Protein AF-A0A963L8Z0-F1 (afdb_monomer)

pLDDT: mean 84.86, std 21.1, range [24.03, 98.94]

Foldseek 3Di:
DDDDDDDDDDDDDDDDDDDDDDDDDDDDDDDDDDDDDDDDDDPPQQDPVNLVVVLLVLLVCLLPVPDDDDDDDDDDPPDPDPPDFPKFFKWWKAQQVQRAIDIASDPVVVVCCVVPPVRIDTPGTQAIAGQDDDPQKAFKWKWAQQVQRHMDIARGPVSVVSCVVRVVRIDTPGGRGIFHSYDDAQKAFWWWWAQPVRGDIDIHSDPLVVVCCVVPPPSTHTSGTRGIGGGGYQDDAFPFFFAPFDFDDDDPVQDDDDLVPWPEEQADQAQVSRELVSQLVVQQQATRYEYRHHDAAHEYEHPEAREHAFPHAAHEAEDVLRYEYEPSLPYAHYEAFQPDCVSPHPDPCSQADQDDEYEYESYEYENQEFEPVCVPHTEQSHYEYGEHHYEYERYEYFHAEYALEAAQHEASHYEYEHYHVLDAHEYYRGEAQNDARRAAEYCEASHYEYESHAYAYTRGEFANAFNRYDQDVVRPPPGRYGQYAQHYEYHYAEYEYEHYNHEFAHGGRQAALSHYEEYRPNQAYEYEYENYEAYHRAGHNDADPPAGSHHDRHHPPPDHYYNYHGYD

Secondary structure (DSSP, 8-state):
-------------------------------------------PPPPHHHHHHHHHHHHHHHHHTT-----S-S---TTSSTTS--EEEEEEEEETTT--EEEES-HHHHHHHHHH-TTEEEEEEEEEEESS--TT-EEEEEEEETTT--EEEES-HHHHHHHHHH-TTEEEEEEEEEEBSS--TTEEEEEEEEETTTTEEEEES-HHHHHHHHHH-TTSEEEEEEEEEES---PPPPSSSS--SSPPPPPGGGSPP--SS-SEEE-SSSGGG--HHHHHHHHHH-EEEEE---SS-EEEE-SS-EEE-TTSPPEEEEEEEEEEEE-TTT---EEEETT-GGG---SS-GGG-S--EEEEEEEEEES-B-TT--GGG---SSEEEESSEEEEES-EEES-B--SS-SS-B-SSEEEE--GGGPPEEEES-EEE-STT---EESB-SSEEEES--EEEES-EEES-EE--BSBTTTPTTS-BB-B-SSEEEEESS-EEEEES-EEES-EESSB-SSEEEEETTS--EEEEES-EEES----SB--TT-TTEEEE-STT-SEEES-EE--

Structure (mmCIF, N/CA/C/O backbone):
data_AF-A0A963L8Z0-F1
#
_entry.id   AF-A0A963L8Z0-F1
#
loop_
_atom_site.group_PDB
_atom_site.id
_atom_site.type_symbol
_atom_site.label_atom_id
_atom_site.label_alt_id
_atom_site.label_comp_id
_atom_site.label_asym_id
_atom_site.label_entity_id
_atom_site.label_seq_id
_atom_site.pdbx_PDB_ins_code
_atom_site.Cartn_x
_atom_site.Cartn_y
_atom_site.Cartn_z
_atom_site.occupancy
_atom_site.B_iso_or_equiv
_atom_site.auth_seq_id
_atom_site.auth_comp_id
_atom_site.auth_asym_id
_atom_site.auth_atom_id
_atom_site.pdbx_PDB_model_num
ATOM 1 N N . MET A 1 1 ? -38.254 -29.473 -33.530 1.00 37.06 1 MET A N 1
ATOM 2 C CA . MET A 1 1 ? -38.482 -29.964 -32.150 1.00 37.06 1 MET A CA 1
ATOM 3 C C . MET A 1 1 ? -38.269 -28.769 -31.223 1.00 37.06 1 MET A C 1
ATOM 5 O O . MET A 1 1 ? -37.133 -28.347 -31.122 1.00 37.06 1 MET A O 1
ATOM 9 N N . ALA A 1 2 ? -39.260 -27.987 -30.762 1.00 31.98 2 ALA A N 1
ATOM 10 C CA . ALA A 1 2 ? -40.444 -28.313 -29.935 1.00 31.98 2 ALA A CA 1
ATOM 11 C C . ALA A 1 2 ? -40.035 -29.140 -28.694 1.00 31.98 2 ALA A C 1
ATOM 13 O O . ALA A 1 2 ? -39.457 -30.196 -28.901 1.00 31.98 2 ALA A O 1
ATOM 14 N N . MET A 1 3 ? -40.274 -28.776 -27.423 1.00 28.05 3 MET A N 1
ATOM 15 C CA . MET A 1 3 ? -41.195 -27.812 -26.791 1.00 28.05 3 MET A CA 1
ATOM 16 C C . MET A 1 3 ? -40.849 -27.624 -25.281 1.00 28.05 3 MET A C 1
ATOM 18 O O . MET A 1 3 ? -40.395 -28.579 -24.666 1.00 28.05 3 MET A O 1
ATOM 22 N N . ARG A 1 4 ? -41.194 -26.435 -24.732 1.00 30.69 4 ARG A N 1
ATOM 23 C CA . ARG A 1 4 ? -41.908 -26.107 -23.450 1.00 30.69 4 ARG A CA 1
ATOM 24 C C . ARG A 1 4 ? -41.315 -26.558 -22.096 1.00 30.69 4 ARG A C 1
ATOM 26 O O . ARG A 1 4 ? -41.028 -27.726 -21.913 1.00 30.69 4 ARG A O 1
ATOM 33 N N . SER A 1 5 ? -41.044 -25.696 -21.101 1.00 37.19 5 SER A N 1
ATOM 34 C CA . SER A 1 5 ? -41.831 -24.677 -20.349 1.00 37.19 5 SER A CA 1
ATOM 35 C C . SER A 1 5 ? -42.877 -25.237 -19.371 1.00 37.19 5 SER A C 1
ATOM 37 O O . SER A 1 5 ? -43.826 -25.885 -19.804 1.00 37.19 5 SER A O 1
ATOM 39 N N . GLY A 1 6 ? -42.779 -24.858 -18.091 1.00 27.11 6 GLY A N 1
ATOM 40 C CA . GLY A 1 6 ? -43.830 -25.040 -17.085 1.00 27.11 6 GLY A CA 1
ATOM 41 C C . GLY A 1 6 ? -43.637 -24.112 -15.882 1.00 27.11 6 GLY A C 1
ATOM 42 O O . GLY A 1 6 ? -42.753 -24.337 -15.063 1.00 27.11 6 GLY A O 1
ATOM 43 N N . ALA A 1 7 ? -44.465 -23.069 -15.808 1.00 30.81 7 ALA A N 1
ATOM 44 C CA . ALA A 1 7 ? -44.677 -22.205 -14.649 1.00 30.81 7 ALA A CA 1
ATOM 45 C C . ALA A 1 7 ? -45.939 -22.664 -13.900 1.00 30.81 7 ALA A C 1
ATOM 47 O O . ALA A 1 7 ? -46.858 -23.188 -14.530 1.00 30.81 7 ALA A O 1
ATOM 48 N N . TRP A 1 8 ? -46.009 -22.419 -12.590 1.00 24.03 8 TRP A N 1
ATOM 49 C CA . TRP A 1 8 ? -47.228 -22.584 -11.794 1.00 24.03 8 TRP A CA 1
ATOM 50 C C . TRP A 1 8 ? -47.509 -21.325 -10.973 1.00 24.03 8 TRP A C 1
ATOM 52 O O . TRP A 1 8 ? -46.639 -20.812 -10.272 1.00 24.03 8 TRP A O 1
ATOM 62 N N . THR A 1 9 ? -48.750 -20.857 -11.070 1.00 28.58 9 THR A N 1
ATOM 63 C CA . THR A 1 9 ? -49.356 -19.774 -10.291 1.00 28.58 9 THR A CA 1
ATOM 64 C C . THR A 1 9 ? -50.596 -20.277 -9.556 1.00 28.58 9 THR A C 1
ATOM 66 O O . THR A 1 9 ? -51.334 -21.094 -10.099 1.00 28.58 9 THR A O 1
ATOM 69 N N . ALA A 1 10 ? -50.851 -19.617 -8.419 1.00 29.19 10 ALA A N 1
ATOM 70 C CA . ALA A 1 10 ? -52.136 -19.345 -7.759 1.00 29.19 10 ALA A CA 1
ATOM 71 C C . ALA A 1 10 ? -52.753 -20.406 -6.826 1.00 29.19 10 ALA A C 1
ATOM 73 O O . ALA A 1 10 ? -53.115 -21.495 -7.251 1.00 29.19 10 ALA A O 1
ATOM 74 N N . ALA A 1 11 ? -53.031 -19.990 -5.582 1.00 27.66 11 ALA A N 1
ATOM 75 C CA . ALA A 1 11 ? -54.408 -19.821 -5.100 1.00 27.66 11 ALA A CA 1
ATOM 76 C C . ALA A 1 11 ? -54.468 -18.984 -3.804 1.00 27.66 11 ALA A C 1
ATOM 78 O O . ALA A 1 11 ? -53.652 -19.129 -2.898 1.00 27.66 11 ALA A O 1
ATOM 79 N N . VAL A 1 12 ? -55.467 -18.104 -3.765 1.00 28.12 12 VAL A N 1
ATOM 80 C CA . VAL A 1 12 ? -55.908 -17.231 -2.668 1.00 28.12 12 VAL A CA 1
ATOM 81 C C . VAL A 1 12 ? -56.941 -17.980 -1.817 1.00 28.12 12 VAL A C 1
ATOM 83 O O . VAL A 1 12 ? -57.792 -18.662 -2.384 1.00 28.12 12 VAL A O 1
ATOM 86 N N . MET A 1 13 ? -56.963 -17.775 -0.495 1.00 25.22 13 MET A N 1
ATOM 87 C CA . MET A 1 13 ? -58.201 -17.899 0.286 1.00 25.22 13 MET A CA 1
ATOM 88 C C . MET A 1 13 ? -58.220 -16.921 1.465 1.00 25.22 13 MET A C 1
ATOM 90 O O . MET A 1 13 ? -57.314 -16.883 2.292 1.00 25.22 13 MET A O 1
ATOM 94 N N . LEU A 1 14 ? -59.280 -16.117 1.484 1.00 29.20 14 LEU A N 1
ATOM 95 C CA . LEU A 1 14 ? -59.680 -15.158 2.504 1.00 29.20 14 LEU A CA 1
ATOM 96 C C . LEU A 1 14 ? -60.679 -15.862 3.439 1.00 29.20 14 LEU A C 1
ATOM 98 O O . LEU A 1 14 ? -61.594 -16.509 2.932 1.00 29.20 14 LEU A O 1
ATOM 102 N N . LEU A 1 15 ? -60.588 -15.685 4.760 1.00 25.59 15 LEU A N 1
ATOM 103 C CA . LEU A 1 15 ? -61.751 -15.861 5.637 1.00 25.59 15 LEU A CA 1
ATOM 104 C C . LEU A 1 15 ? -61.701 -14.881 6.817 1.00 25.59 15 LEU A C 1
ATOM 106 O O . LEU A 1 15 ? -60.747 -14.845 7.589 1.00 25.59 15 LEU A O 1
ATOM 110 N N . ILE A 1 16 ? -62.758 -14.078 6.907 1.00 33.03 16 ILE A N 1
ATOM 111 C CA . ILE A 1 16 ? -63.128 -13.180 8.004 1.00 33.03 16 ILE A CA 1
ATOM 112 C C . ILE A 1 16 ? -64.043 -13.962 8.952 1.00 33.03 16 ILE A C 1
ATOM 114 O O . ILE A 1 16 ? -64.900 -14.691 8.462 1.00 33.03 16 ILE A O 1
ATOM 118 N N . LEU A 1 17 ? -63.927 -13.743 10.267 1.00 30.30 17 LEU A N 1
ATOM 119 C CA . LEU A 1 17 ? -65.050 -13.698 11.220 1.00 30.30 17 LEU A CA 1
ATOM 120 C C . LEU A 1 17 ? -64.551 -13.137 12.562 1.00 30.30 17 LEU A C 1
ATOM 122 O O . LEU A 1 17 ? -63.640 -13.686 13.175 1.00 30.30 17 LEU A O 1
ATOM 126 N N . GLY A 1 18 ? -65.143 -12.023 12.994 1.00 29.53 18 GLY A N 1
ATOM 127 C CA . GLY A 1 18 ? -65.001 -11.485 14.347 1.00 29.53 18 GLY A CA 1
ATOM 128 C C . GLY A 1 18 ? -66.180 -11.887 15.230 1.00 29.53 18 GLY A C 1
ATOM 129 O O . GLY A 1 18 ? -67.235 -12.231 14.706 1.00 29.53 18 GLY A O 1
ATOM 130 N N . VAL A 1 19 ? -66.017 -11.775 16.552 1.00 32.12 19 VAL A N 1
ATOM 131 C CA . VAL A 1 19 ? -67.120 -11.597 17.512 1.00 32.12 19 VAL A CA 1
ATOM 132 C C . VAL A 1 19 ? -66.630 -10.729 18.678 1.00 32.12 19 VAL A C 1
ATOM 134 O O . VAL A 1 19 ? -65.566 -10.959 19.249 1.00 32.12 19 VAL A O 1
ATOM 137 N N . THR A 1 20 ? -67.426 -9.712 18.989 1.00 34.12 20 THR A N 1
ATOM 138 C CA . THR A 1 20 ? -67.386 -8.796 20.134 1.00 34.12 20 THR A CA 1
ATOM 139 C C . THR A 1 20 ? -68.048 -9.408 21.377 1.00 34.12 20 THR A C 1
ATOM 141 O O . THR A 1 20 ? -68.997 -10.177 21.261 1.00 34.12 20 THR A O 1
ATOM 144 N N . GLY A 1 21 ? -67.628 -8.995 22.578 1.00 26.12 21 GLY A N 1
ATOM 145 C CA . GLY A 1 21 ? -68.337 -9.289 23.831 1.00 26.12 21 GLY A CA 1
ATOM 146 C C . GLY A 1 21 ? -67.957 -8.331 24.966 1.00 26.12 21 GLY A C 1
ATOM 147 O O . GLY A 1 21 ? -66.814 -8.322 25.409 1.00 26.12 21 GLY A O 1
ATOM 148 N N . CYS A 1 22 ? -68.923 -7.514 25.397 1.00 29.88 22 CYS A N 1
ATOM 149 C CA . CYS A 1 22 ? -68.882 -6.520 26.481 1.00 29.88 22 CYS A CA 1
ATOM 150 C C . CYS A 1 22 ? -69.305 -7.085 27.859 1.00 29.88 22 CYS A C 1
ATOM 152 O O . CYS A 1 22 ? -70.023 -8.078 27.916 1.00 29.88 22 CYS A O 1
ATOM 154 N N . GLY A 1 23 ? -69.000 -6.332 28.933 1.00 26.91 23 GLY A N 1
ATOM 155 C CA . GLY A 1 23 ? -69.666 -6.343 30.261 1.00 26.91 23 GLY A CA 1
ATOM 156 C C . GLY A 1 23 ? -68.649 -6.386 31.416 1.00 26.91 23 GLY A C 1
ATOM 157 O O . GLY A 1 23 ? -67.918 -7.358 31.508 1.00 26.91 23 GLY A O 1
ATOM 158 N N . GLY A 1 24 ? -68.397 -5.324 32.205 1.00 27.30 24 GLY A N 1
ATOM 159 C CA . GLY A 1 24 ? -69.249 -4.741 33.272 1.00 27.30 24 GLY A CA 1
ATOM 160 C C . GLY A 1 24 ? -69.040 -5.542 34.579 1.00 27.30 24 GLY A C 1
ATOM 161 O O . GLY A 1 24 ? -69.191 -6.749 34.526 1.00 27.30 24 GLY A O 1
ATOM 162 N N . SER A 1 25 ? -68.651 -5.032 35.759 1.00 27.61 25 SER A N 1
ATOM 163 C CA . SER A 1 25 ? -69.101 -3.835 36.491 1.00 27.61 25 SER A CA 1
ATOM 164 C C . SER A 1 25 ? -68.293 -3.583 37.796 1.00 27.61 25 SER A C 1
ATOM 166 O O . SER A 1 25 ? -67.665 -4.487 38.335 1.00 27.61 25 SER A O 1
ATOM 168 N N . ARG A 1 26 ? -68.385 -2.329 38.273 1.00 30.86 26 ARG A N 1
ATOM 169 C CA . ARG A 1 26 ? -67.908 -1.649 39.509 1.00 30.86 26 ARG A CA 1
ATOM 170 C C . ARG A 1 26 ? -68.085 -2.357 40.871 1.00 30.86 26 ARG A C 1
ATOM 172 O O . ARG A 1 26 ? -69.124 -2.971 41.078 1.00 30.86 26 ARG A O 1
ATOM 179 N N . SER A 1 27 ? -67.225 -1.989 41.838 1.00 27.94 27 SER A N 1
ATOM 180 C CA . SER A 1 27 ? -67.617 -1.331 43.115 1.00 27.94 27 SER A CA 1
ATOM 181 C C . SER A 1 27 ? -66.402 -0.783 43.896 1.00 27.94 27 SER A C 1
ATOM 183 O O . SER A 1 27 ? -65.451 -1.522 44.142 1.00 27.94 27 SER A O 1
ATOM 185 N N . ASP A 1 28 ? -66.470 0.494 44.284 1.00 31.91 28 ASP A N 1
ATOM 186 C CA . ASP A 1 28 ? -65.608 1.182 45.261 1.00 31.91 28 ASP A CA 1
ATOM 187 C C . ASP A 1 28 ? -65.980 0.794 46.706 1.00 31.91 28 ASP A C 1
ATOM 189 O O . ASP A 1 28 ? -67.166 0.631 46.975 1.00 31.91 28 ASP A O 1
ATOM 193 N N . GLU A 1 29 ? -65.016 0.768 47.640 1.00 28.31 29 GLU A N 1
ATOM 194 C CA . GLU A 1 29 ? -65.177 1.377 48.978 1.00 28.31 29 GLU A CA 1
ATOM 195 C C . GLU A 1 29 ? -63.846 1.504 49.749 1.00 28.31 29 GLU A C 1
ATOM 197 O O . GLU A 1 29 ? -62.939 0.680 49.644 1.00 28.31 29 GLU A O 1
ATOM 202 N N . GLN A 1 30 ? -63.734 2.605 50.495 1.00 27.98 30 GLN A N 1
ATOM 203 C CA . GLN A 1 30 ? -62.562 3.096 51.221 1.00 27.98 30 GLN A CA 1
ATOM 204 C C . GLN A 1 30 ? -62.479 2.599 52.681 1.00 27.98 30 GLN A C 1
ATOM 206 O O . GLN A 1 30 ? -63.474 2.263 53.310 1.00 27.98 30 GLN A O 1
ATOM 211 N N . THR A 1 31 ? -61.282 2.808 53.247 1.00 27.42 31 THR A N 1
ATOM 212 C CA . THR A 1 31 ? -60.909 3.033 54.664 1.00 27.42 31 THR A CA 1
ATOM 213 C C . THR A 1 31 ? -60.466 1.852 55.534 1.00 27.42 31 THR A C 1
ATOM 215 O O . THR A 1 31 ? -61.168 0.875 55.751 1.00 27.42 31 THR A O 1
ATOM 218 N N . GLY A 1 32 ? -59.264 2.025 56.100 1.00 26.78 32 GLY A N 1
ATOM 219 C CA . GLY A 1 32 ? -58.649 1.147 57.092 1.00 26.78 32 GLY A CA 1
ATOM 220 C C . GLY A 1 32 ? -57.177 1.499 57.324 1.00 26.78 32 GLY A C 1
ATOM 221 O O . GLY A 1 32 ? -56.289 0.767 56.903 1.00 26.78 32 GLY A O 1
ATOM 222 N N . GLN A 1 33 ? -56.907 2.644 57.957 1.00 28.69 33 GLN A N 1
ATOM 223 C CA . GLN A 1 33 ? -55.591 2.968 58.519 1.00 28.69 33 GLN A CA 1
ATOM 224 C C . GLN A 1 33 ? -55.293 2.046 59.714 1.00 28.69 33 GLN A C 1
ATOM 226 O O . GLN A 1 33 ? -55.995 2.107 60.720 1.00 28.69 33 GLN A O 1
ATOM 231 N N . GLN A 1 34 ? -54.202 1.280 59.647 1.00 29.53 34 GLN A N 1
ATOM 232 C CA . GLN A 1 34 ? -53.423 0.870 60.820 1.00 29.53 34 GLN A CA 1
ATOM 233 C C . GLN A 1 34 ? -51.932 1.026 60.506 1.00 29.53 34 GLN A C 1
ATOM 235 O O . GLN A 1 34 ? -51.410 0.492 59.531 1.00 29.53 34 GLN A O 1
ATOM 240 N N . THR A 1 35 ? -51.270 1.840 61.317 1.00 27.61 35 THR A N 1
ATOM 241 C CA . THR A 1 35 ? -49.849 2.175 61.273 1.00 27.61 35 THR A CA 1
ATOM 242 C C . THR A 1 35 ? -48.998 1.149 62.031 1.00 27.61 35 THR A C 1
ATOM 244 O O . THR A 1 35 ? -49.446 0.601 63.033 1.00 27.61 35 THR A O 1
ATOM 247 N N . LEU A 1 36 ? -47.728 1.049 61.596 1.00 27.52 36 LEU A N 1
ATOM 248 C CA . LEU A 1 36 ? -46.505 0.579 62.285 1.00 27.52 36 LEU A CA 1
ATOM 249 C C . LEU A 1 36 ? -45.942 -0.783 61.840 1.00 27.52 36 LEU A C 1
ATOM 251 O O . LEU A 1 36 ? -46.262 -1.820 62.404 1.00 27.52 36 LEU A O 1
ATOM 255 N N . ALA A 1 37 ? -44.974 -0.740 60.919 1.00 27.44 37 ALA A N 1
ATOM 256 C CA . ALA A 1 37 ? -43.574 -1.066 61.222 1.00 27.44 37 ALA A CA 1
ATOM 257 C C . ALA A 1 37 ? -42.707 -0.791 59.983 1.00 27.44 37 ALA A C 1
ATOM 259 O O . ALA A 1 37 ? -42.846 -1.436 58.947 1.00 27.44 37 ALA A O 1
ATOM 260 N N . ALA A 1 38 ? -41.804 0.182 60.094 1.00 36.06 38 ALA A N 1
ATOM 261 C CA . ALA A 1 38 ? -40.714 0.346 59.149 1.00 36.06 38 ALA A CA 1
ATOM 262 C C . ALA A 1 38 ? -39.704 -0.790 59.369 1.00 36.06 38 ALA A C 1
ATOM 264 O O . ALA A 1 38 ? -39.078 -0.866 60.425 1.00 36.06 38 ALA A O 1
ATOM 265 N N . ALA A 1 39 ? -39.538 -1.646 58.365 1.00 31.11 39 ALA A N 1
ATOM 266 C CA . ALA A 1 39 ? -38.351 -2.468 58.191 1.00 31.11 39 ALA A CA 1
ATOM 267 C C . ALA A 1 39 ? -37.659 -1.980 56.916 1.00 31.11 39 ALA A C 1
ATOM 269 O O . ALA A 1 39 ? -38.244 -1.982 55.833 1.00 31.11 39 ALA A O 1
ATOM 270 N N . GLY A 1 40 ? -36.447 -1.460 57.085 1.00 29.19 40 GLY A N 1
ATOM 271 C CA . GLY A 1 40 ? -35.634 -0.942 56.002 1.00 29.19 40 GLY A CA 1
ATOM 272 C C . GLY A 1 40 ? -35.113 -2.023 55.054 1.00 29.19 40 GLY A C 1
ATOM 273 O O . GLY A 1 40 ? -35.074 -3.209 55.373 1.00 29.19 40 GLY A O 1
ATOM 274 N N . THR A 1 41 ? -34.651 -1.506 53.914 1.00 31.58 41 THR A N 1
ATOM 275 C CA . THR A 1 41 ? -33.717 -2.086 52.940 1.00 31.58 41 THR A CA 1
ATOM 276 C C . THR A 1 41 ? -34.224 -3.259 52.103 1.00 31.58 41 THR A C 1
ATOM 278 O O . THR A 1 41 ? -33.800 -4.399 52.271 1.00 31.58 41 THR A O 1
ATOM 281 N N . GLY A 1 42 ? -35.040 -2.942 51.095 1.00 32.00 42 GLY A N 1
ATOM 282 C CA . GLY A 1 42 ? -34.930 -3.643 49.819 1.00 32.00 42 GLY A CA 1
ATOM 283 C C . GLY A 1 42 ? -33.635 -3.180 49.154 1.00 32.00 42 GLY A C 1
ATOM 284 O O . GLY A 1 42 ? -33.530 -2.023 48.762 1.00 32.00 42 GLY A O 1
ATOM 285 N N . ALA A 1 43 ? -32.620 -4.040 49.110 1.00 40.34 43 ALA A N 1
ATOM 286 C CA . ALA A 1 43 ? -31.531 -3.855 48.165 1.00 40.34 43 ALA A CA 1
ATOM 287 C C . ALA A 1 43 ? -32.137 -4.048 46.772 1.00 40.34 43 ALA A C 1
ATOM 289 O O . ALA A 1 43 ? -32.640 -5.135 46.479 1.00 40.34 43 ALA A O 1
ATOM 290 N N . ASP A 1 44 ? -32.147 -2.996 45.955 1.00 42.81 44 ASP A N 1
ATOM 291 C CA . ASP A 1 44 ? -32.550 -3.098 44.556 1.00 42.81 44 ASP A CA 1
ATOM 292 C C . ASP A 1 44 ? -31.724 -4.212 43.901 1.00 42.81 44 ASP A C 1
ATOM 294 O O . ASP A 1 44 ? -30.490 -4.167 43.880 1.00 42.81 44 ASP A O 1
ATOM 298 N N . ALA A 1 45 ? -32.397 -5.263 43.429 1.00 58.56 45 ALA A N 1
ATOM 299 C CA . ALA A 1 45 ? -31.738 -6.319 42.680 1.00 58.56 45 ALA A CA 1
ATOM 300 C C . ALA A 1 45 ? -31.141 -5.685 41.416 1.00 58.56 45 ALA A C 1
ATOM 302 O O . ALA A 1 45 ? -31.877 -5.140 40.594 1.00 58.56 45 ALA A O 1
ATOM 303 N N . ALA A 1 46 ? -29.812 -5.726 41.287 1.00 68.94 46 ALA A N 1
ATOM 304 C CA . ALA A 1 46 ? -29.108 -5.172 40.136 1.00 68.94 46 ALA A CA 1
ATOM 305 C C . ALA A 1 46 ? -29.691 -5.742 38.834 1.00 68.94 46 ALA A C 1
ATOM 307 O O . ALA A 1 46 ? -29.882 -6.957 38.716 1.00 68.94 46 ALA A O 1
ATOM 308 N N . THR A 1 47 ? -29.965 -4.879 37.855 1.00 83.75 47 THR A N 1
ATOM 309 C CA . THR A 1 47 ? -30.409 -5.343 36.538 1.00 83.75 47 THR A CA 1
ATOM 310 C C . THR A 1 47 ? -29.269 -6.088 35.840 1.00 83.75 47 THR A C 1
ATOM 312 O O . THR A 1 47 ? -28.093 -5.881 36.146 1.00 83.75 47 THR A O 1
ATOM 315 N N . GLU A 1 48 ? -29.577 -6.941 34.859 1.00 81.38 48 GLU A N 1
ATOM 316 C CA . GLU A 1 48 ? -28.533 -7.622 34.076 1.00 81.38 48 GLU A CA 1
ATOM 317 C C . GLU A 1 48 ? -27.569 -6.617 33.414 1.00 81.38 48 GLU A C 1
ATOM 319 O O . GLU A 1 48 ? -26.366 -6.859 33.335 1.00 81.38 48 GLU A O 1
ATOM 324 N N . VAL A 1 49 ? -28.069 -5.439 33.025 1.00 82.69 49 VAL A N 1
ATOM 325 C CA . VAL A 1 49 ? -27.241 -4.347 32.495 1.00 82.69 49 VAL A CA 1
ATOM 326 C C . VAL A 1 49 ? -26.248 -3.837 33.543 1.00 82.69 49 VAL A C 1
ATOM 328 O O . VAL A 1 49 ? -25.075 -3.661 33.210 1.00 82.69 49 VAL A O 1
ATOM 331 N N . ASP A 1 50 ? -26.671 -3.650 34.796 1.00 88.44 50 ASP A N 1
ATOM 332 C CA . ASP A 1 50 ? -25.791 -3.215 35.892 1.00 88.44 50 ASP A CA 1
ATOM 333 C C . ASP A 1 50 ? -24.713 -4.262 36.196 1.00 88.44 50 ASP A C 1
ATOM 335 O O . ASP A 1 50 ? -23.545 -3.927 36.424 1.00 88.44 50 ASP A O 1
ATOM 339 N N . LEU A 1 51 ? -25.081 -5.547 36.136 1.00 91.38 51 LEU A N 1
ATOM 340 C CA . LEU A 1 51 ? -24.142 -6.654 36.302 1.00 91.38 51 LEU A CA 1
ATOM 341 C C . LEU A 1 51 ? -23.074 -6.658 35.205 1.00 91.38 51 LEU A C 1
ATOM 343 O O . LEU A 1 51 ? -21.902 -6.862 35.528 1.00 91.38 51 LEU A O 1
ATOM 347 N N . TRP A 1 52 ? -23.443 -6.381 33.950 1.00 91.25 52 TRP A N 1
ATOM 348 C CA . TRP A 1 52 ? -22.491 -6.270 32.840 1.00 91.25 52 TRP A CA 1
ATOM 349 C C . TRP A 1 52 ? -21.640 -5.002 32.893 1.00 91.25 52 TRP A C 1
ATOM 351 O O . TRP A 1 52 ? -20.459 -5.055 32.569 1.00 91.25 52 TRP A O 1
ATOM 361 N N . VAL A 1 53 ? -22.178 -3.872 33.362 1.00 89.38 53 VAL A N 1
ATOM 362 C CA . VAL A 1 53 ? -21.370 -2.662 33.611 1.00 89.38 53 VAL A CA 1
ATOM 363 C C . VAL A 1 53 ? -20.294 -2.941 34.664 1.00 89.38 53 VAL A C 1
ATOM 365 O O . VAL A 1 53 ? -19.128 -2.598 34.463 1.00 89.38 53 VAL A O 1
ATOM 368 N N . LYS A 1 54 ? -20.655 -3.621 35.759 1.00 92.81 54 LYS A N 1
ATOM 369 C CA . LYS A 1 54 ? -19.689 -4.040 36.783 1.00 92.81 54 LYS A CA 1
ATOM 370 C C . LYS A 1 54 ? -18.683 -5.060 36.242 1.00 92.81 54 LYS A C 1
ATOM 372 O O . LYS A 1 54 ? -17.493 -4.918 36.508 1.00 92.81 54 LYS A O 1
ATOM 377 N N . SER A 1 55 ? -19.143 -6.041 35.462 1.00 93.25 55 SER A N 1
ATOM 378 C CA . SER A 1 55 ? -18.292 -7.018 34.763 1.00 93.25 55 SER A CA 1
ATOM 379 C C . SER A 1 55 ? -17.217 -6.304 33.941 1.00 93.25 55 SER A C 1
ATOM 381 O O . SER A 1 55 ? -16.020 -6.528 34.132 1.00 93.25 55 SER A O 1
ATOM 383 N N . ALA A 1 56 ? -17.637 -5.341 33.116 1.00 91.06 56 ALA A N 1
ATOM 384 C CA . ALA A 1 56 ? -16.735 -4.603 32.254 1.00 91.06 56 ALA A CA 1
ATOM 385 C C . ALA A 1 56 ? -15.678 -3.807 33.036 1.00 91.06 56 ALA A C 1
ATOM 387 O O . ALA A 1 56 ? -14.512 -3.790 32.637 1.00 91.06 56 ALA A O 1
ATOM 388 N N . ALA A 1 57 ? -16.062 -3.206 34.167 1.00 91.62 57 ALA A N 1
ATOM 389 C CA . ALA A 1 57 ? -15.147 -2.483 35.048 1.00 91.62 57 ALA A CA 1
ATOM 390 C C . ALA A 1 57 ? -14.100 -3.398 35.711 1.00 91.62 57 ALA A C 1
ATOM 392 O O . ALA A 1 57 ? -12.942 -2.999 35.818 1.00 91.62 57 ALA A O 1
ATOM 393 N N . LEU A 1 58 ? -14.479 -4.621 36.106 1.00 94.75 58 LEU A N 1
ATOM 394 C CA . LEU A 1 58 ? -13.556 -5.618 36.672 1.00 94.75 58 LEU A CA 1
ATOM 395 C C . LEU A 1 58 ? -12.517 -6.084 35.645 1.00 94.75 58 LEU A C 1
ATOM 397 O O . LEU A 1 58 ? -11.333 -6.201 35.952 1.00 94.75 58 LEU A O 1
ATOM 401 N N . ASN A 1 59 ? -12.941 -6.298 34.398 1.00 94.75 59 ASN A N 1
ATOM 402 C CA . ASN A 1 59 ? -12.000 -6.566 33.315 1.00 94.75 59 ASN A CA 1
ATOM 403 C C . ASN A 1 59 ? -11.011 -5.410 33.134 1.00 94.75 59 ASN A C 1
ATOM 405 O O . ASN A 1 59 ? -9.802 -5.625 33.093 1.00 94.75 59 ASN A O 1
ATOM 409 N N . ALA A 1 60 ? -11.530 -4.181 33.069 1.00 88.81 60 ALA A N 1
ATOM 410 C CA . ALA A 1 60 ? -10.714 -2.998 32.857 1.00 88.81 60 ALA A CA 1
ATOM 411 C C . ALA A 1 60 ? -9.697 -2.789 33.990 1.00 88.81 60 ALA A C 1
ATOM 413 O O . ALA A 1 60 ? -8.557 -2.428 33.706 1.00 88.81 60 ALA A O 1
ATOM 414 N N . SER A 1 61 ? -10.058 -3.049 35.253 1.00 89.00 61 SER A N 1
ATOM 415 C CA . SER A 1 61 ? -9.109 -2.948 36.368 1.00 89.00 61 SER A CA 1
ATOM 416 C C . SER A 1 61 ? -7.961 -3.946 36.244 1.00 89.00 61 SER A C 1
ATOM 418 O O . SER A 1 61 ? -6.808 -3.560 36.421 1.00 89.00 61 SER A O 1
ATOM 420 N N . ASP A 1 62 ? -8.247 -5.192 35.872 1.00 86.38 62 ASP A N 1
ATOM 421 C CA . ASP A 1 62 ? -7.231 -6.250 35.809 1.00 86.38 62 ASP A CA 1
ATOM 422 C C . ASP A 1 62 ? -6.303 -6.095 34.588 1.00 86.38 62 ASP A C 1
ATOM 424 O O . ASP A 1 62 ? -5.133 -6.472 34.640 1.00 86.38 62 ASP A O 1
ATOM 428 N N . VAL A 1 63 ? -6.794 -5.487 33.501 1.00 83.50 63 VAL A N 1
ATOM 429 C CA . VAL A 1 63 ? -5.992 -5.138 32.313 1.00 83.50 63 VAL A CA 1
ATOM 430 C C . VAL A 1 63 ? -5.147 -3.870 32.542 1.00 83.50 63 VAL A C 1
ATOM 432 O O . VAL A 1 63 ? -4.087 -3.720 31.941 1.00 83.50 63 VAL A O 1
ATOM 435 N N . GLN A 1 64 ? -5.578 -2.944 33.411 1.00 58.75 64 GLN A N 1
ATOM 436 C CA . GLN A 1 64 ? -4.878 -1.673 33.680 1.00 58.75 64 GLN A CA 1
ATOM 437 C C . GLN A 1 64 ? -3.878 -1.737 34.854 1.00 58.75 64 GLN A C 1
ATOM 439 O O . GLN A 1 64 ? -2.945 -0.936 34.900 1.00 58.75 64 GLN A O 1
ATOM 444 N N . GLN A 1 65 ? -4.027 -2.666 35.808 1.00 50.06 65 GLN A N 1
ATOM 445 C CA . GLN A 1 65 ? -3.231 -2.700 37.050 1.00 50.06 65 GLN A CA 1
ATOM 446 C C . GLN A 1 65 ? -1.753 -3.116 36.910 1.00 50.06 65 GLN A C 1
ATOM 448 O O . GLN A 1 65 ? -1.018 -3.093 37.894 1.00 50.06 65 GLN A O 1
ATOM 453 N N . SER A 1 66 ? -1.267 -3.436 35.716 1.00 43.75 66 SER A N 1
ATOM 454 C CA . SER A 1 66 ? 0.114 -3.896 35.491 1.00 43.75 66 SER A CA 1
ATOM 455 C C . SER A 1 66 ? 1.014 -2.870 34.782 1.00 43.75 66 SER A C 1
ATOM 457 O O . SER A 1 66 ? 2.149 -3.174 34.416 1.00 43.75 66 SER A O 1
ATOM 459 N N . GLY A 1 67 ? 0.549 -1.623 34.640 1.00 38.56 67 GLY A N 1
ATOM 460 C CA . GLY A 1 67 ? 1.296 -0.507 34.056 1.00 38.56 67 GLY A CA 1
ATOM 461 C C . GLY A 1 67 ? 1.889 0.468 35.078 1.00 38.56 67 GLY A C 1
ATOM 462 O O . GLY A 1 67 ? 1.420 1.596 35.193 1.00 38.56 67 GLY A O 1
ATOM 463 N N . ALA A 1 68 ? 2.968 0.087 35.764 1.00 25.41 68 ALA A N 1
ATOM 464 C CA . ALA A 1 68 ? 3.939 1.054 36.279 1.00 25.41 68 ALA A CA 1
ATOM 465 C C . ALA A 1 68 ? 5.354 0.529 35.990 1.00 25.41 68 ALA A C 1
ATOM 467 O O . ALA A 1 68 ? 5.701 -0.543 36.487 1.00 25.41 68 ALA A O 1
ATOM 468 N N . PRO A 1 69 ? 6.197 1.242 35.216 1.00 35.62 69 PRO A N 1
ATOM 469 C CA . PRO A 1 69 ? 7.608 0.901 35.139 1.00 35.62 69 PRO A CA 1
ATOM 470 C C . PRO A 1 69 ? 8.220 1.178 36.516 1.00 35.62 69 PRO A C 1
ATOM 472 O O . PRO A 1 69 ? 8.428 2.330 36.906 1.00 35.62 69 PRO A O 1
ATOM 475 N N . SER A 1 70 ? 8.466 0.126 37.295 1.00 28.55 70 SER A N 1
ATOM 476 C CA . SER A 1 70 ? 9.236 0.243 38.527 1.00 28.55 70 SER A CA 1
ATOM 477 C C . SER A 1 70 ? 10.644 0.743 38.188 1.00 28.55 70 SER A C 1
ATOM 479 O O . SER A 1 70 ? 11.316 0.222 37.301 1.00 28.55 70 SER A O 1
ATOM 481 N N . ARG A 1 71 ? 11.027 1.819 38.880 1.00 28.91 71 ARG A N 1
ATOM 482 C CA . ARG A 1 71 ? 12.246 2.622 38.736 1.00 28.91 71 ARG A CA 1
ATOM 483 C C . ARG A 1 71 ? 13.534 1.815 38.509 1.00 28.91 71 ARG A C 1
ATOM 485 O O . ARG A 1 71 ? 13.835 0.913 39.274 1.00 28.91 71 ARG A O 1
ATOM 492 N N . LEU A 1 72 ? 14.311 2.314 37.540 1.00 32.78 72 LEU A N 1
ATOM 493 C CA . LEU A 1 72 ? 15.779 2.389 37.470 1.00 32.78 72 LEU A CA 1
ATOM 494 C C . LEU A 1 72 ? 16.568 1.221 38.083 1.00 32.78 72 LEU A C 1
ATOM 496 O O . LEU A 1 72 ? 16.879 1.235 39.271 1.00 32.78 72 LEU A O 1
ATOM 500 N N . GLY A 1 73 ? 17.031 0.320 37.218 1.00 29.72 73 GLY A N 1
ATOM 501 C CA . GLY A 1 73 ? 18.149 -0.567 37.520 1.00 29.72 73 GLY A CA 1
ATOM 502 C C . GLY A 1 73 ? 18.070 -1.896 36.781 1.00 29.72 73 GLY A C 1
ATOM 503 O O . GLY A 1 73 ? 17.168 -2.676 37.029 1.00 29.72 73 GLY A O 1
ATOM 504 N N . GLU A 1 74 ? 19.073 -2.134 35.936 1.00 28.08 74 GLU A N 1
ATOM 505 C CA . GLU A 1 74 ? 19.562 -3.454 35.509 1.00 28.08 74 GLU A CA 1
ATOM 506 C C . GLU A 1 74 ? 18.953 -4.115 34.251 1.00 28.08 74 GLU A C 1
ATOM 508 O O . GLU A 1 74 ? 17.860 -4.666 34.212 1.00 28.08 74 GLU A O 1
ATOM 513 N N . THR A 1 75 ? 19.798 -4.085 33.210 1.00 29.53 75 THR A N 1
ATOM 514 C CA . THR A 1 75 ? 19.966 -5.044 32.104 1.00 29.53 75 THR A CA 1
ATOM 515 C C . THR A 1 75 ? 18.753 -5.395 31.236 1.00 29.53 75 THR A C 1
ATOM 517 O O . THR A 1 75 ? 17.959 -6.284 31.522 1.00 29.53 75 THR A O 1
ATOM 520 N N . SER A 1 76 ? 18.735 -4.731 30.076 1.00 33.41 76 SER A N 1
ATOM 521 C CA . SER A 1 76 ? 17.988 -5.029 28.849 1.00 33.41 76 SER A CA 1
ATOM 522 C C . SER A 1 76 ? 17.825 -6.532 28.572 1.00 33.41 76 SER A C 1
ATOM 524 O O . SER A 1 76 ? 18.739 -7.198 28.089 1.00 33.41 76 SER A O 1
ATOM 526 N N . SER A 1 77 ? 16.621 -7.051 28.813 1.00 39.59 77 SER A N 1
ATOM 527 C CA . SER A 1 77 ? 16.168 -8.399 28.449 1.00 39.59 77 SER A CA 1
ATOM 528 C C . SER A 1 77 ? 15.666 -8.472 26.999 1.00 39.59 77 SER A C 1
ATOM 530 O O . SER A 1 77 ? 14.662 -9.108 26.690 1.00 39.59 77 SER A O 1
ATOM 532 N N . THR A 1 78 ? 16.408 -7.883 26.060 1.00 36.22 78 THR A N 1
ATOM 533 C CA . THR A 1 78 ? 16.127 -7.948 24.609 1.00 36.22 78 THR A CA 1
ATOM 534 C C . THR A 1 78 ? 16.369 -9.338 23.983 1.00 36.22 78 THR A C 1
ATOM 536 O O . THR A 1 78 ? 16.404 -9.468 22.764 1.00 36.22 78 THR A O 1
ATOM 539 N N . GLY A 1 79 ? 16.487 -10.401 24.793 1.00 36.16 79 GLY A N 1
ATOM 540 C CA . GLY A 1 79 ? 16.841 -11.755 24.345 1.00 36.16 79 GLY A CA 1
ATOM 541 C C . GLY A 1 79 ? 16.019 -12.924 24.908 1.00 36.16 79 GLY A C 1
ATOM 542 O O . GLY A 1 79 ? 16.337 -14.062 24.580 1.00 36.16 79 GLY A O 1
ATOM 543 N N . LEU A 1 80 ? 14.977 -12.711 25.724 1.00 31.05 80 LEU A N 1
ATOM 544 C CA . LEU A 1 80 ? 14.231 -13.810 26.369 1.00 31.05 80 LEU A CA 1
ATOM 545 C C . LEU A 1 80 ? 12.717 -13.534 26.463 1.00 31.05 80 LEU A C 1
ATOM 547 O O . LEU A 1 80 ? 12.189 -13.350 27.548 1.00 31.05 80 LEU A O 1
ATOM 551 N N . MET A 1 81 ? 12.007 -13.533 25.331 1.00 40.56 81 MET A N 1
ATOM 552 C CA . MET A 1 81 ? 10.556 -13.839 25.282 1.00 40.56 81 MET A CA 1
ATOM 553 C C . MET A 1 81 ? 10.171 -14.704 24.062 1.00 40.56 81 MET A C 1
ATOM 555 O O . MET A 1 81 ? 9.019 -15.093 23.902 1.00 40.56 81 MET A O 1
ATOM 559 N N . THR A 1 82 ? 11.126 -15.081 23.205 1.00 40.47 82 THR A N 1
ATOM 560 C CA . THR A 1 82 ? 10.851 -15.823 21.959 1.00 40.47 82 THR A CA 1
ATOM 561 C C . THR A 1 82 ? 10.925 -17.351 22.098 1.00 40.47 82 THR A C 1
ATOM 563 O O . THR A 1 82 ? 11.014 -18.038 21.085 1.00 40.47 82 THR A O 1
ATOM 566 N N . LYS A 1 83 ? 10.920 -17.924 23.316 1.00 41.84 83 LYS A N 1
ATOM 567 C CA . LYS A 1 83 ? 11.112 -19.384 23.492 1.00 41.84 83 LYS A CA 1
ATOM 568 C C . LYS A 1 83 ? 10.154 -20.122 24.445 1.00 41.84 83 LYS A C 1
ATOM 570 O O . LYS A 1 83 ? 10.448 -21.261 24.786 1.00 41.84 83 LYS A O 1
ATOM 575 N N . ALA A 1 84 ? 9.016 -19.547 24.842 1.00 46.81 84 ALA A N 1
ATOM 576 C CA . ALA A 1 84 ? 8.062 -20.248 25.729 1.00 46.81 84 ALA A CA 1
ATOM 577 C C . ALA A 1 84 ? 6.580 -20.189 25.306 1.00 46.81 84 ALA A C 1
ATOM 579 O O . ALA A 1 84 ? 5.751 -20.904 25.865 1.00 46.81 84 ALA A O 1
ATOM 580 N N . LEU A 1 85 ? 6.231 -19.396 24.292 1.00 62.31 85 LEU A N 1
ATOM 581 C CA . LEU A 1 85 ? 4.871 -19.357 23.758 1.00 62.31 85 LEU A CA 1
ATOM 582 C C . LEU A 1 85 ? 4.707 -20.507 22.768 1.00 62.31 85 LEU A C 1
ATOM 584 O O . LEU A 1 85 ? 5.426 -20.548 21.773 1.00 62.31 85 LEU A O 1
ATOM 588 N N . THR A 1 86 ? 3.782 -21.430 23.034 1.00 78.50 86 THR A N 1
ATOM 589 C CA . THR A 1 86 ? 3.310 -22.394 22.030 1.00 78.50 86 THR A CA 1
ATOM 590 C C . THR A 1 86 ? 2.093 -21.762 21.360 1.00 78.50 86 THR A C 1
ATOM 592 O O . THR A 1 86 ? 1.017 -21.771 21.969 1.00 78.50 86 THR A O 1
ATOM 595 N N . PRO A 1 87 ? 2.231 -21.133 20.175 1.00 83.38 87 PRO A N 1
ATOM 596 C CA . PRO A 1 87 ? 1.124 -20.414 19.572 1.00 83.38 87 PRO A CA 1
ATOM 597 C C . PRO A 1 87 ? 0.028 -21.396 19.173 1.00 83.38 87 PRO A C 1
ATOM 599 O O . PRO A 1 87 ? 0.302 -22.449 18.595 1.00 83.38 87 PRO A O 1
ATOM 602 N N . VAL A 1 88 ? -1.212 -21.032 19.467 1.00 88.31 88 VAL A N 1
ATOM 603 C CA . VAL A 1 88 ? -2.410 -21.724 19.011 1.00 88.31 88 VAL A CA 1
ATOM 604 C C . VAL A 1 88 ? -3.300 -20.746 18.268 1.00 88.31 88 VAL A C 1
ATOM 606 O O . VAL A 1 88 ? -3.503 -19.605 18.687 1.00 88.31 88 VAL A O 1
ATOM 609 N N . ASP A 1 89 ? -3.823 -21.211 17.148 1.00 89.19 89 ASP A N 1
ATOM 610 C CA . ASP A 1 89 ? -4.764 -20.471 16.330 1.00 89.19 89 ASP A CA 1
ATOM 611 C C . ASP A 1 89 ? -6.132 -20.404 17.011 1.00 89.19 89 ASP A C 1
ATOM 613 O O . ASP A 1 89 ? -6.670 -21.425 17.438 1.00 89.19 89 ASP A O 1
ATOM 617 N N . VAL A 1 90 ? -6.716 -19.207 17.066 1.00 95.31 90 VAL A N 1
ATOM 618 C CA . VAL A 1 90 ? -8.089 -18.986 17.521 1.00 95.31 90 VAL A CA 1
ATOM 619 C C . VAL A 1 90 ? -8.970 -18.676 16.317 1.00 95.31 90 VAL A C 1
ATOM 621 O O . VAL A 1 90 ? -8.785 -17.691 15.600 1.00 95.31 90 VAL A O 1
ATOM 624 N N . TYR A 1 91 ? -9.940 -19.550 16.093 1.00 89.50 91 TYR A N 1
ATOM 625 C CA . TYR A 1 91 ? -10.862 -19.551 14.965 1.00 89.50 91 TYR A CA 1
ATOM 626 C C . TYR A 1 91 ? -12.118 -18.745 15.278 1.00 89.50 91 TYR A C 1
ATOM 628 O O . TYR A 1 91 ? -12.642 -18.875 16.382 1.00 89.50 91 TYR A O 1
ATOM 636 N N . ARG A 1 92 ? -12.628 -17.971 14.313 1.00 96.38 92 ARG A N 1
ATOM 637 C CA . ARG A 1 92 ? -13.856 -17.171 14.447 1.00 96.38 92 ARG A CA 1
ATOM 638 C C . ARG A 1 92 ? -14.990 -17.734 13.602 1.00 96.38 92 ARG A C 1
ATOM 640 O O . ARG A 1 92 ? -14.793 -18.146 12.457 1.00 96.38 92 ARG A O 1
ATOM 647 N N . PHE A 1 93 ? -16.183 -17.723 14.178 1.00 95.81 93 PHE A N 1
ATOM 648 C CA . PHE A 1 93 ? -17.425 -18.091 13.519 1.00 95.81 93 PHE A CA 1
ATOM 649 C C . PHE A 1 93 ? -18.478 -17.014 13.734 1.00 95.81 93 PHE A C 1
ATOM 651 O O . PHE A 1 93 ? -18.623 -16.512 14.848 1.00 95.81 93 PHE A O 1
ATOM 658 N N . TYR A 1 94 ? -19.267 -16.746 12.701 1.00 93.25 94 TYR A N 1
ATOM 659 C CA . TYR A 1 94 ? -20.434 -15.879 12.763 1.00 93.25 94 TYR A CA 1
ATOM 660 C C . TYR A 1 94 ? -21.721 -16.708 12.804 1.00 93.25 94 TYR A C 1
ATOM 662 O O . TYR A 1 94 ? -22.009 -17.478 11.880 1.00 93.25 94 TYR A O 1
ATOM 670 N N . ASN A 1 95 ? -22.523 -16.551 13.858 1.00 93.44 95 ASN A N 1
ATOM 671 C CA . ASN A 1 95 ? -23.834 -17.183 13.958 1.00 93.44 95 ASN A CA 1
ATOM 672 C C . ASN A 1 95 ? -24.871 -16.349 13.197 1.00 93.44 95 ASN A C 1
ATOM 674 O O . ASN A 1 95 ? -25.317 -15.304 13.669 1.00 93.44 95 ASN A O 1
ATOM 678 N N . ARG A 1 96 ? -25.323 -16.851 12.046 1.00 92.38 96 ARG A N 1
ATOM 679 C CA . ARG A 1 96 ? -26.292 -16.153 11.184 1.00 92.38 96 ARG A CA 1
ATOM 680 C C . ARG A 1 96 ? -27.683 -16.005 11.803 1.00 92.38 96 ARG A C 1
ATOM 682 O O . ARG A 1 96 ? -28.478 -15.223 11.298 1.00 92.38 96 ARG A O 1
ATOM 689 N N . SER A 1 97 ? -27.987 -16.760 12.860 1.00 89.19 97 SER A N 1
ATOM 690 C CA . SER A 1 97 ? -29.278 -16.697 13.548 1.00 89.19 97 SER A CA 1
ATOM 691 C C . SER A 1 97 ? -29.298 -15.657 14.665 1.00 89.19 97 SER A C 1
ATOM 693 O O . SER A 1 97 ? -30.312 -14.991 14.835 1.00 89.19 97 SER A O 1
ATOM 695 N N . SER A 1 98 ? -28.222 -15.542 15.450 1.00 89.19 98 SER A N 1
ATOM 696 C CA . SER A 1 98 ? -28.170 -14.632 16.607 1.00 89.19 98 SER A CA 1
ATOM 697 C C . SER A 1 98 ? -27.369 -13.354 16.356 1.00 89.19 98 SER A C 1
ATOM 699 O O . SER A 1 98 ? -27.469 -12.412 17.135 1.00 89.19 98 SER A O 1
ATOM 701 N N . GLY A 1 99 ? -26.544 -13.319 15.305 1.00 90.06 99 GLY A N 1
ATOM 702 C CA . GLY A 1 99 ? -25.578 -12.248 15.053 1.00 90.06 99 GLY A CA 1
ATOM 703 C C . GLY A 1 99 ? -24.345 -12.281 15.968 1.00 90.06 99 GLY A C 1
ATOM 704 O O . GLY A 1 99 ? -23.462 -11.433 15.830 1.00 90.06 99 GLY A O 1
ATOM 705 N N . ALA A 1 100 ? -24.269 -13.243 16.894 1.00 94.12 100 ALA A N 1
ATOM 706 C CA . ALA A 1 100 ? -23.140 -13.406 17.802 1.00 94.12 100 ALA A CA 1
ATOM 707 C C . ALA A 1 100 ? -21.952 -14.095 17.117 1.00 94.12 100 ALA A C 1
ATOM 709 O O . ALA A 1 100 ? -22.113 -14.821 16.132 1.00 94.12 100 ALA A O 1
ATOM 710 N N . HIS A 1 101 ? -20.765 -13.911 17.692 1.00 95.69 101 HIS A N 1
ATOM 711 C CA . HIS A 1 101 ? -19.554 -14.597 17.254 1.00 95.69 101 HIS A CA 1
ATOM 712 C C . HIS A 1 101 ? -19.144 -15.683 18.250 1.00 95.69 101 HIS A C 1
ATOM 714 O O . HIS A 1 101 ? -19.354 -15.554 19.457 1.00 95.69 101 HIS A O 1
ATOM 720 N N . PHE A 1 102 ? -18.545 -16.749 17.733 1.00 97.12 102 PHE A N 1
ATOM 721 C CA . PHE A 1 102 ? -17.969 -17.842 18.509 1.00 97.12 102 PHE A CA 1
ATOM 722 C C . PHE A 1 102 ? -16.476 -17.974 18.198 1.00 97.12 102 PHE A C 1
ATOM 724 O O . PHE A 1 102 ? -16.078 -17.890 17.035 1.00 97.12 102 PHE A O 1
ATOM 731 N N . TYR A 1 103 ? -15.665 -18.185 19.241 1.00 97.62 103 TYR A N 1
ATOM 732 C CA . TYR A 1 103 ? -14.209 -18.280 19.145 1.00 97.62 103 TYR A CA 1
ATOM 733 C C . TYR A 1 103 ? -13.698 -19.575 19.778 1.00 97.62 103 TYR A C 1
ATOM 735 O O . TYR A 1 103 ? -14.063 -19.919 20.906 1.00 97.62 103 TYR A O 1
ATOM 743 N N . THR A 1 104 ? -12.812 -20.288 19.088 1.00 97.19 104 THR A N 1
ATOM 744 C CA . THR A 1 104 ? -12.223 -21.516 19.635 1.00 97.19 104 THR A CA 1
ATOM 745 C C . THR A 1 104 ? -10.762 -21.681 19.259 1.00 97.19 104 THR A C 1
ATOM 747 O O . THR A 1 104 ? -10.390 -21.440 18.117 1.00 97.19 104 THR A O 1
ATOM 750 N N . ALA A 1 105 ? -9.942 -22.116 20.219 1.00 94.94 105 ALA A N 1
ATOM 751 C CA . ALA A 1 105 ? -8.569 -22.562 19.982 1.00 94.94 105 ALA A CA 1
ATOM 752 C C . ALA A 1 105 ? -8.486 -24.056 19.597 1.00 94.94 105 ALA A C 1
ATOM 754 O O . ALA A 1 105 ? -7.421 -24.569 19.259 1.00 94.94 105 ALA A O 1
ATOM 755 N N . SER A 1 106 ? -9.606 -24.787 19.660 1.00 95.38 106 SER A N 1
ATOM 756 C CA . SER A 1 106 ? -9.661 -26.218 19.369 1.00 95.38 106 SER A CA 1
ATOM 757 C C . SER A 1 106 ? -9.976 -26.451 17.896 1.00 95.38 106 SER A C 1
ATOM 759 O O . SER A 1 106 ? -11.093 -26.211 17.436 1.00 95.38 106 SER A O 1
ATOM 761 N N . ALA A 1 107 ? -9.002 -26.981 17.153 1.00 86.50 107 ALA A N 1
ATOM 762 C CA . ALA A 1 107 ? -9.208 -27.390 15.764 1.00 86.50 107 ALA A CA 1
ATOM 763 C C . ALA A 1 107 ? -10.321 -28.449 15.635 1.00 86.50 107 ALA A C 1
ATOM 765 O O . ALA A 1 107 ? -11.129 -28.385 14.715 1.00 86.50 107 ALA A O 1
ATOM 766 N N . SER A 1 108 ? -10.434 -29.366 16.601 1.00 93.25 108 SER A N 1
ATOM 767 C CA . SER A 1 108 ? -11.501 -30.372 16.619 1.00 93.25 108 SER A CA 1
ATOM 768 C C . SER A 1 108 ? -12.885 -29.759 16.861 1.00 93.25 108 SER A C 1
ATOM 770 O O . SER A 1 108 ? -13.866 -30.201 16.266 1.00 93.25 108 SER A O 1
ATOM 772 N N . GLU A 1 109 ? -12.988 -28.737 17.720 1.00 96.50 109 GLU A N 1
ATOM 773 C CA . GLU A 1 109 ? -14.245 -28.005 17.940 1.00 96.50 109 GLU A CA 1
ATOM 774 C C . GLU A 1 109 ? -14.618 -27.190 16.700 1.00 96.50 109 GLU A C 1
ATOM 776 O O . GLU A 1 109 ? -15.765 -27.247 16.266 1.00 96.50 109 GLU A O 1
ATOM 781 N N . ARG A 1 110 ? -13.640 -26.526 16.067 1.00 95.94 110 ARG A N 1
ATOM 782 C CA . ARG A 1 110 ? -13.806 -25.868 14.764 1.00 95.94 110 ARG A CA 1
ATOM 783 C C . ARG A 1 110 ? -14.387 -26.842 13.736 1.00 95.94 110 ARG A C 1
ATOM 785 O O . ARG A 1 110 ? -15.423 -26.545 13.148 1.00 95.94 110 ARG A O 1
ATOM 792 N N . ASP A 1 111 ? -13.766 -28.003 13.545 1.00 86.88 111 ASP A N 1
ATOM 793 C CA . ASP A 1 111 ? -14.188 -28.986 12.536 1.00 86.88 111 ASP A CA 1
ATOM 794 C C . ASP A 1 111 ? -15.577 -29.562 12.838 1.00 86.88 111 ASP A C 1
ATOM 796 O O . ASP A 1 111 ? -16.397 -29.762 11.934 1.00 86.88 111 ASP A O 1
ATOM 800 N N . ARG A 1 112 ? -15.893 -29.765 14.121 1.00 94.12 112 ARG A N 1
ATOM 801 C CA . ARG A 1 112 ? -17.231 -30.174 14.554 1.00 94.12 112 ARG A CA 1
ATOM 802 C C . ARG A 1 112 ? -18.270 -29.092 14.266 1.00 94.12 112 ARG A C 1
ATOM 804 O O . ARG A 1 112 ? -19.303 -29.404 13.691 1.00 94.12 112 ARG A O 1
ATOM 811 N N . VAL A 1 113 ? -17.999 -27.828 14.591 1.00 92.81 113 VAL A N 1
ATOM 812 C CA . VAL A 1 113 ? -18.925 -26.715 14.318 1.00 92.81 113 VAL A CA 1
ATOM 813 C C . VAL A 1 113 ? -19.168 -26.558 12.816 1.00 92.81 113 VAL A C 1
ATOM 815 O O . VAL A 1 113 ? -20.323 -26.451 12.408 1.00 92.81 113 VAL A O 1
ATOM 818 N N . ILE A 1 114 ? -18.111 -26.630 11.997 1.00 84.31 114 ILE A N 1
ATOM 819 C CA . ILE A 1 114 ? -18.211 -26.586 10.528 1.00 84.31 114 ILE A CA 1
ATOM 820 C C . ILE A 1 114 ? -19.123 -27.703 10.005 1.00 84.31 114 ILE A C 1
ATOM 822 O O . ILE A 1 114 ? -19.955 -27.462 9.133 1.00 84.31 114 ILE A O 1
ATOM 826 N N . SER A 1 115 ? -18.967 -28.923 10.520 1.00 91.00 115 SER A N 1
ATOM 827 C CA . SER A 1 115 ? -19.687 -30.094 10.005 1.00 91.00 115 SER A CA 1
ATOM 828 C C . SER A 1 115 ? -21.099 -30.264 10.570 1.00 91.00 115 SER A C 1
ATOM 830 O O . SER A 1 115 ? -21.949 -30.835 9.888 1.00 91.00 115 SER A O 1
ATOM 832 N N . SER A 1 116 ? -21.372 -29.790 11.791 1.00 94.06 116 SER A N 1
ATOM 833 C CA . SER A 1 116 ? -22.607 -30.124 12.510 1.00 94.06 116 SER A CA 1
ATOM 834 C C . SER A 1 116 ? -23.515 -28.942 12.846 1.00 94.06 116 SER A C 1
ATOM 836 O O . SER A 1 116 ? -24.611 -29.177 13.351 1.00 94.06 116 SER A O 1
ATOM 838 N N . VAL A 1 117 ? -23.102 -27.688 12.616 1.00 92.44 117 VAL A N 1
ATOM 839 C CA . VAL A 1 117 ? -23.883 -26.501 13.016 1.00 92.44 117 VAL A CA 1
ATOM 840 C C . VAL A 1 117 ? -24.138 -25.576 11.816 1.00 92.44 117 VAL A C 1
ATOM 842 O O . VAL A 1 117 ? -23.404 -24.612 11.607 1.00 92.44 117 VAL A O 1
ATOM 845 N N . PRO A 1 118 ? -25.215 -25.801 11.035 1.00 91.62 118 PRO A N 1
ATOM 846 C CA . PRO A 1 118 ? -25.472 -25.065 9.791 1.00 91.62 118 PRO A CA 1
ATOM 847 C C . PRO A 1 118 ? -25.649 -23.548 9.951 1.00 91.62 118 PRO A C 1
ATOM 849 O O . PRO A 1 118 ? -25.494 -22.800 8.986 1.00 91.62 118 PRO A O 1
ATOM 852 N N . THR A 1 119 ? -26.011 -23.063 11.141 1.00 92.81 119 THR A N 1
ATOM 853 C CA . THR A 1 119 ? -26.187 -21.626 11.413 1.00 92.81 119 THR A CA 1
ATOM 854 C C . THR A 1 119 ? -24.860 -20.881 11.562 1.00 92.81 119 THR A C 1
ATOM 856 O O . THR A 1 119 ? -24.836 -19.661 11.387 1.00 92.81 119 THR A O 1
ATOM 859 N N . MET A 1 120 ? -23.760 -21.593 11.820 1.00 92.62 120 MET A N 1
ATOM 860 C CA . MET A 1 120 ? -22.428 -21.020 11.987 1.00 92.62 120 MET A CA 1
ATOM 861 C C . MET A 1 120 ? -21.719 -20.886 10.639 1.00 92.62 120 MET A C 1
ATOM 863 O O . MET A 1 120 ? -21.598 -21.842 9.879 1.00 92.62 120 MET A O 1
ATOM 867 N N . THR A 1 121 ? -21.226 -19.685 10.350 1.00 90.44 121 THR A N 1
ATOM 868 C CA . THR A 1 121 ? -20.354 -19.403 9.204 1.00 90.44 121 THR A CA 1
ATOM 869 C C . THR A 1 121 ? -18.924 -19.324 9.703 1.00 90.44 121 THR A C 1
ATOM 871 O O . THR A 1 121 ? -18.636 -18.516 10.579 1.00 90.44 121 THR A O 1
ATOM 874 N N . TYR A 1 122 ? -18.033 -20.154 9.171 1.00 88.38 122 TYR A N 1
ATOM 875 C CA . TYR A 1 122 ? -16.611 -20.073 9.492 1.00 88.38 122 TYR A CA 1
ATOM 876 C C . TYR A 1 122 ? -15.985 -18.845 8.822 1.00 88.38 122 TYR A C 1
ATOM 878 O O . TYR A 1 122 ? -16.049 -18.714 7.602 1.00 88.38 122 TYR A O 1
ATOM 886 N N . GLU A 1 123 ? -15.386 -17.956 9.613 1.00 72.12 123 GLU A N 1
ATOM 887 C CA . GLU A 1 123 ? -14.761 -16.714 9.131 1.00 72.12 123 GLU A CA 1
ATOM 888 C C . GLU A 1 123 ? -13.228 -16.793 9.079 1.00 72.12 123 GLU A C 1
ATOM 890 O O . GLU A 1 123 ? -12.573 -15.852 8.636 1.00 72.12 123 GLU A O 1
ATOM 895 N N . GLY A 1 124 ? -12.646 -17.919 9.501 1.00 75.00 124 GLY A N 1
ATOM 896 C CA . GLY A 1 124 ? -11.205 -18.148 9.457 1.00 75.00 124 GLY A CA 1
ATOM 897 C C . GLY A 1 124 ? -10.498 -17.928 10.794 1.00 75.00 124 GLY A C 1
ATOM 898 O O . GLY A 1 124 ? -11.063 -18.122 11.874 1.00 75.00 124 GLY A O 1
ATOM 899 N N . LEU A 1 125 ? -9.215 -17.578 10.706 1.00 77.31 125 LEU A N 1
ATOM 900 C CA . LEU A 1 125 ? -8.354 -17.244 11.840 1.00 77.31 125 LEU A CA 1
ATOM 901 C C . LEU A 1 125 ? -8.664 -15.828 12.336 1.00 77.31 125 LEU A C 1
ATOM 903 O O . LEU A 1 125 ? -8.554 -14.874 11.569 1.00 77.31 125 LEU A O 1
ATOM 907 N N . ALA A 1 126 ? -9.011 -15.682 13.615 1.00 84.88 126 ALA A N 1
ATOM 908 C CA . ALA A 1 126 ? -9.219 -14.375 14.239 1.00 84.88 126 ALA A CA 1
ATOM 909 C C . ALA A 1 126 ? -7.921 -13.797 14.815 1.00 84.88 126 ALA A C 1
ATOM 911 O O . ALA A 1 126 ? -7.624 -12.616 14.635 1.00 84.88 126 ALA A O 1
ATOM 912 N N . PHE A 1 127 ? -7.166 -14.619 15.541 1.00 88.31 127 PHE A N 1
ATOM 913 C CA . PHE A 1 127 ? -5.883 -14.264 16.147 1.00 88.31 127 PHE A CA 1
ATOM 914 C C . PHE A 1 127 ? -5.155 -15.523 16.618 1.00 88.31 127 PHE A C 1
ATOM 916 O O . PHE A 1 127 ? -5.707 -16.620 16.572 1.00 88.31 127 PHE A O 1
ATOM 923 N N . GLN A 1 128 ? -3.923 -15.358 17.095 1.00 88.38 128 GLN A N 1
ATOM 924 C CA . GLN A 1 128 ? -3.195 -16.403 17.807 1.00 88.38 128 GLN A CA 1
ATOM 925 C C . GLN A 1 128 ? -3.171 -16.103 19.305 1.00 88.38 128 GLN A C 1
ATOM 927 O O . GLN A 1 128 ? -3.151 -14.949 19.729 1.00 88.38 128 GLN A O 1
ATOM 932 N N . ALA A 1 129 ? -3.157 -17.148 20.116 1.00 92.12 129 ALA A N 1
ATOM 933 C CA . ALA A 1 129 ? -2.976 -17.090 21.561 1.00 92.12 129 ALA A CA 1
ATOM 934 C C . ALA A 1 129 ? -1.898 -18.102 21.972 1.00 92.12 129 ALA A C 1
ATOM 936 O O . ALA A 1 129 ? -1.343 -18.785 21.116 1.00 92.12 129 ALA A O 1
ATOM 937 N N . SER A 1 130 ? -1.579 -18.219 23.259 1.00 89.56 130 SER A N 1
ATOM 938 C CA . SER A 1 130 ? -0.719 -19.308 23.736 1.00 89.56 130 SER A CA 1
ATOM 939 C C . SER A 1 130 ? -1.571 -20.461 24.263 1.00 89.56 130 SER A C 1
ATOM 941 O O . SER A 1 130 ? -2.513 -20.242 25.024 1.00 89.56 130 SER A O 1
ATOM 943 N N . SER A 1 131 ? -1.248 -21.699 23.887 1.00 87.81 131 SER A N 1
ATOM 944 C CA . SER A 1 131 ? -1.866 -22.890 24.491 1.00 87.81 131 SER A CA 1
ATOM 945 C C . SER A 1 131 ? -1.227 -23.274 25.826 1.00 87.81 131 SER A C 1
ATOM 947 O O . SER A 1 131 ? -1.790 -24.071 26.572 1.00 87.81 131 SER A O 1
ATOM 949 N N . THR A 1 132 ? -0.045 -22.734 26.130 1.00 83.50 132 THR A N 1
ATOM 950 C CA . THR A 1 132 ? 0.716 -23.027 27.348 1.00 83.50 132 THR A CA 1
ATOM 951 C C . THR A 1 132 ? 0.729 -21.825 28.278 1.00 83.50 132 THR A C 1
ATOM 953 O O . THR A 1 132 ? 0.864 -20.682 27.831 1.00 83.50 132 THR A O 1
ATOM 956 N N . ALA A 1 133 ? 0.566 -22.086 29.577 1.00 85.19 133 ALA A N 1
ATOM 957 C CA . ALA A 1 133 ? 0.728 -21.065 30.603 1.00 85.19 133 ALA A CA 1
ATOM 958 C C . ALA A 1 133 ? 2.194 -20.621 30.675 1.00 85.19 133 ALA A C 1
ATOM 960 O O . ALA A 1 133 ? 3.102 -21.429 30.486 1.00 85.19 133 ALA A O 1
ATOM 961 N N . ASP A 1 134 ? 2.398 -19.344 30.966 1.00 81.06 134 ASP A N 1
ATOM 962 C CA . ASP A 1 134 ? 3.699 -18.716 31.174 1.00 81.06 134 ASP A CA 1
ATOM 963 C C . ASP A 1 134 ? 3.537 -17.641 32.258 1.00 81.06 134 ASP A C 1
ATOM 965 O O . ASP A 1 134 ? 2.427 -17.156 32.480 1.00 81.06 134 ASP A O 1
ATOM 969 N N . THR A 1 135 ? 4.616 -17.263 32.944 1.00 76.12 135 THR A N 1
ATOM 970 C CA . THR A 1 135 ? 4.570 -16.246 34.009 1.00 76.12 135 THR A CA 1
ATOM 971 C C . THR A 1 135 ? 4.172 -14.860 33.501 1.00 76.12 135 THR A C 1
ATOM 973 O O . THR A 1 135 ? 3.689 -14.044 34.282 1.00 76.12 135 THR A O 1
ATOM 976 N N . SER A 1 136 ? 4.354 -14.594 32.205 1.00 77.44 136 SER A N 1
ATOM 977 C CA . SER A 1 136 ? 3.953 -13.354 31.531 1.00 77.44 136 SER A CA 1
ATOM 978 C C . SER A 1 136 ? 2.526 -13.376 30.971 1.00 77.44 136 SER A C 1
ATOM 980 O O . SER A 1 136 ? 2.067 -12.375 30.420 1.00 77.44 136 SER A O 1
ATOM 982 N N . LEU A 1 137 ? 1.814 -14.499 31.106 1.00 88.00 137 LEU A N 1
ATOM 983 C CA . LEU A 1 137 ? 0.471 -14.686 30.572 1.00 88.00 137 LEU A CA 1
ATOM 984 C C . LEU A 1 137 ? -0.553 -14.944 31.677 1.00 88.00 137 LEU A C 1
ATOM 986 O O . LEU A 1 137 ? -0.244 -15.336 32.798 1.00 88.00 137 LEU A O 1
ATOM 990 N N . SER A 1 138 ? -1.812 -14.715 31.338 1.00 93.94 138 SER A N 1
ATOM 991 C CA . SER A 1 138 ? -2.978 -14.973 32.168 1.00 93.94 138 SER A CA 1
ATOM 992 C C . SER A 1 138 ? -4.001 -15.814 31.396 1.00 93.94 138 SER A C 1
ATOM 994 O O . SER A 1 138 ? -4.147 -15.659 30.175 1.00 93.94 138 SER A O 1
ATOM 996 N N . PRO A 1 139 ? -4.725 -16.706 32.090 1.00 96.94 139 PRO A N 1
ATOM 997 C CA . PRO A 1 139 ? -5.734 -17.550 31.467 1.00 96.94 139 PRO A CA 1
ATOM 998 C C . PRO A 1 139 ? -6.930 -16.730 30.992 1.00 96.94 139 PRO A C 1
ATOM 1000 O O . PRO A 1 139 ? -7.428 -15.860 31.703 1.00 96.94 139 PRO A O 1
ATOM 1003 N N . VAL A 1 140 ? -7.436 -17.068 29.809 1.00 98.31 140 VAL A N 1
ATOM 1004 C CA . VAL A 1 140 ? -8.713 -16.576 29.298 1.00 98.31 140 VAL A CA 1
ATOM 1005 C C . VAL A 1 140 ? -9.788 -17.617 29.571 1.00 98.31 140 VAL A C 1
ATOM 1007 O O . VAL A 1 140 ? -9.757 -18.732 29.052 1.00 98.31 140 VAL A O 1
ATOM 1010 N N . TYR A 1 141 ? -10.740 -17.233 30.405 1.00 98.50 141 TYR A N 1
ATOM 1011 C CA . TYR A 1 141 ? -11.879 -18.012 30.860 1.00 98.50 141 TYR A CA 1
ATOM 1012 C C . TYR A 1 141 ? -13.006 -17.968 29.832 1.00 98.50 141 TYR A C 1
ATOM 1014 O O . TYR A 1 141 ? -13.381 -16.885 29.378 1.00 98.50 141 TYR A O 1
ATOM 1022 N N . ARG A 1 142 ? -13.558 -19.133 29.488 1.00 98.50 142 ARG A N 1
ATOM 1023 C CA . ARG A 1 142 ? -14.694 -19.279 28.572 1.00 98.50 142 ARG A CA 1
ATOM 1024 C C . ARG A 1 142 ? -15.957 -19.641 29.336 1.00 98.50 142 ARG A C 1
ATOM 1026 O O . ARG A 1 142 ? -15.926 -20.440 30.273 1.00 98.50 142 ARG A O 1
ATOM 1033 N N . PHE A 1 143 ? -17.066 -19.060 28.908 1.00 98.38 143 PHE A N 1
ATOM 1034 C CA . PHE A 1 143 ? -18.392 -19.343 29.427 1.00 98.38 143 PHE A CA 1
ATOM 1035 C C . PHE A 1 143 ? -19.365 -19.624 28.290 1.00 98.38 143 PHE A C 1
ATOM 1037 O O . PHE A 1 143 ? -19.308 -18.958 27.256 1.00 98.38 143 PHE A O 1
ATOM 1044 N N . PHE A 1 144 ? -20.307 -20.530 28.530 1.00 97.06 144 PHE A N 1
ATOM 1045 C CA . PHE A 1 144 ? -21.428 -20.816 27.645 1.00 97.06 144 PHE A CA 1
ATOM 1046 C C . PHE A 1 144 ? -22.738 -20.350 28.278 1.00 97.06 144 PHE A C 1
ATOM 1048 O O . PHE A 1 144 ? -23.100 -20.795 29.367 1.00 97.06 144 PHE A O 1
ATOM 1055 N N . ASN A 1 145 ? -23.473 -19.472 27.597 1.00 94.19 145 ASN A N 1
ATOM 1056 C CA . ASN A 1 145 ? -24.808 -19.076 28.025 1.00 94.19 145 ASN A CA 1
ATOM 1057 C C . ASN A 1 145 ? -25.833 -20.129 27.579 1.00 94.19 145 ASN A C 1
ATOM 1059 O O . ASN A 1 145 ? -26.164 -20.220 26.396 1.00 94.19 145 ASN A O 1
ATOM 1063 N N . ALA A 1 146 ? -26.379 -20.892 28.526 1.00 93.50 146 ALA A N 1
ATOM 1064 C CA . ALA A 1 146 ? -27.335 -21.962 28.235 1.00 93.50 146 ALA A CA 1
ATOM 1065 C C . ALA A 1 146 ? -28.697 -21.466 27.719 1.00 93.50 146 ALA A C 1
ATOM 1067 O O . ALA A 1 146 ? -29.451 -22.251 27.150 1.00 93.50 146 ALA A O 1
ATOM 1068 N N . GLN A 1 147 ? -29.025 -20.185 27.911 1.00 90.25 147 GLN A N 1
ATOM 1069 C CA . GLN A 1 147 ? -30.284 -19.598 27.448 1.00 90.25 147 GLN A CA 1
ATOM 1070 C C . GLN A 1 147 ? -30.196 -19.115 25.999 1.00 90.25 147 GLN A C 1
ATOM 1072 O O . GLN A 1 147 ? -31.148 -19.277 25.241 1.00 90.25 147 GLN A O 1
ATOM 1077 N N . THR A 1 148 ? -29.066 -18.523 25.605 1.00 89.00 148 THR A N 1
ATOM 1078 C CA . THR A 1 148 ? -28.909 -17.885 24.283 1.00 89.00 148 THR A CA 1
ATOM 1079 C C . THR A 1 148 ? -28.007 -18.665 23.328 1.00 89.00 148 THR A C 1
ATOM 1081 O O . THR A 1 148 ? -27.995 -18.390 22.128 1.00 89.00 148 THR A O 1
ATOM 1084 N N . GLY A 1 149 ? -27.239 -19.634 23.833 1.00 89.56 149 GLY A N 1
ATOM 1085 C CA . GLY A 1 149 ? -26.278 -20.411 23.051 1.00 89.56 149 GLY A CA 1
ATOM 1086 C C . GLY A 1 149 ? -25.020 -19.635 22.642 1.00 89.56 149 GLY A C 1
ATOM 1087 O O . GLY A 1 149 ? -24.270 -20.101 21.782 1.00 89.56 149 GLY A O 1
ATOM 1088 N N . VAL A 1 150 ? -24.788 -18.447 23.212 1.00 93.06 150 VAL A N 1
ATOM 1089 C CA . VAL A 1 150 ? -23.605 -17.615 22.928 1.00 93.06 150 VAL A CA 1
ATOM 1090 C C . VAL A 1 150 ? -22.508 -17.844 23.963 1.00 93.06 150 VAL A C 1
ATOM 1092 O O . VAL A 1 150 ? -22.777 -18.259 25.090 1.00 93.06 150 VAL A O 1
ATOM 1095 N N . HIS A 1 151 ? -21.268 -17.544 23.583 1.00 96.38 151 HIS A N 1
ATOM 1096 C CA . HIS A 1 151 ? -20.119 -17.663 24.474 1.00 96.38 151 HIS A CA 1
ATOM 1097 C C . HIS A 1 151 ? -19.636 -16.295 24.953 1.00 96.38 151 HIS A C 1
ATOM 1099 O O . HIS A 1 151 ? -19.797 -15.283 24.268 1.00 96.38 151 HIS A O 1
ATOM 1105 N N . PHE A 1 152 ? -19.014 -16.282 26.127 1.00 97.62 152 PHE A N 1
ATOM 1106 C CA . PHE A 1 152 ? -18.332 -15.123 26.690 1.00 97.62 152 PHE A CA 1
ATOM 1107 C C . PHE A 1 152 ? -16.899 -15.487 27.084 1.00 97.62 152 PHE A C 1
ATOM 1109 O O . PHE A 1 152 ? -16.627 -16.624 27.473 1.00 97.62 152 PHE A O 1
ATOM 1116 N N . TYR A 1 153 ? -15.990 -14.514 26.977 1.00 98.25 153 TYR A N 1
ATOM 1117 C CA . TYR A 1 153 ? -14.562 -14.694 27.220 1.00 98.25 153 TYR A CA 1
ATOM 1118 C C . TYR A 1 153 ? -14.031 -13.558 28.087 1.00 98.25 153 TYR A C 1
ATOM 1120 O O . TYR A 1 153 ? -14.275 -12.389 27.788 1.00 98.25 153 TYR A O 1
ATOM 1128 N N . THR A 1 154 ? -13.248 -13.890 29.111 1.00 98.06 154 THR A N 1
ATOM 1129 C CA . THR A 1 154 ? -12.572 -12.893 29.951 1.00 98.06 154 THR A CA 1
ATOM 1130 C C . THR A 1 154 ? -11.205 -13.365 30.417 1.00 98.06 154 THR A C 1
ATOM 1132 O O . THR A 1 154 ? -11.031 -14.537 30.722 1.00 98.06 154 THR A O 1
ATOM 1135 N N . ILE A 1 155 ? -10.235 -12.453 30.492 1.00 96.88 155 ILE A N 1
ATOM 1136 C CA . ILE A 1 155 ? -8.937 -12.704 31.137 1.00 96.88 155 ILE A CA 1
ATOM 1137 C C . ILE A 1 155 ? -8.977 -12.453 32.653 1.00 96.88 155 ILE A C 1
ATOM 1139 O O . ILE A 1 155 ? -8.090 -12.877 33.389 1.00 96.88 155 ILE A O 1
ATOM 1143 N N . SER A 1 156 ? -9.991 -11.723 33.127 1.00 97.38 156 SER A N 1
ATOM 1144 C CA . SER A 1 156 ? -10.075 -11.253 34.506 1.00 97.38 156 SER A CA 1
ATOM 1145 C C . SER A 1 156 ? -10.651 -12.348 35.393 1.00 97.38 156 SER A C 1
ATOM 1147 O O . SER A 1 156 ? -11.778 -12.809 35.203 1.00 97.38 156 SER A O 1
ATOM 1149 N N . ALA A 1 157 ? -9.871 -12.761 36.392 1.00 96.31 157 ALA A N 1
ATOM 1150 C CA . ALA A 1 157 ? -10.336 -13.697 37.409 1.00 96.31 157 ALA A CA 1
ATOM 1151 C C . ALA A 1 157 ? -11.475 -13.084 38.242 1.00 96.31 157 ALA A C 1
ATOM 1153 O O . ALA A 1 157 ? -12.444 -13.771 38.555 1.00 96.31 157 ALA A O 1
ATOM 1154 N N . SER A 1 158 ? -11.394 -11.781 38.521 1.00 96.44 158 SER A N 1
ATOM 1155 C CA . SER A 1 158 ? -12.427 -11.037 39.243 1.00 96.44 158 SER A CA 1
ATOM 1156 C C . SER A 1 158 ? -13.742 -10.984 38.458 1.00 96.44 158 SER A C 1
ATOM 1158 O O . SER A 1 158 ? -14.816 -11.196 39.020 1.00 96.44 158 SER A O 1
ATOM 1160 N N . GLU A 1 159 ? -13.672 -10.743 37.144 1.00 97.62 159 GLU A N 1
ATOM 1161 C CA . GLU A 1 159 ? -14.835 -10.767 36.256 1.00 97.62 159 GLU A CA 1
ATOM 1162 C C . GLU A 1 159 ? -15.429 -12.176 36.155 1.00 97.62 159 GLU A C 1
ATOM 1164 O O . GLU A 1 159 ? -16.642 -12.335 36.279 1.00 97.62 159 GLU A O 1
ATOM 1169 N N . ARG A 1 160 ? -14.585 -13.208 36.013 1.00 98.25 160 ARG A N 1
ATOM 1170 C CA . ARG A 1 160 ? -15.013 -14.614 36.047 1.00 98.25 160 ARG A CA 1
ATOM 1171 C C . ARG A 1 160 ? -15.817 -14.913 37.315 1.00 98.25 160 ARG A C 1
ATOM 1173 O O . ARG A 1 160 ? -16.916 -15.452 37.215 1.00 98.25 160 ARG A O 1
ATOM 1180 N N . ASP A 1 161 ? -15.297 -14.554 38.486 1.00 97.88 161 ASP A N 1
ATOM 1181 C CA . ASP A 1 161 ? -15.948 -14.841 39.771 1.00 97.88 161 ASP A CA 1
ATOM 1182 C C . ASP A 1 161 ? -17.262 -14.063 39.930 1.00 97.88 161 ASP A C 1
ATOM 1184 O O . ASP A 1 161 ? -18.258 -14.601 40.419 1.00 97.88 161 ASP A O 1
ATOM 1188 N N . HIS A 1 162 ? -17.304 -12.820 39.439 1.00 96.75 162 HIS A N 1
ATOM 1189 C CA . HIS A 1 162 ? -18.526 -12.017 39.388 1.00 96.75 162 HIS A CA 1
ATOM 1190 C C . HIS A 1 162 ? -19.598 -12.644 38.487 1.00 96.75 162 HIS A C 1
ATOM 1192 O O . HIS A 1 162 ? -20.761 -12.699 38.892 1.00 96.75 162 HIS A O 1
ATOM 1198 N N . ILE A 1 163 ? -19.229 -13.158 37.309 1.00 96.44 163 ILE A N 1
ATOM 1199 C CA . ILE A 1 163 ? -20.156 -13.841 36.393 1.00 96.44 163 ILE A CA 1
ATOM 1200 C C . ILE A 1 163 ? -20.690 -15.124 37.035 1.00 96.44 163 ILE A C 1
ATOM 1202 O O . ILE A 1 163 ? -21.903 -15.312 37.075 1.00 96.44 163 ILE A O 1
ATOM 1206 N N . VAL A 1 164 ? -19.821 -15.964 37.609 1.00 96.81 164 VAL A N 1
ATOM 1207 C CA . VAL A 1 164 ? -20.230 -17.208 38.291 1.00 96.81 164 VAL A CA 1
ATOM 1208 C C . VAL A 1 164 ? -21.214 -16.931 39.431 1.00 96.81 164 VAL A C 1
ATOM 1210 O O . VAL A 1 164 ? -22.191 -17.661 39.599 1.00 96.81 164 VAL A O 1
ATOM 1213 N N . ALA A 1 165 ? -20.982 -15.877 40.215 1.00 96.50 165 ALA A N 1
ATOM 1214 C CA . ALA A 1 165 ? -21.822 -15.556 41.363 1.00 96.50 165 ALA A CA 1
ATOM 1215 C C . ALA A 1 165 ? -23.183 -14.948 40.978 1.00 96.50 165 ALA A C 1
ATOM 1217 O O . ALA A 1 165 ? -24.174 -15.186 41.672 1.00 96.50 165 ALA A O 1
ATOM 1218 N N . ASN A 1 166 ? -23.243 -14.159 39.897 1.00 95.50 166 ASN A N 1
ATOM 1219 C CA . ASN A 1 166 ? -24.389 -13.280 39.631 1.00 95.50 166 ASN A CA 1
ATOM 1220 C C . ASN A 1 166 ? -25.150 -13.587 38.331 1.00 95.50 166 ASN A C 1
ATOM 1222 O O . ASN A 1 166 ? -26.316 -13.217 38.223 1.00 95.50 166 ASN A O 1
ATOM 1226 N N . LEU A 1 167 ? -24.543 -14.275 37.361 1.00 92.94 167 LEU A N 1
ATOM 1227 C CA . LEU A 1 167 ? -25.127 -14.545 36.041 1.00 92.94 167 LEU A CA 1
ATOM 1228 C C . LEU A 1 167 ? -25.296 -16.054 35.823 1.00 92.94 167 LEU A C 1
ATOM 1230 O O . LEU A 1 167 ? -24.553 -16.696 35.083 1.00 92.94 167 LEU A O 1
ATOM 1234 N N . ARG A 1 168 ? -26.311 -16.626 36.481 1.00 92.81 168 ARG A N 1
ATOM 1235 C CA . ARG A 1 168 ? -26.565 -18.082 36.553 1.00 92.81 168 ARG A CA 1
ATOM 1236 C C . ARG A 1 168 ? -26.772 -18.772 35.201 1.00 92.81 168 ARG A C 1
ATOM 1238 O O . ARG A 1 168 ? -26.683 -19.992 35.131 1.00 92.81 168 ARG A O 1
ATOM 1245 N N . GLN A 1 169 ? -27.092 -18.022 34.149 1.00 93.19 169 GLN A N 1
ATOM 1246 C CA . GLN A 1 169 ? -27.245 -18.540 32.791 1.00 93.19 169 GLN A CA 1
ATOM 1247 C C . GLN A 1 169 ? -25.909 -18.864 32.108 1.00 93.19 169 GLN A C 1
ATOM 1249 O O . GLN A 1 169 ? -25.906 -19.600 31.121 1.00 93.19 169 GLN A O 1
ATOM 1254 N N . PHE A 1 170 ? -24.789 -18.345 32.621 1.00 95.56 170 PHE A N 1
ATOM 1255 C CA . PHE A 1 170 ? -23.450 -18.598 32.098 1.00 95.56 170 PHE A CA 1
ATOM 1256 C C . PHE A 1 170 ? -22.782 -19.757 32.837 1.00 95.56 170 PHE A C 1
ATOM 1258 O O . PHE A 1 170 ? -22.379 -19.647 33.993 1.00 95.56 170 PHE A O 1
ATOM 1265 N N . ASN A 1 171 ? -22.605 -20.866 32.128 1.00 97.81 171 ASN A N 1
ATOM 1266 C CA . ASN A 1 171 ? -21.839 -22.009 32.596 1.00 97.81 171 ASN A CA 1
ATOM 1267 C C . ASN A 1 171 ? -20.354 -21.767 32.333 1.00 97.81 171 ASN A C 1
ATOM 1269 O O . ASN A 1 171 ? -19.964 -21.496 31.199 1.00 97.81 171 ASN A O 1
ATOM 1273 N N . TYR A 1 172 ? -19.523 -21.884 33.365 1.00 98.12 172 TYR A N 1
ATOM 1274 C CA . TYR A 1 172 ? -18.072 -21.801 33.219 1.00 98.12 172 TYR A CA 1
ATOM 1275 C C . TYR A 1 172 ? -17.524 -23.071 32.551 1.00 98.12 172 TYR A C 1
ATOM 1277 O O . TYR A 1 172 ? -17.740 -24.176 33.045 1.00 98.12 172 TYR A O 1
ATOM 1285 N N . GLU A 1 173 ? -16.801 -22.912 31.442 1.00 98.12 173 GLU A N 1
ATOM 1286 C CA . GLU A 1 173 ? -16.251 -24.016 30.640 1.00 98.12 173 GLU A CA 1
ATOM 1287 C C . GLU A 1 173 ? -14.737 -24.207 30.820 1.00 98.12 173 GLU A C 1
ATOM 1289 O O . GLU A 1 173 ? -14.142 -25.089 30.202 1.00 98.12 173 GLU A O 1
ATOM 1294 N N . GLY A 1 174 ? -14.098 -23.400 31.672 1.00 97.31 174 GLY A N 1
ATOM 1295 C CA . GLY A 1 174 ? -12.662 -23.481 31.931 1.00 97.31 174 GLY A CA 1
ATOM 1296 C C . GLY A 1 174 ? -11.833 -22.457 31.155 1.00 97.31 174 GLY A C 1
ATOM 1297 O O . GLY A 1 174 ? -12.320 -21.407 30.735 1.00 97.31 174 GLY A O 1
ATOM 1298 N N . VAL A 1 175 ? -10.542 -22.758 31.005 1.00 97.62 175 VAL A N 1
ATOM 1299 C CA . VAL A 1 175 ? -9.574 -21.919 30.284 1.00 97.62 175 VAL A CA 1
ATOM 1300 C C . VAL A 1 175 ? -9.590 -22.283 28.801 1.00 97.62 175 VAL A C 1
ATOM 1302 O O . VAL A 1 175 ? -9.333 -23.431 28.451 1.00 97.62 175 VAL A O 1
ATOM 1305 N N . ALA A 1 176 ? -9.852 -21.310 27.929 1.00 97.12 176 ALA A N 1
ATOM 1306 C CA . ALA A 1 176 ? -9.815 -21.499 26.478 1.00 97.12 176 ALA A CA 1
ATOM 1307 C C . ALA A 1 176 ? -8.397 -21.409 25.900 1.00 97.12 176 ALA A C 1
ATOM 1309 O O . ALA A 1 176 ? -8.045 -22.177 25.008 1.00 97.12 176 ALA A O 1
ATOM 1310 N N . TYR A 1 177 ? -7.607 -20.446 26.375 1.00 96.62 177 TYR A N 1
ATOM 1311 C CA . TYR A 1 177 ? -6.220 -20.194 25.975 1.00 96.62 177 TYR A CA 1
ATOM 1312 C C . TYR A 1 177 ? -5.568 -19.211 26.957 1.00 96.62 177 TYR A C 1
ATOM 1314 O O . TYR A 1 177 ? -6.209 -18.735 27.893 1.00 96.62 177 TYR A O 1
ATOM 1322 N N . GLN A 1 178 ? -4.290 -18.908 26.748 1.00 95.06 178 GLN A N 1
ATOM 1323 C CA . GLN A 1 178 ? -3.498 -17.969 27.538 1.00 95.06 178 GLN A CA 1
ATOM 1324 C C . GLN A 1 178 ? -3.206 -16.711 26.709 1.00 95.06 178 GLN A C 1
ATOM 1326 O O . GLN A 1 178 ? -2.894 -16.797 25.517 1.00 95.06 178 GLN A O 1
ATOM 1331 N N . ALA A 1 179 ? -3.322 -15.543 27.335 1.00 94.19 179 ALA A N 1
ATOM 1332 C CA . ALA A 1 179 ? -3.137 -14.229 26.717 1.00 94.19 179 ALA A CA 1
ATOM 1333 C C . ALA A 1 179 ? -2.469 -13.263 27.711 1.00 94.19 179 ALA A C 1
ATOM 1335 O O . ALA A 1 179 ? -2.178 -13.644 28.837 1.00 94.19 179 ALA A O 1
ATOM 1336 N N . SER A 1 180 ? -2.188 -12.025 27.316 1.00 90.31 180 SER A N 1
ATOM 1337 C CA . SER A 1 180 ? -1.521 -11.046 28.180 1.00 90.31 180 SER A CA 1
ATOM 1338 C C . SER A 1 180 ? -2.497 -9.983 28.681 1.00 90.31 180 SER A C 1
ATOM 1340 O O . SER A 1 180 ? -3.316 -9.471 27.917 1.00 90.31 180 SER A O 1
ATOM 1342 N N . THR A 1 181 ? -2.395 -9.607 29.957 1.00 89.69 181 THR A N 1
ATOM 1343 C CA . THR A 1 181 ? -3.082 -8.424 30.509 1.00 89.69 181 THR A CA 1
ATOM 1344 C C . THR A 1 181 ? -2.327 -7.129 30.207 1.00 89.69 181 THR A C 1
ATOM 1346 O O . THR A 1 181 ? -2.927 -6.061 30.237 1.00 89.69 181 THR A O 1
ATOM 1349 N N . VAL A 1 182 ? -1.041 -7.212 29.842 1.00 79.81 182 VAL A N 1
ATOM 1350 C CA . VAL A 1 182 ? -0.193 -6.069 29.469 1.00 79.81 182 VAL A CA 1
ATOM 1351 C C . VAL A 1 182 ? 0.047 -5.989 27.966 1.00 79.81 182 VAL A C 1
ATOM 1353 O O . VAL A 1 182 ? 0.174 -7.006 27.278 1.00 79.81 182 VAL A O 1
ATOM 1356 N N . ALA A 1 183 ? 0.186 -4.767 27.455 1.00 76.56 183 ALA A N 1
ATOM 1357 C CA . ALA A 1 183 ? 0.731 -4.548 26.121 1.00 76.56 183 ALA A CA 1
ATOM 1358 C C . ALA A 1 183 ? 2.211 -4.971 26.068 1.00 76.56 183 ALA A C 1
ATOM 1360 O O . ALA A 1 183 ? 2.928 -4.896 27.065 1.00 76.56 183 ALA A O 1
ATOM 1361 N N . GLY A 1 184 ? 2.693 -5.364 24.890 1.00 64.31 184 GLY A N 1
ATOM 1362 C CA . GLY A 1 184 ? 4.093 -5.732 24.699 1.00 64.31 184 GLY A CA 1
ATOM 1363 C C . GLY A 1 184 ? 4.431 -6.018 23.241 1.00 64.31 184 GLY A C 1
ATOM 1364 O O . GLY A 1 184 ? 3.547 -6.173 22.396 1.00 64.31 184 GLY A O 1
ATOM 1365 N N . THR A 1 185 ? 5.725 -6.081 22.935 1.00 59.91 185 THR A N 1
ATOM 1366 C CA . THR A 1 185 ? 6.214 -6.448 21.600 1.00 59.91 185 THR A CA 1
ATOM 1367 C C . THR A 1 185 ? 5.682 -7.823 21.203 1.00 59.91 185 THR A C 1
ATOM 1369 O O . THR A 1 185 ? 5.800 -8.776 21.967 1.00 59.91 185 THR A O 1
ATOM 1372 N N . GLY A 1 186 ? 5.117 -7.942 19.999 1.00 64.12 186 GLY A N 1
ATOM 1373 C CA . GLY A 1 186 ? 4.504 -9.195 19.550 1.00 64.12 186 GLY A CA 1
ATOM 1374 C C . GLY A 1 186 ? 3.099 -9.464 20.093 1.00 64.12 186 GLY A C 1
ATOM 1375 O O . GLY A 1 186 ? 2.603 -10.567 19.863 1.00 64.12 186 GLY A O 1
ATOM 1376 N N . LEU A 1 187 ? 2.456 -8.485 20.748 1.00 76.56 187 LEU A N 1
ATOM 1377 C CA . LEU A 1 187 ? 1.067 -8.567 21.220 1.00 76.56 187 LEU A CA 1
ATOM 1378 C C . LEU A 1 187 ? 0.147 -7.501 20.587 1.00 76.56 187 LEU A C 1
ATOM 1380 O O . LEU A 1 187 ? 0.565 -6.360 20.393 1.00 76.56 187 LEU A O 1
ATOM 1384 N N . ARG A 1 188 ? -1.108 -7.865 20.276 1.00 78.38 188 ARG A N 1
ATOM 1385 C CA . ARG A 1 188 ? -2.173 -7.000 19.718 1.00 78.38 188 ARG A CA 1
ATOM 1386 C C . ARG A 1 188 ? -3.311 -6.846 20.719 1.00 78.38 188 ARG A C 1
ATOM 1388 O O . ARG A 1 188 ? -3.657 -7.835 21.363 1.00 78.38 188 ARG A O 1
ATOM 1395 N 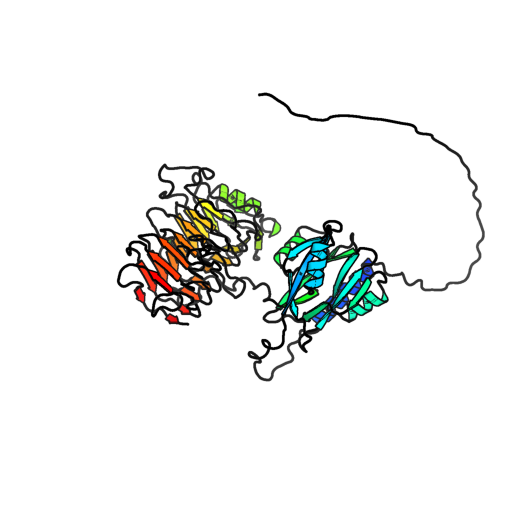N . PRO A 1 189 ? -3.948 -5.667 20.818 1.00 83.88 189 PRO A N 1
ATOM 1396 C CA . PRO A 1 189 ? -5.166 -5.527 21.607 1.00 83.88 189 PRO A CA 1
ATOM 1397 C C . PRO A 1 189 ? -6.317 -6.335 20.989 1.00 83.88 189 PRO A C 1
ATOM 1399 O O . PRO A 1 189 ? -6.499 -6.341 19.772 1.00 83.88 189 PRO A O 1
ATOM 1402 N N . LEU A 1 190 ? -7.119 -6.977 21.838 1.00 93.62 190 LEU A N 1
ATOM 1403 C CA . LEU A 1 190 ? -8.428 -7.520 21.489 1.00 93.62 190 LEU A CA 1
ATOM 1404 C C . LEU A 1 190 ? -9.503 -6.579 22.046 1.00 93.62 190 LE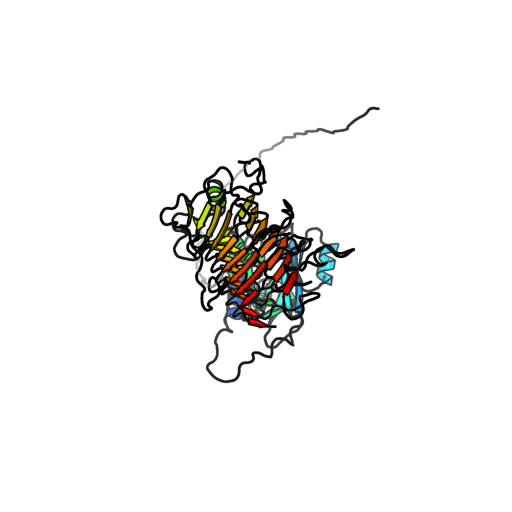U A C 1
ATOM 1406 O O . LEU A 1 190 ? -9.670 -6.461 23.258 1.00 93.62 190 LEU A O 1
ATOM 1410 N N . TYR A 1 191 ? -10.222 -5.891 21.168 1.00 90.25 191 TYR A N 1
ATOM 1411 C CA . TYR A 1 191 ? -11.288 -4.954 21.516 1.00 90.25 191 TYR A CA 1
ATOM 1412 C C . TYR A 1 191 ? -12.572 -5.699 21.883 1.00 90.25 191 TYR A C 1
ATOM 1414 O O . TYR A 1 191 ? -12.922 -6.667 21.207 1.00 90.25 191 TYR A O 1
ATOM 1422 N N . ARG A 1 192 ? -13.286 -5.234 22.917 1.00 96.56 192 ARG A N 1
ATOM 1423 C CA . ARG A 1 192 ? -14.556 -5.804 23.394 1.00 96.56 192 ARG A CA 1
ATOM 1424 C C . ARG A 1 192 ? -15.704 -4.814 23.250 1.00 96.56 192 ARG A C 1
ATOM 1426 O O . ARG A 1 192 ? -15.569 -3.629 23.556 1.00 96.56 192 ARG A O 1
ATOM 1433 N N . PHE A 1 193 ? -16.850 -5.333 22.831 1.00 95.00 193 PHE A N 1
ATOM 1434 C CA . PHE A 1 193 ? -18.108 -4.607 22.716 1.00 95.00 193 PHE A CA 1
ATOM 1435 C C . PHE A 1 193 ? -19.234 -5.401 23.364 1.00 95.00 193 PHE A C 1
ATOM 1437 O O . PHE A 1 193 ? -19.273 -6.619 23.206 1.00 95.00 193 PHE A O 1
ATOM 1444 N N . TYR A 1 194 ? -20.179 -4.721 24.007 1.00 94.38 194 TYR A N 1
ATOM 1445 C CA . TYR A 1 194 ? -21.389 -5.323 24.557 1.00 94.38 194 TYR A CA 1
ATOM 1446 C C . TYR A 1 194 ? -22.629 -4.908 23.763 1.00 94.38 194 TYR A C 1
ATOM 1448 O O . TYR A 1 194 ? -22.852 -3.720 23.516 1.00 94.38 194 TYR A O 1
ATOM 1456 N N . VAL A 1 195 ? -23.453 -5.885 23.381 1.00 91.44 195 VAL A N 1
ATOM 1457 C CA . VAL A 1 195 ? -24.713 -5.671 22.658 1.00 91.44 195 VAL A CA 1
ATOM 1458 C C . VAL A 1 195 ? -25.876 -5.943 23.606 1.00 91.44 195 VAL A C 1
ATOM 1460 O O . VAL A 1 195 ? -26.391 -7.058 23.681 1.00 91.44 195 VAL A O 1
ATOM 1463 N N . ALA A 1 196 ? -26.293 -4.914 24.346 1.00 86.81 196 ALA A N 1
ATOM 1464 C CA . ALA A 1 196 ? -27.261 -5.057 25.437 1.00 86.81 196 ALA A CA 1
ATOM 1465 C C . ALA A 1 196 ? -28.617 -5.629 24.995 1.00 86.81 196 ALA A C 1
ATOM 1467 O O . ALA A 1 196 ? -29.228 -6.390 25.736 1.00 86.81 196 ALA A O 1
ATOM 1468 N N . SER A 1 197 ? -29.071 -5.307 23.780 1.00 83.56 197 SER A N 1
ATOM 1469 C CA . SER A 1 197 ? -30.343 -5.809 23.243 1.00 83.56 197 SER A CA 1
ATOM 1470 C C . SER A 1 197 ? -30.339 -7.310 22.939 1.00 83.56 197 SER A C 1
ATOM 1472 O O . SER A 1 197 ? -31.410 -7.897 22.824 1.00 83.56 197 SER A O 1
ATOM 1474 N N . LEU A 1 198 ? -29.159 -7.921 22.789 1.00 85.06 198 LEU A N 1
ATOM 1475 C CA . LEU A 1 198 ? -28.993 -9.328 22.410 1.00 85.06 198 LEU A CA 1
ATOM 1476 C C . LEU A 1 198 ? -28.224 -10.149 23.460 1.00 85.06 198 LEU A C 1
ATOM 1478 O O . LEU A 1 198 ? -28.110 -11.364 23.315 1.00 85.06 198 LEU A O 1
ATOM 1482 N N . GLY A 1 199 ? -27.698 -9.506 24.508 1.00 85.50 199 GLY A N 1
ATOM 1483 C CA . GLY A 1 199 ? -27.053 -10.174 25.641 1.00 85.50 199 GLY A CA 1
ATOM 1484 C C . GLY A 1 199 ? -25.749 -10.898 25.291 1.00 85.50 199 GLY A C 1
ATOM 1485 O O . GLY A 1 199 ? -25.448 -11.935 25.882 1.00 85.50 199 GLY A O 1
ATOM 1486 N N . PHE A 1 200 ? -24.973 -10.393 24.324 1.00 91.44 200 PHE A N 1
ATOM 1487 C CA . PHE A 1 200 ? -23.680 -10.978 23.950 1.00 91.44 200 PHE A CA 1
ATOM 1488 C C . PHE A 1 200 ? -22.573 -9.937 23.791 1.00 91.44 200 PHE A C 1
ATOM 1490 O O . PHE A 1 200 ? -22.823 -8.735 23.682 1.00 91.44 200 PHE A O 1
ATOM 1497 N N . HIS A 1 201 ? -21.335 -10.434 23.743 1.00 95.25 201 HIS A N 1
ATOM 1498 C CA . HIS A 1 201 ? -20.152 -9.628 23.469 1.00 95.25 201 HIS A CA 1
ATOM 1499 C C . HIS A 1 201 ? -19.578 -9.926 22.087 1.00 95.25 201 HIS A C 1
ATOM 1501 O O . HIS A 1 201 ? -19.621 -11.057 21.602 1.00 95.25 201 HIS A O 1
ATOM 1507 N N . PHE A 1 202 ? -19.027 -8.894 21.464 1.00 95.75 202 PHE A N 1
ATOM 1508 C CA . PHE A 1 202 ? -18.279 -8.986 20.220 1.00 95.75 202 PHE A CA 1
ATOM 1509 C C . PHE A 1 202 ? -16.808 -8.653 20.477 1.00 95.75 202 PHE A C 1
ATOM 1511 O O . PHE A 1 202 ? -16.507 -7.712 21.215 1.00 95.75 202 PHE A O 1
ATOM 1518 N N . PHE A 1 203 ? -15.908 -9.424 19.861 1.00 96.56 203 PHE A N 1
ATOM 1519 C CA . PHE A 1 203 ? -14.465 -9.283 20.029 1.00 96.56 203 PHE A CA 1
ATOM 1520 C C . PHE A 1 203 ? -13.755 -9.151 18.682 1.00 96.56 203 PHE A C 1
ATOM 1522 O O . PHE A 1 203 ? -14.008 -9.916 17.749 1.00 96.56 203 PHE A O 1
ATOM 1529 N N . THR A 1 204 ? -12.807 -8.226 18.578 1.00 91.69 204 THR A N 1
ATOM 1530 C CA . THR A 1 204 ? -11.989 -8.101 17.367 1.00 91.69 204 THR A CA 1
ATOM 1531 C C . THR A 1 204 ? -10.585 -7.614 17.670 1.00 91.69 204 THR A C 1
ATOM 1533 O O . THR A 1 204 ? -10.385 -6.768 18.533 1.00 91.69 204 THR A O 1
ATOM 1536 N N . THR A 1 205 ? -9.597 -8.153 16.961 1.00 83.00 205 THR A N 1
ATOM 1537 C CA . THR A 1 205 ? -8.220 -7.636 16.946 1.00 83.00 205 THR A CA 1
ATOM 1538 C C . THR A 1 205 ? -8.018 -6.559 15.883 1.00 83.00 205 THR A C 1
ATOM 1540 O O . THR A 1 205 ? -6.984 -5.896 15.869 1.00 83.00 205 THR A O 1
ATOM 1543 N N . SER A 1 206 ? -8.988 -6.370 14.983 1.00 77.38 206 SER A N 1
ATOM 1544 C CA . SER A 1 206 ? -8.920 -5.366 13.927 1.00 77.38 206 SER A CA 1
ATOM 1545 C C . SER A 1 206 ? -9.341 -4.011 14.479 1.00 77.38 206 SER A C 1
ATOM 1547 O O . SER A 1 206 ? -10.525 -3.770 14.727 1.00 77.38 206 SER A O 1
ATOM 1549 N N . SER A 1 207 ? -8.388 -3.085 14.613 1.00 66.38 207 SER A N 1
ATOM 1550 C CA . SER A 1 207 ? -8.697 -1.697 14.992 1.00 66.38 207 SER A CA 1
ATOM 1551 C C . SER A 1 207 ? -9.636 -1.019 13.989 1.00 66.38 207 SER A C 1
ATOM 1553 O O . SER A 1 207 ? -10.426 -0.153 14.356 1.00 66.38 207 SER A O 1
ATOM 1555 N N . THR A 1 208 ? -9.605 -1.450 12.722 1.00 60.97 208 THR A N 1
ATOM 1556 C CA . THR A 1 208 ? -10.505 -0.956 11.673 1.00 60.97 208 THR A CA 1
ATOM 1557 C C . THR A 1 208 ? -11.929 -1.473 11.862 1.00 60.97 208 THR A C 1
ATOM 1559 O O . THR A 1 208 ? -12.876 -0.703 11.728 1.00 60.97 208 THR A O 1
ATOM 1562 N N . GLU A 1 209 ? -12.102 -2.757 12.189 1.00 76.06 209 GLU A N 1
ATOM 1563 C CA . GLU A 1 209 ? -13.419 -3.323 12.508 1.00 76.06 209 GLU A CA 1
ATOM 1564 C C . GLU A 1 209 ? -13.980 -2.676 13.777 1.00 76.06 209 GLU A C 1
ATOM 1566 O O . GLU A 1 209 ? -15.105 -2.184 13.756 1.00 76.06 209 GLU A O 1
ATOM 1571 N N . ALA A 1 210 ? -13.161 -2.554 14.828 1.00 61.97 210 ALA A N 1
ATOM 1572 C CA . ALA A 1 210 ? -13.525 -1.847 16.052 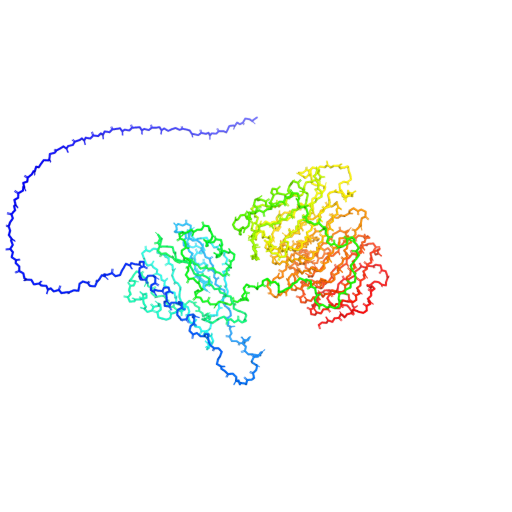1.00 61.97 210 ALA A CA 1
ATOM 1573 C C . ALA A 1 210 ? -13.948 -0.396 15.765 1.00 61.97 210 ALA A C 1
ATOM 1575 O O . ALA A 1 210 ? -15.027 0.024 16.175 1.00 61.97 210 ALA A O 1
ATOM 1576 N N . GLY A 1 211 ? -13.153 0.355 14.996 1.00 58.78 211 GLY A N 1
ATOM 1577 C CA . GLY A 1 211 ? -13.466 1.733 14.613 1.00 58.78 211 GLY A CA 1
ATOM 1578 C C . GLY A 1 211 ? -14.765 1.860 13.810 1.00 58.78 211 GLY A C 1
ATOM 1579 O O . GLY A 1 211 ? -15.555 2.768 14.063 1.00 58.78 211 GLY A O 1
ATOM 1580 N N . ARG A 1 212 ? -15.038 0.928 12.885 1.00 62.44 212 ARG A N 1
ATOM 1581 C CA . ARG A 1 212 ? -16.309 0.891 12.140 1.00 62.44 212 ARG A CA 1
ATOM 1582 C C . ARG A 1 212 ? -17.496 0.589 13.044 1.00 62.44 212 ARG A C 1
ATOM 1584 O O . ARG A 1 212 ? -18.516 1.258 12.906 1.00 62.44 212 ARG A O 1
ATOM 1591 N N . VAL A 1 213 ? -17.377 -0.376 13.955 1.00 71.00 213 VAL A N 1
ATOM 1592 C CA . VAL A 1 213 ? -18.444 -0.713 14.912 1.00 71.00 213 VAL A CA 1
ATOM 1593 C C . VAL A 1 213 ? -18.766 0.501 15.784 1.00 71.00 213 VAL A C 1
ATOM 1595 O O . VAL A 1 213 ? -19.926 0.897 15.850 1.00 71.00 213 VAL A O 1
ATOM 1598 N N . ILE A 1 214 ? -17.744 1.170 16.333 1.00 71.56 214 ILE A N 1
ATOM 1599 C CA . ILE A 1 214 ? -17.905 2.414 17.108 1.00 71.56 214 ILE A CA 1
ATOM 1600 C C . ILE A 1 214 ? -18.635 3.488 16.290 1.00 71.56 214 ILE A C 1
ATOM 1602 O O . ILE A 1 214 ? -19.528 4.157 16.803 1.00 71.56 214 ILE A O 1
ATOM 1606 N N . ALA A 1 215 ? -18.260 3.667 15.022 1.00 57.88 215 ALA A N 1
ATOM 1607 C CA . ALA A 1 215 ? -18.785 4.747 14.191 1.00 57.88 215 ALA A CA 1
ATOM 1608 C C . ALA A 1 215 ? -20.189 4.483 13.620 1.00 57.88 215 ALA A C 1
ATOM 1610 O O . ALA A 1 215 ? -20.913 5.434 13.336 1.00 57.88 215 ALA A O 1
ATOM 1611 N N . THR A 1 216 ? -20.560 3.220 13.390 1.00 65.44 216 THR A N 1
ATOM 1612 C CA . THR A 1 216 ? -21.739 2.872 12.571 1.00 65.44 216 THR A CA 1
ATOM 1613 C C . THR A 1 216 ? -22.774 2.007 13.280 1.00 65.44 216 THR A C 1
ATOM 1615 O O . THR A 1 216 ? -23.895 1.895 12.788 1.00 65.44 216 THR A O 1
ATOM 1618 N N . MET A 1 217 ? -22.440 1.412 14.428 1.00 81.56 217 MET A N 1
ATOM 1619 C CA . MET A 1 217 ? -23.302 0.458 15.127 1.00 81.56 217 MET A CA 1
ATOM 1620 C C . MET A 1 217 ? -23.522 0.888 16.587 1.00 81.56 217 MET A C 1
ATOM 1622 O O . MET A 1 217 ? -22.929 0.306 17.496 1.00 81.56 217 MET A O 1
ATOM 1626 N N . PRO A 1 218 ? -24.386 1.889 16.852 1.00 84.88 218 PRO A N 1
ATOM 1627 C CA . PRO A 1 218 ? -24.589 2.448 18.195 1.00 84.88 218 PRO A CA 1
ATOM 1628 C C . PRO A 1 218 ? -25.099 1.432 19.231 1.00 84.88 218 PRO A C 1
ATOM 1630 O O . PRO A 1 218 ? -24.975 1.660 20.430 1.00 84.88 218 PRO A O 1
ATOM 1633 N N . GLN A 1 219 ? -25.656 0.301 18.788 1.00 86.81 219 GLN A N 1
ATOM 1634 C CA . GLN A 1 219 ? -26.074 -0.806 19.649 1.00 86.81 219 GLN A CA 1
ATOM 1635 C C . GLN A 1 219 ? -24.904 -1.633 20.217 1.00 86.81 219 GLN A C 1
ATOM 1637 O O . GLN A 1 219 ? -25.117 -2.424 21.133 1.00 86.81 219 GLN A O 1
ATOM 1642 N N . TYR A 1 220 ? -23.685 -1.461 19.695 1.00 91.12 220 TYR A N 1
ATOM 1643 C CA . TYR A 1 220 ? -22.464 -2.090 20.197 1.00 91.12 220 TYR A CA 1
ATOM 1644 C C . TYR A 1 220 ? -21.743 -1.108 21.119 1.00 91.12 220 TYR A C 1
ATOM 1646 O O . TYR A 1 220 ? -20.986 -0.243 20.677 1.00 91.12 220 TYR A O 1
ATOM 1654 N N . ARG A 1 221 ? -21.952 -1.248 22.427 1.00 91.81 221 ARG A N 1
ATOM 1655 C CA . ARG A 1 221 ? -21.262 -0.428 23.423 1.00 91.81 221 ARG A CA 1
ATOM 1656 C C . ARG A 1 221 ? -19.804 -0.859 23.503 1.00 91.81 221 ARG A C 1
ATOM 1658 O O . ARG A 1 221 ? -19.525 -1.978 23.917 1.00 91.81 221 ARG A O 1
ATOM 1665 N N . TYR A 1 222 ? -18.877 0.016 23.131 1.00 90.19 222 TYR A N 1
ATOM 1666 C CA . TYR A 1 222 ? -17.448 -0.247 23.289 1.00 90.19 222 TYR A CA 1
ATOM 1667 C C . TYR A 1 222 ? -17.060 -0.312 24.772 1.00 90.19 222 TYR A C 1
ATOM 1669 O O . TYR A 1 222 ? -17.402 0.586 25.540 1.00 90.19 222 TYR A O 1
ATOM 1677 N N . GLU A 1 223 ? -16.336 -1.360 25.166 1.00 90.81 223 GLU A N 1
ATOM 1678 C CA . GLU A 1 223 ? -15.926 -1.612 26.555 1.00 90.81 223 GLU A CA 1
ATOM 1679 C C . GLU A 1 223 ? -14.405 -1.598 26.750 1.00 90.81 223 GLU A C 1
ATOM 1681 O O . GLU A 1 223 ? -13.915 -1.959 27.819 1.00 90.81 223 GLU A O 1
ATOM 1686 N N . GLY A 1 224 ? -13.650 -1.181 25.729 1.00 87.75 224 GLY A N 1
ATOM 1687 C CA . GLY A 1 224 ? -12.194 -1.103 25.787 1.00 87.75 224 GLY A CA 1
ATOM 1688 C C . GLY A 1 224 ? -11.480 -2.352 25.267 1.00 87.75 224 GLY A C 1
ATOM 1689 O O . GLY A 1 224 ? -12.007 -3.125 24.462 1.00 87.75 224 GLY A O 1
ATOM 1690 N N . ILE A 1 225 ? -10.236 -2.514 25.716 1.00 90.62 225 ILE A N 1
ATOM 1691 C CA . ILE A 1 225 ? -9.394 -3.679 25.428 1.00 90.62 225 ILE A CA 1
ATOM 1692 C C . ILE A 1 225 ? -9.744 -4.772 26.437 1.00 90.62 225 ILE A C 1
ATOM 1694 O O . ILE A 1 225 ? -9.594 -4.557 27.635 1.00 90.62 225 ILE A O 1
ATOM 1698 N N . ALA A 1 226 ? -10.167 -5.937 25.949 1.00 95.31 226 ALA A N 1
ATOM 1699 C CA . ALA A 1 226 ? -10.427 -7.108 26.782 1.00 95.31 226 ALA A CA 1
ATOM 1700 C C . ALA A 1 226 ? -9.135 -7.661 27.397 1.00 95.31 226 ALA A C 1
ATOM 1702 O O . ALA A 1 226 ? -9.116 -8.048 28.562 1.00 95.31 226 ALA A O 1
ATOM 1703 N N . TYR A 1 227 ? -8.102 -7.779 26.553 1.00 95.56 227 TYR A N 1
ATOM 1704 C CA . TYR A 1 227 ? -6.748 -8.275 26.820 1.00 95.56 227 TYR A CA 1
ATOM 1705 C C . TYR A 1 227 ? -5.905 -8.198 25.533 1.00 95.56 227 TYR A C 1
ATOM 1707 O O . TYR A 1 227 ? -6.398 -7.775 24.484 1.00 95.56 227 TYR A O 1
ATOM 1715 N N . TYR A 1 228 ? -4.640 -8.619 25.594 1.00 89.06 228 TYR A N 1
ATOM 1716 C CA . TYR A 1 228 ? -3.708 -8.645 24.469 1.00 89.06 228 TYR A CA 1
ATOM 1717 C C . TYR A 1 228 ? -3.394 -10.080 24.030 1.00 89.06 228 TYR A C 1
ATOM 1719 O O . TYR A 1 228 ? -3.055 -10.933 24.846 1.00 89.06 228 TYR A O 1
ATOM 1727 N N . VAL A 1 229 ? -3.488 -10.350 22.732 1.00 92.25 229 VAL A N 1
ATOM 1728 C CA . VAL A 1 229 ? -3.273 -11.672 22.115 1.00 92.25 229 VAL A CA 1
ATOM 1729 C C . VAL A 1 229 ? -2.003 -11.681 21.262 1.00 92.25 229 VAL A C 1
ATOM 1731 O O . VAL A 1 229 ? -1.445 -10.619 20.986 1.00 92.25 229 VAL A O 1
ATOM 1734 N N . LEU A 1 230 ? -1.523 -12.857 20.843 1.00 84.12 230 LEU A N 1
ATOM 1735 C CA . LEU A 1 230 ? -0.304 -12.960 20.036 1.00 84.12 230 LEU A CA 1
ATOM 1736 C C . LEU A 1 230 ? -0.502 -12.329 18.648 1.00 84.12 230 LEU A C 1
ATOM 1738 O O . LEU A 1 230 ? -1.505 -12.549 17.968 1.00 84.12 230 LEU A O 1
ATOM 1742 N N . GLY A 1 231 ? 0.493 -11.552 18.228 1.00 66.88 231 GLY A N 1
ATOM 1743 C CA . GLY A 1 231 ? 0.536 -10.789 16.980 1.00 66.88 231 GLY A CA 1
ATOM 1744 C C . GLY A 1 231 ? 1.041 -9.372 17.251 1.00 66.88 231 GLY A C 1
ATOM 1745 O O . GLY A 1 231 ? 0.765 -8.830 18.296 1.00 66.88 231 GLY A O 1
ATOM 1746 N N . GLN A 1 232 ? 1.785 -8.724 16.352 1.00 46.31 232 GLN A N 1
ATOM 1747 C CA . GLN A 1 232 ? 2.293 -7.351 16.595 1.00 46.31 232 GLN A CA 1
ATOM 1748 C C . GLN A 1 232 ? 1.161 -6.321 16.660 1.00 46.31 232 GLN A C 1
ATOM 1750 O O . GLN A 1 232 ? 0.431 -6.282 15.676 1.00 46.31 232 GLN A O 1
ATOM 1755 N N . ALA A 1 233 ? 1.007 -5.512 17.725 1.00 46.62 233 ALA A N 1
ATOM 1756 C CA . ALA A 1 233 ? 0.026 -4.411 17.805 1.00 46.62 233 ALA A CA 1
ATOM 1757 C C . ALA A 1 233 ? -0.124 -3.705 16.456 1.00 46.62 233 ALA A C 1
ATOM 1759 O O . ALA A 1 233 ? 0.888 -3.550 15.769 1.00 46.62 233 ALA A O 1
ATOM 1760 N N . ASP A 1 234 ? -1.352 -3.311 16.074 1.00 44.06 234 ASP A N 1
ATOM 1761 C CA . ASP A 1 234 ? -1.550 -2.583 14.818 1.00 44.06 234 ASP A CA 1
ATOM 1762 C C . ASP A 1 234 ? -0.517 -1.456 14.775 1.00 44.06 234 ASP A C 1
ATOM 1764 O O . ASP A 1 234 ? -0.508 -0.600 15.672 1.00 44.06 234 ASP A O 1
ATOM 1768 N N . PRO A 1 235 ? 0.435 -1.519 13.830 1.00 44.28 235 PRO A N 1
ATOM 1769 C CA . PRO A 1 235 ? 1.583 -0.657 13.936 1.00 44.28 235 PRO A CA 1
ATOM 1770 C C . PRO A 1 235 ? 1.083 0.770 13.758 1.00 44.28 235 PRO A C 1
ATOM 1772 O O . PRO A 1 235 ? 0.248 1.045 12.891 1.00 44.28 235 PRO A O 1
ATOM 1775 N N . GLN A 1 236 ? 1.554 1.670 14.618 1.00 42.31 236 GLN A N 1
ATOM 1776 C CA . GLN A 1 236 ? 1.238 3.086 14.477 1.00 42.31 236 GLN A CA 1
ATOM 1777 C C . GLN A 1 236 ? 1.641 3.545 13.068 1.00 42.31 236 GLN A C 1
ATOM 1779 O O . GLN A 1 236 ? 2.634 3.029 12.545 1.00 42.31 236 GLN A O 1
ATOM 1784 N N . PRO A 1 237 ? 0.903 4.482 12.439 1.00 51.91 237 PRO A N 1
ATOM 1785 C CA . PRO A 1 237 ? 1.323 5.070 11.172 1.00 51.91 237 PRO A CA 1
ATOM 1786 C C . PRO A 1 237 ? 2.801 5.480 11.254 1.00 51.91 237 PRO A C 1
ATOM 1788 O O . PRO A 1 237 ? 3.241 5.881 12.338 1.00 51.91 237 PRO A O 1
ATOM 1791 N N . PRO A 1 238 ? 3.580 5.378 10.163 1.00 55.38 238 PRO A N 1
ATOM 1792 C CA . PRO A 1 238 ? 4.995 5.725 10.199 1.00 55.38 238 PRO A CA 1
ATOM 1793 C C . PRO A 1 238 ? 5.180 7.106 10.830 1.00 55.38 238 PRO A C 1
ATOM 1795 O O . PRO A 1 238 ? 4.484 8.050 10.460 1.00 55.38 238 PRO A O 1
ATOM 1798 N N . SER A 1 239 ? 6.116 7.232 11.775 1.00 50.81 239 SER A N 1
ATOM 1799 C CA . SER A 1 239 ? 6.371 8.485 12.503 1.00 50.81 239 SER A CA 1
ATOM 1800 C C . SER A 1 239 ? 6.928 9.610 11.616 1.00 50.81 239 SER A C 1
ATOM 1802 O O . SER A 1 239 ? 7.126 10.724 12.096 1.00 50.81 239 SER A O 1
ATOM 1804 N N . GLY A 1 240 ? 7.169 9.334 10.328 1.00 67.00 240 GLY A N 1
ATOM 1805 C CA . GLY A 1 240 ? 7.670 10.283 9.347 1.00 67.00 240 GLY A CA 1
ATOM 1806 C C . GLY A 1 240 ? 7.476 9.831 7.897 1.00 67.00 240 GLY A C 1
ATOM 1807 O O . GLY A 1 240 ? 7.112 8.690 7.593 1.00 67.00 240 GLY A O 1
ATOM 1808 N N . VAL A 1 241 ? 7.735 10.773 6.997 1.00 85.44 241 VAL A N 1
ATOM 1809 C CA . VAL A 1 241 ? 7.580 10.650 5.547 1.00 85.44 241 VAL A CA 1
ATOM 1810 C C . VAL A 1 241 ? 8.966 10.640 4.902 1.00 85.44 241 VAL A C 1
ATOM 1812 O O . VAL A 1 241 ? 9.788 11.498 5.217 1.00 85.44 241 VAL A O 1
ATOM 1815 N N . GLY A 1 242 ? 9.221 9.672 4.019 1.00 89.81 242 GLY A N 1
ATOM 1816 C CA . GLY A 1 242 ? 10.510 9.506 3.351 1.00 89.81 242 GLY A CA 1
ATOM 1817 C C . GLY A 1 242 ? 11.631 9.013 4.269 1.00 89.81 242 GLY A C 1
ATOM 1818 O O . GLY A 1 242 ? 11.426 8.675 5.439 1.00 89.81 242 GLY A O 1
ATOM 1819 N N . TYR A 1 243 ? 12.838 8.940 3.714 1.00 91.06 243 TYR A N 1
ATOM 1820 C CA . TYR A 1 243 ? 14.034 8.528 4.440 1.00 91.06 243 TYR A CA 1
ATOM 1821 C C . TYR A 1 243 ? 14.760 9.742 5.026 1.00 91.06 243 TYR A C 1
ATOM 1823 O O . TYR A 1 243 ? 15.114 10.669 4.308 1.00 91.06 243 TYR A O 1
ATOM 1831 N N . GLN A 1 244 ? 15.035 9.701 6.331 1.00 84.94 244 GLN A N 1
ATOM 1832 C CA . GLN A 1 244 ? 15.675 10.791 7.083 1.00 84.94 244 GLN A CA 1
ATOM 1833 C C . GLN A 1 244 ? 17.216 10.790 6.972 1.00 84.94 244 GLN A C 1
ATOM 1835 O O . GLN A 1 244 ? 17.910 11.229 7.886 1.00 84.94 244 GLN A O 1
ATOM 1840 N N . GLY A 1 245 ? 17.760 10.233 5.885 1.00 81.88 245 GLY A N 1
ATOM 1841 C CA . GLY A 1 245 ? 19.189 10.292 5.577 1.00 81.88 245 GLY A CA 1
ATOM 1842 C C . GLY A 1 245 ? 19.600 11.650 5.009 1.00 81.88 245 GLY A C 1
ATOM 1843 O O . GLY A 1 245 ? 18.855 12.623 5.084 1.00 81.88 245 GLY A O 1
ATOM 1844 N N . ASN A 1 246 ? 20.784 11.717 4.396 1.00 83.81 246 ASN A N 1
ATOM 1845 C CA . ASN A 1 246 ? 21.207 12.919 3.678 1.00 83.81 246 ASN A CA 1
ATOM 1846 C C . ASN A 1 246 ? 20.347 13.083 2.415 1.00 83.81 246 ASN A C 1
ATOM 1848 O O . ASN A 1 246 ? 20.461 12.251 1.509 1.00 83.81 246 ASN A O 1
ATOM 1852 N N . PRO A 1 247 ? 19.494 14.119 2.331 1.00 89.50 247 PRO A N 1
ATOM 1853 C CA . PRO A 1 247 ? 18.607 14.274 1.195 1.00 89.50 247 PRO A CA 1
ATOM 1854 C C . PRO A 1 247 ? 19.405 14.669 -0.046 1.00 89.50 247 PRO A C 1
ATOM 1856 O O . PRO A 1 247 ? 20.297 15.519 0.002 1.00 89.50 247 PRO A O 1
ATOM 1859 N N . VAL A 1 248 ? 19.043 14.085 -1.181 1.00 96.06 248 VAL A N 1
ATOM 1860 C CA . VAL A 1 248 ? 19.540 14.502 -2.490 1.00 96.06 248 VAL A CA 1
ATOM 1861 C C . VAL A 1 248 ? 18.621 15.564 -3.111 1.00 96.06 248 VAL A C 1
ATOM 1863 O O . VAL A 1 248 ? 17.412 15.565 -2.839 1.00 96.06 248 VAL A O 1
ATOM 1866 N N . PRO A 1 249 ? 19.145 16.456 -3.971 1.00 97.38 249 PRO A N 1
ATOM 1867 C CA . PRO A 1 249 ? 18.321 17.396 -4.723 1.00 97.38 249 PRO A CA 1
ATOM 1868 C C . PRO A 1 249 ? 17.290 16.682 -5.604 1.00 97.38 249 PRO A C 1
ATOM 1870 O O . PRO A 1 249 ? 17.604 15.716 -6.299 1.00 97.38 249 PRO A O 1
ATOM 1873 N N . VAL A 1 250 ? 16.060 17.193 -5.589 1.00 97.00 250 VAL A N 1
ATOM 1874 C CA . VAL A 1 250 ? 14.942 16.670 -6.383 1.00 97.00 250 VAL A CA 1
ATOM 1875 C C . VAL A 1 250 ? 14.740 17.563 -7.615 1.00 97.00 250 VAL A C 1
ATOM 1877 O O . VAL A 1 250 ? 14.670 18.787 -7.457 1.00 97.00 250 VAL A O 1
ATOM 1880 N N . PRO A 1 251 ? 14.620 16.997 -8.830 1.00 97.44 251 PRO A N 1
ATOM 1881 C CA . PRO A 1 251 ? 14.372 17.770 -10.048 1.00 97.44 251 PRO A CA 1
ATOM 1882 C C . PRO A 1 251 ? 12.997 18.455 -10.025 1.00 97.44 251 PRO A C 1
ATOM 1884 O O . PRO A 1 251 ? 12.093 18.016 -9.314 1.00 97.44 251 PRO A O 1
ATOM 1887 N N . GLN A 1 252 ? 12.824 19.522 -10.813 1.00 97.50 252 GLN A N 1
ATOM 1888 C CA . GLN A 1 252 ? 11.612 20.355 -10.810 1.00 97.50 252 GLN A CA 1
ATOM 1889 C C . GLN A 1 252 ? 10.331 19.540 -11.053 1.00 97.50 252 GLN A C 1
ATOM 1891 O O . GLN A 1 252 ? 9.307 19.774 -10.417 1.00 97.50 252 GLN A O 1
ATOM 1896 N N . GLU A 1 253 ? 10.392 18.547 -11.933 1.00 95.69 253 GLU A N 1
ATOM 1897 C CA . GLU A 1 253 ? 9.278 17.677 -12.300 1.00 95.69 253 GLU A CA 1
ATOM 1898 C C . GLU A 1 253 ? 8.776 16.836 -11.113 1.00 95.69 253 GLU A C 1
ATOM 1900 O O . GLU A 1 253 ? 7.574 16.567 -11.002 1.00 95.69 253 GLU A O 1
ATOM 1905 N N . GLY A 1 254 ? 9.682 16.484 -10.193 1.00 96.94 254 GLY A N 1
ATOM 1906 C CA . GLY A 1 254 ? 9.395 15.742 -8.966 1.00 96.94 254 GLY A CA 1
ATOM 1907 C C . GLY A 1 254 ? 8.951 16.607 -7.780 1.00 96.94 254 GLY A C 1
ATOM 1908 O O . GLY A 1 254 ? 8.606 16.060 -6.737 1.00 96.94 254 GLY A O 1
ATOM 1909 N N . GLN A 1 255 ? 8.947 17.938 -7.909 1.00 97.50 255 GLN A N 1
ATOM 1910 C CA . GLN A 1 255 ? 8.551 18.847 -6.825 1.00 97.50 255 GLN A CA 1
ATOM 1911 C C . GLN A 1 255 ? 7.032 18.842 -6.584 1.00 97.50 255 GLN A C 1
ATOM 1913 O O . GLN A 1 255 ? 6.245 18.416 -7.438 1.00 97.50 255 GLN A O 1
ATOM 1918 N N . LEU A 1 256 ? 6.613 19.350 -5.421 1.00 97.25 256 LEU A N 1
ATOM 1919 C CA . LEU A 1 256 ? 5.202 19.570 -5.087 1.00 97.25 256 LEU A CA 1
ATOM 1920 C C . LEU A 1 256 ? 4.510 20.483 -6.106 1.00 97.25 256 LEU A C 1
ATOM 1922 O O . LEU A 1 256 ? 5.117 21.386 -6.682 1.00 97.25 256 LEU A O 1
ATOM 1926 N N . VAL A 1 257 ? 3.210 20.270 -6.285 1.00 98.00 257 VAL A N 1
ATOM 1927 C CA . VAL A 1 257 ? 2.341 21.214 -6.991 1.00 98.00 257 VAL A CA 1
ATOM 1928 C C . VAL A 1 257 ? 1.810 22.235 -5.985 1.00 98.00 257 VAL A C 1
ATOM 1930 O O . VAL A 1 257 ? 1.424 21.871 -4.874 1.00 98.00 257 VAL A O 1
ATOM 1933 N N . ASP A 1 258 ? 1.768 23.512 -6.371 1.00 98.00 258 ASP A N 1
ATOM 1934 C CA . ASP A 1 258 ? 1.135 24.556 -5.563 1.00 98.00 258 ASP A CA 1
ATOM 1935 C C . ASP A 1 258 ? -0.393 24.394 -5.561 1.00 98.00 258 ASP A C 1
ATOM 1937 O O . ASP A 1 258 ? -1.069 24.527 -6.591 1.00 98.00 258 ASP A O 1
ATOM 1941 N N . THR A 1 259 ? -0.926 24.120 -4.374 1.00 98.06 259 THR A N 1
ATOM 1942 C CA . THR A 1 259 ? -2.348 23.915 -4.078 1.00 98.06 259 THR A CA 1
ATOM 1943 C C . THR A 1 259 ? -2.917 25.012 -3.167 1.00 98.06 259 THR A C 1
ATOM 1945 O O . THR A 1 259 ? -3.977 24.845 -2.563 1.00 98.06 259 THR A O 1
ATOM 1948 N N . SER A 1 260 ? -2.249 26.165 -3.055 1.00 96.88 260 SER A N 1
ATOM 1949 C CA . SER A 1 260 ? -2.733 27.312 -2.270 1.00 96.88 260 SER A CA 1
ATOM 1950 C C . SER A 1 260 ? -4.120 27.806 -2.708 1.00 96.88 260 SER A C 1
ATOM 1952 O O . SER A 1 260 ? -4.884 28.283 -1.873 1.00 96.88 260 SER A O 1
ATOM 1954 N N . GLN A 1 261 ? -4.463 27.614 -3.985 1.00 97.69 261 GLN A N 1
ATOM 1955 C CA . GLN A 1 261 ? -5.779 27.870 -4.575 1.00 97.69 261 GLN A CA 1
ATOM 1956 C C . GLN A 1 261 ? -6.381 26.549 -5.093 1.00 97.69 261 GLN A C 1
ATOM 1958 O O . GLN A 1 261 ? -6.108 26.171 -6.236 1.00 97.69 261 GLN A O 1
ATOM 1963 N N . PRO A 1 262 ? -7.115 25.788 -4.256 1.00 98.12 262 PRO A N 1
ATOM 1964 C CA . PRO A 1 262 ? -7.731 24.533 -4.675 1.00 98.12 262 PRO A 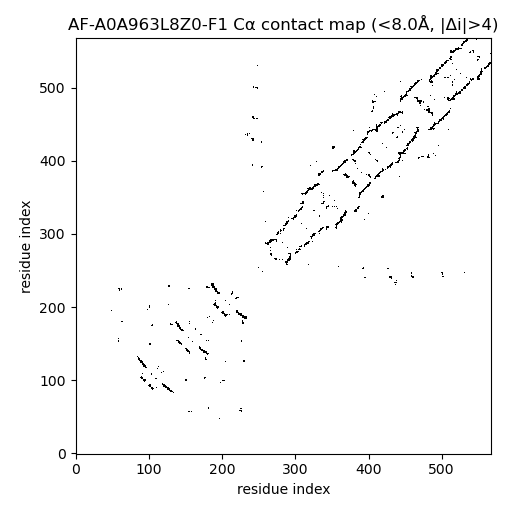CA 1
ATOM 1965 C C . PRO A 1 262 ? -9.020 24.767 -5.477 1.00 98.12 262 PRO A C 1
ATOM 1967 O O . PRO A 1 262 ? -9.813 25.642 -5.137 1.00 98.12 262 PRO A O 1
ATOM 1970 N N . ASP A 1 263 ? -9.267 23.928 -6.483 1.00 98.75 263 ASP A N 1
ATOM 1971 C CA . ASP A 1 263 ? -10.542 23.876 -7.214 1.00 98.75 263 ASP A CA 1
ATOM 1972 C C . ASP A 1 263 ? -11.640 23.214 -6.365 1.00 98.75 263 ASP A C 1
ATOM 1974 O O . ASP A 1 263 ? -12.824 23.550 -6.451 1.00 98.75 263 ASP A O 1
ATOM 1978 N N . HIS A 1 264 ? -11.238 22.265 -5.513 1.00 98.56 264 HIS A N 1
ATOM 1979 C CA . HIS A 1 264 ? -12.130 21.506 -4.648 1.00 98.56 264 HIS A CA 1
ATOM 1980 C C . HIS A 1 264 ? -11.585 21.433 -3.220 1.00 98.56 264 HIS A C 1
ATOM 1982 O O . HIS A 1 264 ? -10.441 21.035 -2.991 1.00 98.56 264 HIS A O 1
ATOM 1988 N N . LEU A 1 265 ? -12.436 21.766 -2.248 1.00 98.50 265 LEU A N 1
ATOM 1989 C CA . LEU A 1 265 ? -12.153 21.617 -0.823 1.00 98.50 265 LEU A CA 1
ATOM 1990 C C . LEU A 1 265 ? -13.116 20.594 -0.213 1.00 98.50 265 LEU A C 1
ATOM 1992 O O . LEU A 1 265 ? -14.324 20.812 -0.172 1.00 98.50 265 LEU A O 1
ATOM 1996 N N . ILE A 1 266 ? -12.580 19.467 0.248 1.00 98.38 266 ILE A N 1
ATOM 1997 C CA . ILE A 1 266 ? -13.347 18.393 0.882 1.00 98.38 266 ILE A CA 1
ATOM 1998 C C . ILE A 1 266 ? -13.427 18.650 2.386 1.00 98.38 266 ILE A C 1
ATOM 2000 O O . ILE A 1 266 ? -12.401 18.704 3.058 1.00 98.38 266 ILE A O 1
ATOM 2004 N N . GLY A 1 267 ? -14.644 18.735 2.919 1.00 96.50 267 GLY A N 1
ATOM 2005 C CA . GLY A 1 267 ? -14.902 18.950 4.343 1.00 96.50 267 GLY A CA 1
ATOM 2006 C C . GLY A 1 267 ? -15.121 20.415 4.724 1.00 96.50 267 GLY A C 1
ATOM 2007 O O . GLY A 1 267 ? -14.909 21.338 3.940 1.00 96.50 267 GLY A O 1
ATOM 2008 N N . THR A 1 268 ? -15.586 20.619 5.953 1.00 94.69 268 THR A N 1
ATOM 2009 C CA . THR A 1 268 ? -16.016 21.913 6.506 1.00 94.69 268 THR A CA 1
ATOM 2010 C C . THR A 1 268 ? -15.308 22.261 7.820 1.00 94.69 268 THR A C 1
ATOM 2012 O O . THR A 1 268 ? -15.760 23.144 8.543 1.00 94.69 268 THR A O 1
ATOM 2015 N N . GLY A 1 269 ? -14.217 21.567 8.154 1.00 86.00 269 GLY A N 1
ATOM 2016 C CA . GLY A 1 269 ? -13.406 21.805 9.354 1.00 86.00 269 GLY A CA 1
ATOM 2017 C C . GLY A 1 269 ? -13.522 20.737 10.438 1.00 86.00 269 GLY A C 1
ATOM 2018 O O . GLY A 1 269 ? -12.948 20.903 11.511 1.00 86.00 269 GLY A O 1
ATOM 2019 N N . THR A 1 270 ? -14.237 19.638 10.181 1.00 81.75 270 THR A N 1
ATOM 2020 C CA . THR A 1 270 ? -14.383 18.527 11.136 1.00 81.75 270 THR A CA 1
ATOM 2021 C C . THR A 1 270 ? -14.038 17.184 10.493 1.00 81.75 270 THR A C 1
ATOM 2023 O O . THR A 1 270 ? -14.281 17.013 9.294 1.00 81.75 270 THR A O 1
ATOM 2026 N N . PRO A 1 271 ? -13.555 16.187 11.259 1.00 73.75 271 PRO A N 1
ATOM 2027 C CA . PRO A 1 271 ? -13.238 14.875 10.698 1.00 73.75 271 PRO A CA 1
ATOM 2028 C C . PRO A 1 271 ? -14.431 14.218 9.993 1.00 73.75 271 PRO A C 1
ATOM 2030 O O . PRO A 1 271 ? -14.291 13.705 8.888 1.00 73.75 271 PRO A O 1
ATOM 2033 N N . ALA A 1 272 ? -15.627 14.313 10.586 1.00 78.25 272 ALA A N 1
ATOM 2034 C CA . ALA A 1 272 ? -16.853 13.729 10.038 1.00 78.25 272 ALA A CA 1
ATOM 2035 C C . ALA A 1 272 ? -17.301 14.366 8.708 1.00 78.25 272 ALA A C 1
ATOM 2037 O O . ALA A 1 272 ? -17.971 13.716 7.909 1.00 78.25 272 ALA A O 1
ATOM 2038 N N . SER A 1 273 ? -16.926 15.624 8.449 1.00 88.50 273 SER A N 1
ATOM 2039 C CA . SER A 1 273 ? -17.270 16.314 7.199 1.00 88.50 273 SER A CA 1
ATOM 2040 C C . SER A 1 273 ? -16.464 15.823 5.987 1.00 88.50 273 SER A C 1
ATOM 2042 O O . SER A 1 273 ? -16.875 16.026 4.844 1.00 88.50 273 SER A O 1
ATOM 2044 N N . CYS A 1 274 ? -15.337 15.147 6.215 1.00 86.62 274 CYS A N 1
ATOM 2045 C CA . CYS A 1 274 ? -14.493 14.590 5.168 1.00 86.62 274 CYS A CA 1
ATOM 2046 C C . CYS A 1 274 ? -14.895 13.150 4.841 1.00 86.62 274 CYS A C 1
ATOM 2048 O O . CYS A 1 274 ? -14.384 12.191 5.416 1.00 86.62 274 CYS A O 1
ATOM 2050 N N . THR A 1 275 ? -15.827 12.990 3.903 1.00 92.81 275 THR A N 1
ATOM 2051 C CA . THR A 1 275 ? -16.374 11.672 3.552 1.00 92.81 275 THR A CA 1
ATOM 2052 C C . THR A 1 275 ? -15.647 11.033 2.370 1.00 92.81 275 THR A C 1
ATOM 2054 O O . THR A 1 275 ? -15.196 11.715 1.447 1.00 92.81 275 THR A O 1
ATOM 2057 N N . GLY A 1 276 ? -15.594 9.698 2.341 1.00 94.69 276 GLY A N 1
ATOM 2058 C CA . GLY A 1 276 ? -15.031 8.963 1.204 1.00 94.69 276 GLY A CA 1
ATOM 2059 C C . GLY A 1 276 ? -15.787 9.214 -0.103 1.00 94.69 276 GLY A C 1
ATOM 2060 O O . GLY A 1 276 ? -15.174 9.277 -1.163 1.00 94.69 276 GLY A O 1
ATOM 2061 N N . GLN A 1 277 ? -17.103 9.439 -0.040 1.00 97.94 277 GLN A N 1
ATOM 2062 C CA . GLN A 1 277 ? -17.889 9.785 -1.226 1.00 97.94 277 GLN A CA 1
ATOM 2063 C C . GLN A 1 277 ? -17.493 11.154 -1.800 1.00 97.94 277 GLN A C 1
ATOM 2065 O O . GLN A 1 277 ? -17.418 11.303 -3.018 1.00 97.94 277 GLN A O 1
ATOM 2070 N N . ALA A 1 278 ? -17.196 12.140 -0.947 1.00 98.44 278 ALA A N 1
ATOM 2071 C CA . ALA A 1 278 ? -16.706 13.439 -1.402 1.00 98.44 278 ALA A CA 1
ATOM 2072 C C . ALA A 1 278 ? -15.349 13.317 -2.116 1.00 98.44 278 ALA A C 1
ATOM 2074 O O . ALA A 1 278 ? -15.145 13.971 -3.135 1.00 98.44 278 ALA A O 1
ATOM 2075 N N . VAL A 1 279 ? -14.464 12.428 -1.644 1.00 98.81 279 VAL A N 1
ATOM 2076 C CA . VAL A 1 279 ? -13.195 12.108 -2.326 1.00 98.81 279 VAL A CA 1
ATOM 2077 C C . VAL A 1 279 ? -13.445 11.522 -3.712 1.00 98.81 279 VAL A C 1
ATOM 2079 O O . VAL A 1 279 ? -12.897 12.025 -4.690 1.00 98.81 279 VAL A O 1
ATOM 2082 N N . VAL A 1 280 ? -14.299 10.498 -3.812 1.00 98.88 280 VAL A N 1
ATOM 2083 C CA . VAL A 1 280 ? -14.646 9.860 -5.094 1.00 98.88 280 VAL A CA 1
ATOM 2084 C C . VAL A 1 280 ? -15.196 10.886 -6.086 1.00 98.88 280 VAL A C 1
ATOM 2086 O O . VAL A 1 280 ? -14.759 10.925 -7.236 1.00 98.88 280 VAL A O 1
ATOM 2089 N N . ASN A 1 281 ? -16.107 11.750 -5.634 1.00 98.81 281 ASN A N 1
ATOM 2090 C CA . ASN A 1 281 ? -16.720 12.770 -6.478 1.00 98.81 281 ASN A CA 1
ATOM 2091 C C . ASN A 1 281 ? -15.707 13.832 -6.934 1.00 98.81 281 ASN A C 1
ATOM 2093 O O . ASN A 1 281 ? -15.689 14.178 -8.111 1.00 98.81 281 ASN A O 1
ATOM 2097 N N . ALA A 1 282 ? -14.858 14.336 -6.033 1.00 98.81 282 ALA A N 1
ATOM 2098 C CA . ALA A 1 282 ? -13.872 15.363 -6.368 1.00 98.81 282 ALA A CA 1
ATOM 2099 C C . ALA A 1 282 ?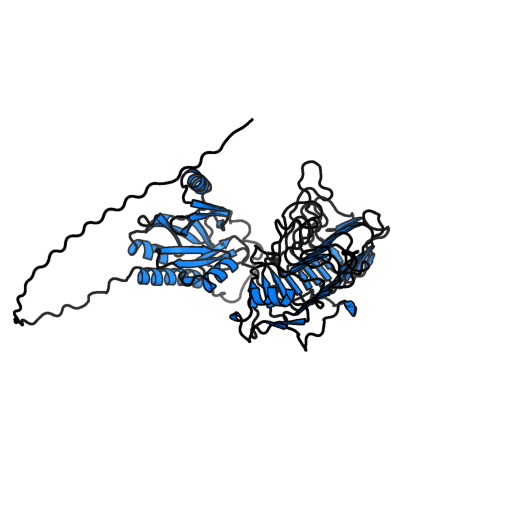 -12.815 14.847 -7.356 1.00 98.81 282 ALA A C 1
ATOM 2101 O O . ALA A 1 282 ? -12.516 15.518 -8.338 1.00 98.81 282 ALA A O 1
ATOM 2102 N N . VAL A 1 283 ? -12.299 13.627 -7.158 1.00 98.88 283 VAL A N 1
ATOM 2103 C CA . VAL A 1 283 ? -11.331 13.014 -8.089 1.00 98.88 283 VAL A CA 1
ATOM 2104 C C . VAL A 1 283 ? -11.934 12.841 -9.485 1.00 98.88 283 VAL A C 1
ATOM 2106 O O . VAL A 1 283 ? -11.247 13.071 -10.478 1.00 98.88 283 VAL A O 1
ATOM 2109 N N . ALA A 1 284 ? -13.223 12.500 -9.576 1.00 98.81 284 ALA A N 1
ATOM 2110 C CA . ALA A 1 284 ? -13.915 12.371 -10.855 1.00 98.81 284 ALA A CA 1
ATOM 2111 C C . ALA A 1 284 ? -14.094 13.708 -11.602 1.00 98.81 284 ALA A C 1
ATOM 2113 O O . ALA A 1 284 ? -14.263 13.703 -12.823 1.00 98.81 284 ALA A O 1
ATOM 2114 N N . LEU A 1 285 ? -14.072 14.843 -10.893 1.00 98.75 285 LEU A N 1
ATOM 2115 C CA . LEU A 1 285 ? -14.177 16.179 -11.488 1.00 98.75 285 LEU A CA 1
ATOM 2116 C C . LEU A 1 285 ? -12.841 16.708 -12.026 1.00 98.75 285 LEU A C 1
ATOM 2118 O O . LEU A 1 285 ? -12.862 17.514 -12.957 1.00 98.75 285 LEU A O 1
ATOM 2122 N N . GLY A 1 286 ? -11.707 16.220 -11.515 1.00 98.62 286 GLY A N 1
ATOM 2123 C CA . GLY A 1 286 ? -10.383 16.752 -11.847 1.00 98.62 286 GLY A CA 1
ATOM 2124 C C . GLY A 1 286 ? -9.975 17.930 -10.956 1.00 98.62 286 GLY A C 1
ATOM 2125 O O . GLY A 1 286 ? -10.700 18.312 -10.045 1.00 98.62 286 GLY A O 1
ATOM 2126 N N . GLY A 1 287 ? -8.814 18.524 -11.219 1.00 98.81 287 GLY A N 1
ATOM 2127 C CA . GLY A 1 287 ? -8.355 19.747 -10.557 1.00 98.81 287 GLY A CA 1
ATOM 2128 C C . GLY A 1 287 ? -7.536 19.523 -9.283 1.00 98.81 287 GLY A C 1
ATOM 2129 O O . GLY A 1 287 ? -7.141 18.408 -8.924 1.00 98.81 287 GLY A O 1
ATOM 2130 N N . LYS A 1 288 ? -7.243 20.628 -8.597 1.00 98.94 288 LYS A N 1
ATOM 2131 C CA . LYS A 1 288 ? -6.526 20.673 -7.320 1.00 98.94 288 LYS A CA 1
ATOM 2132 C C . LYS A 1 288 ? -7.503 20.440 -6.173 1.00 98.94 288 LYS A C 1
ATOM 2134 O O . LYS A 1 288 ? -8.388 21.253 -5.914 1.00 98.94 288 LYS A O 1
ATOM 2139 N N . ILE A 1 289 ? -7.307 19.342 -5.458 1.00 98.88 289 ILE A N 1
ATOM 2140 C CA . ILE A 1 289 ? -8.192 18.861 -4.403 1.00 98.88 289 ILE A CA 1
ATOM 2141 C C . ILE A 1 289 ? -7.452 18.938 -3.068 1.00 98.88 289 ILE A C 1
ATOM 2143 O O . ILE A 1 289 ? -6.396 18.325 -2.898 1.00 98.88 289 ILE A O 1
ATOM 2147 N N . ARG A 1 290 ? -8.028 19.670 -2.110 1.00 98.62 290 ARG A N 1
ATOM 2148 C CA . ARG A 1 290 ? -7.547 19.777 -0.725 1.00 98.62 290 ARG A CA 1
ATOM 2149 C C . ARG A 1 290 ? -8.612 19.361 0.274 1.00 98.62 290 ARG A C 1
ATOM 2151 O O . ARG A 1 290 ? -9.780 19.185 -0.067 1.00 98.62 290 ARG A O 1
ATOM 2158 N N . PHE A 1 291 ? -8.198 19.244 1.529 1.00 98.38 291 PHE A N 1
ATOM 2159 C CA . PHE A 1 291 ? -9.036 18.790 2.628 1.00 98.38 291 PHE A CA 1
ATOM 2160 C C . PHE A 1 291 ? -9.101 19.822 3.754 1.00 98.38 291 PHE A C 1
ATOM 2162 O O . PHE A 1 291 ? -8.095 20.422 4.126 1.00 98.38 291 PHE A O 1
ATOM 2169 N N . ASN A 1 292 ? -10.289 19.976 4.324 1.00 96.69 292 ASN A N 1
ATOM 2170 C CA . ASN A 1 292 ? -10.568 20.733 5.532 1.00 96.69 292 ASN A CA 1
ATOM 2171 C C . ASN A 1 292 ? -11.264 19.809 6.544 1.00 96.69 292 ASN A C 1
ATOM 2173 O O . ASN A 1 292 ? -12.474 19.885 6.755 1.00 96.69 292 ASN A O 1
ATOM 2177 N N . CYS A 1 293 ? -10.493 18.896 7.140 1.00 86.31 293 CYS A N 1
ATOM 2178 C CA . CYS A 1 293 ? -10.994 17.881 8.078 1.00 86.31 293 CYS A CA 1
ATOM 2179 C C . CYS A 1 293 ? -10.762 18.244 9.551 1.00 86.31 293 CYS A C 1
ATOM 2181 O O . CYS A 1 293 ? -10.968 17.414 10.433 1.00 86.31 293 CYS A O 1
ATOM 2183 N N . GLY A 1 294 ? -10.324 19.474 9.823 1.00 86.25 294 GLY A N 1
ATOM 2184 C CA . GLY A 1 294 ? -9.835 19.888 11.134 1.00 86.25 294 GLY A CA 1
ATOM 2185 C C . GLY A 1 294 ? -8.322 19.674 11.302 1.00 86.25 294 GLY A 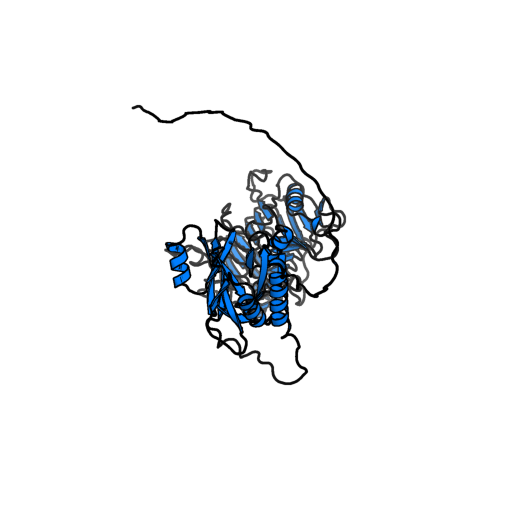C 1
ATOM 2186 O O . GLY A 1 294 ? -7.644 19.267 10.359 1.00 86.25 294 GLY A O 1
ATOM 2187 N N . PRO A 1 295 ? -7.776 19.987 12.490 1.00 82.69 295 PRO A N 1
ATOM 2188 C CA . PRO A 1 295 ? -6.328 20.078 12.710 1.00 82.69 295 PRO A CA 1
ATOM 2189 C C . PRO A 1 295 ? -5.636 18.731 12.965 1.00 82.69 295 PRO A C 1
ATOM 2191 O O . PRO A 1 295 ? -4.411 18.661 12.937 1.00 82.69 295 PRO A O 1
ATOM 2194 N N . ASN A 1 296 ? -6.402 17.675 13.245 1.00 78.56 296 ASN A N 1
ATOM 2195 C CA . ASN A 1 296 ? -5.864 16.368 13.614 1.00 78.56 296 ASN A CA 1
ATOM 2196 C C . ASN A 1 296 ? -5.810 15.432 12.400 1.00 78.56 296 ASN A C 1
ATOM 2198 O O . ASN A 1 296 ? -6.659 15.553 11.513 1.00 78.56 296 ASN A O 1
ATOM 2202 N N . PRO A 1 297 ? -4.880 14.458 12.376 1.00 80.56 297 PRO A N 1
ATOM 2203 C CA . PRO A 1 297 ? -4.868 13.435 11.343 1.00 80.56 297 PRO A CA 1
ATOM 2204 C C . PRO A 1 297 ? -6.192 12.665 11.263 1.00 80.56 297 PRO A C 1
ATOM 2206 O O . PRO A 1 297 ? -6.777 12.303 12.286 1.00 80.56 297 PRO A O 1
ATOM 2209 N N . VAL A 1 298 ? -6.649 12.379 10.044 1.00 77.81 298 VAL A N 1
ATOM 2210 C CA . VAL A 1 298 ? -7.885 11.638 9.770 1.00 77.81 298 VAL A CA 1
ATOM 2211 C C . VAL A 1 298 ? -7.643 10.511 8.774 1.00 77.81 298 VAL A C 1
ATOM 2213 O O . VAL A 1 298 ? -6.886 10.656 7.814 1.00 77.81 298 VAL A O 1
ATOM 2216 N N . THR A 1 299 ? -8.332 9.387 8.974 1.00 88.50 299 THR A N 1
ATOM 2217 C CA . THR A 1 299 ? -8.416 8.314 7.975 1.00 88.50 299 THR A CA 1
ATOM 2218 C C . THR A 1 299 ? -9.812 8.286 7.366 1.00 88.50 299 THR A C 1
ATOM 2220 O O . THR A 1 299 ? -10.799 8.112 8.077 1.00 88.50 299 THR A O 1
ATOM 2223 N N . ILE A 1 300 ? -9.897 8.436 6.046 1.00 86.62 300 ILE A N 1
ATOM 2224 C CA . ILE A 1 300 ? -11.145 8.466 5.281 1.00 86.62 300 ILE A CA 1
ATOM 2225 C C . ILE A 1 300 ? -11.263 7.152 4.513 1.00 86.62 300 ILE A C 1
ATOM 2227 O O . ILE A 1 300 ? -10.483 6.897 3.599 1.00 86.62 300 ILE A O 1
ATOM 2231 N N . THR A 1 301 ? -12.241 6.313 4.859 1.00 92.56 301 THR A N 1
ATOM 2232 C CA . THR A 1 301 ? -12.499 5.069 4.112 1.00 92.56 301 THR A CA 1
ATOM 2233 C C . THR A 1 301 ? -13.338 5.361 2.871 1.00 92.56 301 THR A C 1
ATOM 2235 O O . THR A 1 301 ? -14.389 5.998 2.972 1.00 92.56 301 THR A O 1
ATOM 2238 N N . LEU A 1 302 ? -12.891 4.900 1.702 1.00 94.38 302 LEU A N 1
ATOM 2239 C CA . LEU A 1 302 ? -13.608 5.087 0.445 1.00 94.38 302 LEU A CA 1
ATOM 2240 C C . LEU A 1 302 ? -14.677 3.999 0.253 1.00 94.38 302 LEU A C 1
ATOM 2242 O O . LEU A 1 302 ? -14.384 2.819 0.445 1.00 94.38 302 LEU A O 1
ATOM 2246 N N . PRO A 1 303 ? -15.896 4.364 -0.185 1.00 92.00 303 PRO A N 1
ATOM 2247 C CA . PRO A 1 303 ? -16.938 3.390 -0.507 1.00 92.00 303 PRO A CA 1
ATOM 2248 C C . PRO A 1 303 ? -16.707 2.699 -1.862 1.00 92.00 303 PRO A C 1
ATOM 2250 O O . PRO A 1 303 ? -17.289 1.655 -2.133 1.00 92.00 303 PRO A O 1
ATOM 2253 N N . SER A 1 304 ? -15.893 3.293 -2.738 1.00 97.88 304 SER A N 1
ATOM 2254 C CA . SER A 1 304 ? -15.546 2.771 -4.062 1.00 97.88 304 SER A CA 1
ATOM 2255 C C . SER A 1 304 ? -14.254 3.416 -4.573 1.00 97.88 304 SER A C 1
ATOM 2257 O O . SER A 1 304 ? -13.792 4.413 -4.016 1.00 97.88 304 SER A O 1
ATOM 2259 N N . THR A 1 305 ? -13.648 2.839 -5.614 1.00 98.75 305 THR A N 1
ATOM 2260 C CA . THR A 1 305 ? -12.422 3.372 -6.223 1.00 98.75 305 THR A CA 1
ATOM 2261 C C . THR A 1 305 ? -12.662 4.767 -6.792 1.00 98.75 305 THR A C 1
ATOM 2263 O O . THR A 1 305 ? -13.550 4.952 -7.624 1.00 98.75 305 THR A O 1
ATOM 2266 N N . ALA A 1 306 ? -11.839 5.736 -6.395 1.00 98.88 306 ALA A N 1
ATOM 2267 C CA . ALA A 1 306 ? -11.853 7.074 -6.967 1.00 98.88 306 ALA A CA 1
ATOM 2268 C C . ALA A 1 306 ? -11.144 7.057 -8.335 1.00 98.88 306 ALA A C 1
ATOM 2270 O O . ALA A 1 306 ? -9.968 6.698 -8.443 1.00 98.88 306 ALA A O 1
ATOM 2271 N N . LYS A 1 307 ? -11.881 7.395 -9.399 1.00 98.75 307 LYS A N 1
ATOM 2272 C CA . LYS A 1 307 ? -11.426 7.254 -10.789 1.00 98.75 307 LYS A CA 1
ATOM 2273 C C . LYS A 1 307 ? -11.140 8.608 -11.428 1.00 98.75 307 LYS A C 1
ATOM 2275 O O . LYS A 1 307 ? -11.995 9.488 -11.410 1.00 98.75 307 LYS A O 1
ATOM 2280 N N . VAL A 1 308 ? -9.968 8.731 -12.041 1.00 98.81 308 VAL A N 1
ATOM 2281 C CA . VAL A 1 308 ? -9.585 9.876 -12.874 1.00 98.81 308 VAL A CA 1
ATOM 2282 C C . VAL A 1 308 ? -10.213 9.709 -14.257 1.00 98.81 308 VAL A C 1
ATOM 2284 O O . VAL A 1 308 ? -10.075 8.651 -14.868 1.00 98.81 308 VAL A O 1
ATOM 2287 N N . PHE A 1 309 ? -10.897 10.737 -14.759 1.00 98.50 309 PHE A N 1
ATOM 2288 C CA . PHE A 1 309 ? -11.455 10.745 -16.115 1.00 98.50 309 PHE A CA 1
ATOM 2289 C C . PHE A 1 309 ? -10.544 11.522 -17.064 1.00 98.50 309 PHE A C 1
ATOM 2291 O O . PHE A 1 309 ? -10.107 12.627 -16.751 1.00 98.50 309 PHE A O 1
ATOM 2298 N N . ASN A 1 310 ? -10.279 10.965 -18.246 1.00 98.06 310 ASN A N 1
ATOM 2299 C CA . ASN A 1 310 ? -9.243 11.480 -19.148 1.00 98.06 310 ASN A CA 1
ATOM 2300 C C . ASN A 1 310 ? -9.651 12.783 -19.858 1.00 98.06 310 ASN A C 1
ATOM 2302 O O . ASN A 1 310 ? -8.810 13.460 -20.441 1.00 98.06 310 ASN A O 1
ATOM 2306 N N . ASN A 1 311 ? -10.939 13.140 -19.818 1.00 97.62 311 ASN A N 1
ATOM 2307 C CA . ASN A 1 311 ? -11.500 14.368 -20.386 1.00 97.62 311 ASN A CA 1
ATOM 2308 C C . ASN A 1 311 ? -11.743 15.472 -19.337 1.00 97.62 311 ASN A C 1
ATOM 2310 O O . ASN A 1 311 ? -12.555 16.374 -19.559 1.00 97.62 311 ASN A O 1
ATOM 2314 N N . ARG A 1 312 ? -11.088 15.379 -18.178 1.00 98.12 312 ARG A N 1
ATOM 2315 C CA . ARG A 1 312 ? -11.169 16.340 -17.070 1.00 98.12 312 ARG A CA 1
ATOM 2316 C C . ARG A 1 312 ? -9.809 17.006 -16.832 1.00 98.12 312 ARG A C 1
ATOM 2318 O O . ARG A 1 312 ? -8.810 16.528 -17.368 1.00 98.12 312 ARG A O 1
ATOM 2325 N N . PRO A 1 313 ? -9.752 18.112 -16.064 1.00 98.56 313 PRO A N 1
ATOM 2326 C CA . PRO A 1 313 ? -8.480 18.691 -15.645 1.00 98.56 313 PRO A CA 1
ATOM 2327 C C . PRO A 1 313 ? -7.597 17.674 -14.911 1.00 98.56 313 PRO A C 1
ATOM 2329 O O . PRO A 1 313 ? -8.103 16.751 -14.269 1.00 98.56 313 PRO A O 1
ATOM 2332 N N . ASP A 1 314 ? -6.282 17.892 -14.965 1.00 98.56 314 ASP A N 1
ATOM 2333 C CA . ASP A 1 314 ? -5.293 17.118 -14.208 1.00 98.56 314 ASP A CA 1
ATOM 2334 C C . ASP A 1 314 ? -5.665 17.049 -12.718 1.00 98.56 314 ASP A C 1
ATOM 2336 O O . ASP A 1 314 ? -6.171 18.016 -12.147 1.00 98.56 314 ASP A O 1
ATOM 2340 N N . VAL A 1 315 ? -5.397 15.913 -12.076 1.00 98.94 315 VAL A N 1
ATOM 2341 C CA . VAL A 1 315 ? -5.745 15.682 -10.669 1.00 98.94 315 VAL A CA 1
ATOM 2342 C C . VAL A 1 315 ? -4.519 15.919 -9.801 1.00 98.94 315 VAL A C 1
ATOM 2344 O O . VAL A 1 315 ? -3.521 15.211 -9.913 1.00 98.94 315 VAL A O 1
ATOM 2347 N N . THR A 1 316 ? -4.609 16.877 -8.880 1.00 98.88 316 THR A N 1
ATOM 2348 C CA . THR A 1 316 ? -3.658 17.016 -7.768 1.00 98.88 316 THR A CA 1
ATOM 2349 C C . THR A 1 316 ? -4.397 16.793 -6.464 1.00 98.88 316 THR A C 1
ATOM 2351 O O . THR A 1 316 ? -5.203 17.626 -6.064 1.00 98.88 316 THR A O 1
ATOM 2354 N N . LEU A 1 317 ? -4.118 15.680 -5.795 1.00 98.81 317 LEU A N 1
ATOM 2355 C CA . LEU A 1 317 ? -4.716 15.334 -4.515 1.00 98.81 317 LEU A CA 1
ATOM 2356 C C . LEU A 1 317 ? -3.725 15.614 -3.386 1.00 98.81 317 LEU A C 1
ATOM 2358 O O . LEU A 1 317 ? -2.713 14.921 -3.265 1.00 98.81 317 LEU A O 1
ATOM 2362 N N . ASP A 1 318 ? -4.021 16.625 -2.571 1.00 98.75 318 ASP A N 1
ATOM 2363 C CA . ASP A 1 318 ? -3.136 17.100 -1.507 1.00 98.75 318 ASP A CA 1
ATOM 2364 C C . ASP A 1 318 ? -3.772 16.952 -0.125 1.00 98.75 318 ASP A C 1
ATOM 2366 O O . ASP A 1 318 ? -4.679 17.700 0.248 1.00 98.75 318 ASP A O 1
ATOM 2370 N N . GLY A 1 319 ? -3.273 15.981 0.642 1.00 97.38 319 GLY A N 1
ATOM 2371 C CA . GLY A 1 319 ? -3.770 15.646 1.977 1.00 97.38 319 GLY A CA 1
ATOM 2372 C C . GLY A 1 319 ? -3.279 16.567 3.097 1.00 97.38 319 GLY A C 1
ATOM 2373 O O . GLY A 1 319 ? -3.682 16.381 4.247 1.00 97.38 319 GLY A O 1
ATOM 2374 N N . GLY A 1 320 ? -2.394 17.529 2.803 1.00 93.56 320 GLY A N 1
ATOM 2375 C CA . GLY A 1 320 ? -1.837 18.461 3.789 1.00 93.56 320 GLY A CA 1
ATOM 2376 C C . GLY A 1 320 ? -1.043 17.809 4.930 1.00 93.56 320 GLY A C 1
ATOM 2377 O O . GLY A 1 320 ? -0.828 18.442 5.957 1.00 93.56 320 GLY A O 1
ATOM 2378 N N . GLY A 1 321 ? -0.650 16.543 4.785 1.00 87.62 321 GLY A N 1
ATOM 2379 C CA . GLY A 1 321 ? 0.043 15.739 5.794 1.00 87.62 321 GLY A CA 1
ATOM 2380 C C . GLY A 1 321 ? -0.873 15.155 6.874 1.00 87.62 321 GLY A C 1
ATOM 2381 O O . GLY A 1 321 ? -0.393 14.446 7.752 1.00 87.62 321 GLY A O 1
ATOM 2382 N N . LEU A 1 322 ? -2.179 15.432 6.816 1.00 85.44 322 LEU A N 1
ATOM 2383 C CA . LEU A 1 322 ? -3.145 15.035 7.845 1.00 85.44 322 LEU A CA 1
ATOM 2384 C C . LEU A 1 322 ? -4.130 13.973 7.357 1.00 85.44 322 LEU A C 1
ATOM 2386 O O . LEU A 1 322 ? -4.761 13.302 8.168 1.00 85.44 322 LEU A O 1
ATOM 2390 N N . VAL A 1 323 ? -4.283 13.798 6.048 1.00 94.56 323 VAL A N 1
ATOM 2391 C CA . VAL A 1 323 ? -5.269 12.867 5.494 1.00 94.56 323 VAL A CA 1
ATOM 2392 C C . VAL A 1 323 ? -4.623 11.552 5.089 1.00 94.56 323 VAL A C 1
ATOM 2394 O O . VAL A 1 323 ? -3.623 11.522 4.377 1.00 94.56 323 VAL A O 1
ATOM 2397 N N . THR A 1 324 ? -5.250 10.451 5.495 1.00 96.06 324 THR A N 1
ATOM 2398 C CA . THR A 1 324 ? -5.006 9.108 4.965 1.00 96.06 324 THR A CA 1
ATOM 2399 C C . THR A 1 324 ? -6.275 8.586 4.304 1.00 96.06 324 THR A C 1
ATOM 2401 O O . THR A 1 324 ? -7.345 8.591 4.905 1.00 96.06 324 THR A O 1
ATOM 2404 N N . LEU A 1 325 ? -6.175 8.107 3.071 1.00 98.06 325 LEU A N 1
ATOM 2405 C CA . LEU A 1 325 ? -7.256 7.421 2.377 1.00 98.06 325 LEU A CA 1
ATOM 2406 C C . LEU A 1 325 ? -7.159 5.917 2.624 1.00 98.06 325 LEU A C 1
ATOM 2408 O O . LEU A 1 325 ? -6.088 5.332 2.471 1.00 98.06 325 LEU A O 1
ATOM 2412 N N . SER A 1 326 ? -8.273 5.292 2.999 1.00 97.94 326 SER A N 1
ATOM 2413 C CA . SER A 1 326 ? -8.355 3.852 3.231 1.00 97.94 326 SER A CA 1
ATOM 2414 C C . SER A 1 326 ? -9.240 3.161 2.200 1.00 97.94 326 SER A C 1
ATOM 2416 O O . SER A 1 326 ? -10.382 3.564 1.979 1.00 97.94 326 SER A O 1
ATOM 2418 N N . GLY A 1 327 ? -8.733 2.084 1.603 1.00 90.62 327 GLY A N 1
ATOM 2419 C CA . GLY A 1 327 ? -9.532 1.160 0.790 1.00 90.62 327 GLY A CA 1
ATOM 2420 C C . GLY A 1 327 ? -10.368 0.187 1.625 1.00 90.62 327 GLY A C 1
ATOM 2421 O O . GLY A 1 327 ? -11.127 -0.620 1.085 1.00 90.62 327 GLY A O 1
ATOM 2422 N N . GLY A 1 328 ? -10.217 0.227 2.952 1.00 82.31 328 GLY A N 1
ATOM 2423 C CA . GLY A 1 328 ? -10.989 -0.584 3.878 1.00 82.31 328 GLY A CA 1
ATOM 2424 C C . GLY A 1 328 ? -10.837 -2.091 3.678 1.00 82.31 328 GLY A C 1
ATOM 2425 O O . GLY A 1 328 ? -11.777 -2.821 3.995 1.00 82.31 328 GLY A O 1
ATOM 2426 N N . ASP A 1 329 ? -9.701 -2.532 3.134 1.00 84.56 329 ASP A N 1
ATOM 2427 C CA . ASP A 1 329 ? -9.371 -3.913 2.775 1.00 84.56 329 ASP A CA 1
ATOM 2428 C C . ASP A 1 329 ? -10.235 -4.491 1.639 1.00 84.56 329 ASP A C 1
ATOM 2430 O O . ASP A 1 329 ? -10.170 -5.687 1.352 1.00 84.56 329 ASP A O 1
ATOM 2434 N N . SER A 1 330 ? -11.022 -3.656 0.955 1.00 84.00 330 SER A N 1
ATOM 2435 C CA . SER A 1 330 ? -12.013 -4.099 -0.042 1.00 84.00 330 SER A CA 1
ATOM 2436 C C . SER A 1 330 ? -11.906 -3.379 -1.386 1.00 84.00 330 SER A C 1
ATOM 2438 O O . SER A 1 330 ? -12.404 -3.877 -2.391 1.00 84.00 330 SER A O 1
ATOM 2440 N N . VAL A 1 331 ? -11.285 -2.200 -1.411 1.00 92.56 331 VAL A N 1
ATOM 2441 C CA . VAL A 1 331 ? -11.331 -1.284 -2.549 1.00 92.56 331 VAL A CA 1
ATOM 2442 C C . VAL A 1 331 ? -9.925 -0.817 -2.910 1.00 92.56 331 VAL A C 1
ATOM 2444 O O . VAL A 1 331 ? -9.149 -0.418 -2.042 1.00 92.56 331 VAL A O 1
ATOM 2447 N N . ARG A 1 332 ? -9.607 -0.804 -4.207 1.00 98.50 332 ARG A N 1
ATOM 2448 C CA . ARG A 1 332 ? -8.472 -0.045 -4.744 1.00 98.50 332 ARG A CA 1
ATOM 2449 C C . ARG A 1 332 ? -8.764 1.444 -4.627 1.00 98.50 332 ARG A C 1
ATOM 2451 O O . ARG A 1 332 ? -9.847 1.863 -5.022 1.00 98.50 332 ARG A O 1
ATOM 2458 N N . ILE A 1 333 ? -7.837 2.244 -4.115 1.00 98.81 333 ILE A N 1
ATOM 2459 C CA . ILE A 1 333 ? -8.141 3.624 -3.710 1.00 98.81 333 ILE A CA 1
ATOM 2460 C C . ILE A 1 333 ? -8.244 4.561 -4.920 1.00 98.81 333 ILE A C 1
ATOM 2462 O O . ILE A 1 333 ? -9.276 5.208 -5.089 1.00 98.81 333 ILE A O 1
ATOM 2466 N N . LEU A 1 334 ? -7.216 4.612 -5.773 1.00 98.75 334 LEU A N 1
ATOM 2467 C CA . LEU A 1 334 ? -7.172 5.469 -6.964 1.00 98.75 334 LEU A CA 1
ATOM 2468 C C . LEU A 1 334 ? -6.933 4.670 -8.246 1.00 98.75 334 LEU A C 1
ATOM 2470 O O . LEU A 1 334 ? -6.169 3.702 -8.273 1.00 98.75 334 LEU A O 1
ATOM 2474 N N . TYR A 1 335 ? -7.563 5.122 -9.327 1.00 98.75 335 TYR A N 1
ATOM 2475 C CA . TYR A 1 335 ? -7.432 4.526 -10.652 1.00 98.75 335 TYR A CA 1
ATOM 2476 C C . TYR A 1 335 ? -7.352 5.597 -11.741 1.00 98.75 335 TYR A C 1
ATOM 2478 O O . TYR A 1 335 ? -8.279 6.391 -11.905 1.00 98.75 335 TYR A O 1
ATOM 2486 N N . GLN A 1 336 ? -6.266 5.575 -12.509 1.00 98.50 336 GLN A N 1
ATOM 2487 C CA . GLN A 1 336 ? -6.113 6.308 -13.764 1.00 98.50 336 GLN A CA 1
ATOM 2488 C C . GLN A 1 336 ? -5.833 5.299 -14.873 1.00 98.50 336 GLN A C 1
ATOM 2490 O O . GLN A 1 336 ? -4.867 4.547 -14.788 1.00 98.50 336 GLN A O 1
ATOM 2495 N N . ASN A 1 337 ? -6.644 5.285 -15.927 1.00 97.88 337 ASN A N 1
ATOM 2496 C CA . ASN A 1 337 ? -6.367 4.462 -17.099 1.00 97.88 337 ASN A CA 1
ATOM 2497 C C . ASN A 1 337 ? -6.876 5.156 -18.361 1.00 97.88 337 ASN A C 1
ATOM 2499 O O . ASN A 1 337 ? -8.070 5.184 -18.652 1.00 97.88 337 ASN A O 1
ATOM 2503 N N . THR A 1 338 ? -5.937 5.693 -19.126 1.00 97.75 338 THR A N 1
ATOM 2504 C CA . THR A 1 338 ? -6.182 6.313 -20.437 1.00 97.75 338 THR A CA 1
ATOM 2505 C C . THR A 1 338 ? -6.723 5.332 -21.474 1.00 97.75 338 THR A C 1
ATOM 2507 O O . THR A 1 338 ? -7.399 5.745 -22.414 1.00 97.75 338 THR A O 1
ATOM 2510 N N . CYS A 1 339 ? -6.455 4.033 -21.305 1.00 96.75 339 CYS A N 1
ATOM 2511 C CA . CYS A 1 339 ? -6.920 2.963 -22.184 1.00 96.75 339 CYS A CA 1
ATOM 2512 C C . CYS A 1 339 ? -8.262 2.360 -21.766 1.00 96.75 339 CYS A C 1
ATOM 2514 O O . CYS A 1 339 ? -8.820 1.566 -22.520 1.00 96.75 339 CYS A O 1
ATOM 2516 N N . ASP A 1 340 ? -8.826 2.770 -20.632 1.00 96.56 340 ASP A N 1
ATOM 2517 C CA . ASP A 1 340 ? -10.146 2.322 -20.202 1.00 96.56 340 ASP A CA 1
ATOM 2518 C C . ASP A 1 340 ? -11.241 3.206 -20.829 1.00 96.56 340 ASP A C 1
ATOM 2520 O O . ASP A 1 340 ? -11.307 4.404 -20.526 1.00 96.56 340 ASP A O 1
ATOM 2524 N N . PRO A 1 341 ? -12.128 2.664 -21.686 1.00 95.81 341 PRO A N 1
ATOM 2525 C CA . PRO A 1 341 ? -13.198 3.454 -22.290 1.00 95.81 341 PRO A CA 1
ATOM 2526 C C . PRO A 1 341 ? -14.180 4.010 -21.248 1.00 95.81 341 PRO A C 1
ATOM 2528 O O . PRO A 1 341 ? -14.787 5.054 -21.491 1.00 95.81 341 PRO A O 1
ATOM 2531 N N . ALA A 1 342 ? -14.306 3.388 -20.068 1.00 96.94 342 ALA A N 1
ATOM 2532 C CA . ALA A 1 342 ? -15.134 3.913 -18.984 1.00 96.94 342 ALA A CA 1
ATOM 2533 C C . ALA A 1 342 ? -14.557 5.199 -18.365 1.00 96.94 342 ALA A C 1
ATOM 2535 O O . ALA A 1 342 ? -15.276 5.912 -17.666 1.00 96.94 342 ALA A O 1
ATOM 2536 N N . GLN A 1 343 ? -13.284 5.516 -18.630 1.00 97.50 343 GLN A N 1
ATOM 2537 C CA . GLN A 1 343 ? -12.614 6.757 -18.220 1.00 97.50 343 GLN A CA 1
ATOM 2538 C C . GLN A 1 343 ? -12.582 7.795 -19.352 1.00 97.50 343 GLN A C 1
ATOM 2540 O O . GLN A 1 343 ? -12.006 8.866 -19.170 1.00 97.50 343 GLN A O 1
ATOM 2545 N N . VAL A 1 344 ? -13.286 7.518 -20.460 1.00 97.56 344 VAL A N 1
ATOM 2546 C CA . VAL A 1 344 ? -13.389 8.319 -21.690 1.00 97.56 344 VAL A CA 1
ATOM 2547 C C . VAL A 1 344 ? -12.084 8.325 -22.480 1.00 97.56 344 VAL A C 1
ATOM 2549 O O . VAL A 1 344 ? -11.059 8.790 -22.003 1.00 97.56 344 VAL A O 1
ATOM 2552 N N . TRP A 1 345 ? -12.103 7.855 -23.726 1.00 96.88 345 TRP A N 1
ATOM 2553 C CA . TRP A 1 345 ? -10.951 8.011 -24.614 1.00 96.88 345 TRP A CA 1
ATOM 2554 C C . TRP A 1 345 ? -10.883 9.425 -25.189 1.00 96.88 345 TRP A C 1
ATOM 2556 O O . TRP A 1 345 ? -11.872 9.955 -25.689 1.00 96.88 345 TRP A O 1
ATOM 2566 N N . THR A 1 346 ? -9.692 10.014 -25.158 1.00 95.81 346 THR A N 1
ATOM 2567 C CA . THR A 1 346 ? -9.401 11.346 -25.714 1.00 95.81 346 THR A CA 1
ATOM 2568 C C . THR A 1 346 ? -8.422 11.301 -26.890 1.00 95.81 346 THR A C 1
ATOM 2570 O O . THR A 1 346 ? -8.235 12.306 -27.572 1.00 95.81 346 THR A O 1
ATOM 2573 N N . SER A 1 347 ? -7.812 10.143 -27.170 1.00 92.50 347 SER A N 1
ATOM 2574 C CA . SER A 1 347 ? -6.928 9.923 -28.319 1.00 92.50 347 SER A CA 1
ATOM 2575 C C . SER A 1 347 ? -6.960 8.459 -28.778 1.00 92.50 347 SER A C 1
ATOM 2577 O O . SER A 1 347 ? -7.321 7.568 -28.010 1.00 92.50 347 SER A O 1
ATOM 2579 N N . ALA A 1 348 ? -6.526 8.205 -30.017 1.00 91.44 348 ALA A N 1
ATOM 2580 C CA . ALA A 1 348 ? -6.372 6.853 -30.567 1.00 91.44 348 ALA A CA 1
ATOM 2581 C C . ALA A 1 348 ? -5.142 6.093 -30.022 1.00 91.44 348 ALA A C 1
ATOM 2583 O O . ALA A 1 348 ? -5.032 4.885 -30.210 1.00 91.44 348 ALA A O 1
ATOM 2584 N N . GLN A 1 349 ? -4.210 6.783 -29.357 1.00 93.81 349 GLN A N 1
ATOM 2585 C CA . GLN A 1 349 ? -3.008 6.201 -28.748 1.00 93.81 349 GLN A CA 1
ATOM 2586 C C . GLN A 1 349 ? -3.099 6.311 -27.229 1.00 93.81 349 GLN A C 1
ATOM 2588 O O . GLN A 1 349 ? -2.360 7.074 -26.608 1.00 93.81 349 GLN A O 1
ATOM 2593 N N . CYS A 1 350 ? -4.035 5.572 -26.635 1.00 94.81 350 CYS A N 1
ATOM 2594 C CA . CYS A 1 350 ? -4.349 5.675 -25.213 1.00 94.81 350 CYS A CA 1
ATOM 2595 C C . CYS A 1 350 ? -3.121 5.549 -24.303 1.00 94.81 350 CYS A C 1
ATOM 2597 O O . CYS A 1 350 ? -2.902 6.379 -23.431 1.00 94.81 350 CYS A O 1
ATOM 2599 N N . GLN A 1 351 ? -2.242 4.592 -24.591 1.00 93.06 351 GLN A N 1
ATOM 2600 C CA . GLN A 1 351 ? -1.059 4.283 -23.795 1.00 93.06 351 GLN A CA 1
ATOM 2601 C C . GLN A 1 351 ? -0.001 5.397 -23.773 1.00 93.06 351 GLN A C 1
ATOM 2603 O O . GLN A 1 351 ? 0.882 5.372 -22.920 1.00 93.06 351 GLN A O 1
ATOM 2608 N N . ASN A 1 352 ? -0.062 6.350 -24.709 1.00 95.38 352 ASN A N 1
ATOM 2609 C CA . ASN A 1 352 ? 0.932 7.406 -24.881 1.00 95.38 352 ASN A CA 1
ATOM 2610 C C . ASN A 1 352 ? 0.268 8.784 -25.022 1.00 95.38 352 ASN A C 1
ATOM 2612 O O . ASN A 1 352 ? 0.457 9.494 -26.008 1.00 95.38 352 ASN A O 1
ATOM 2616 N N . GLN A 1 353 ? -0.532 9.153 -24.026 1.00 93.62 353 GLN A N 1
ATOM 2617 C CA . GLN A 1 353 ? -1.154 10.474 -23.920 1.00 93.62 353 GLN A CA 1
ATOM 2618 C C . GLN A 1 353 ? -0.458 11.316 -22.861 1.00 93.62 353 GLN A C 1
ATOM 2620 O O . GLN A 1 353 ? -0.053 10.786 -21.832 1.00 93.62 353 GLN A O 1
ATOM 2625 N N . GLU A 1 354 ? -0.353 12.623 -23.095 1.00 94.94 354 GLU A N 1
ATOM 2626 C CA . GLU A 1 354 ? 0.259 13.547 -22.137 1.00 94.94 354 GLU A CA 1
ATOM 2627 C C . GLU A 1 354 ? -0.592 13.751 -20.876 1.00 94.94 354 GLU A C 1
ATOM 2629 O O . GLU A 1 354 ? -0.043 13.892 -19.778 1.00 94.94 354 GLU A O 1
ATOM 2634 N N . THR A 1 355 ? -1.914 13.764 -21.044 1.00 96.12 355 THR A N 1
ATOM 2635 C CA . THR A 1 355 ? -2.922 13.931 -19.994 1.00 96.12 355 THR A CA 1
ATOM 2636 C C . THR A 1 355 ? -3.782 12.668 -19.877 1.00 96.12 355 THR A C 1
ATOM 2638 O O . THR A 1 355 ? -3.872 11.899 -20.837 1.00 96.12 355 THR A O 1
ATOM 2641 N N . PRO A 1 356 ? -4.415 12.425 -18.716 1.00 97.25 356 PRO A N 1
ATOM 2642 C CA . PRO A 1 356 ? -4.362 13.227 -17.491 1.00 97.25 356 PRO A CA 1
ATOM 2643 C C . PRO A 1 356 ? -3.027 13.088 -16.744 1.00 97.25 356 PRO A C 1
ATOM 2645 O O . PRO A 1 356 ? -2.324 12.078 -16.847 1.00 97.25 356 PRO A O 1
ATOM 2648 N N . ARG A 1 357 ? -2.671 14.119 -15.976 1.00 98.31 357 ARG A N 1
ATOM 2649 C CA . ARG A 1 357 ? -1.593 14.058 -14.984 1.00 98.31 357 ARG A CA 1
ATOM 2650 C C . ARG A 1 357 ? -2.194 13.837 -13.602 1.00 98.31 357 ARG A C 1
ATOM 2652 O O . ARG A 1 357 ? -3.024 14.626 -13.156 1.00 98.31 357 ARG A O 1
ATOM 2659 N N . LEU A 1 358 ? -1.737 12.796 -12.913 1.00 98.81 358 LEU A N 1
ATOM 2660 C CA . LEU A 1 358 ? -2.086 12.526 -11.521 1.00 98.81 358 LEU A CA 1
ATOM 2661 C C . LEU A 1 358 ? -0.911 12.882 -10.607 1.00 98.81 358 LEU A C 1
ATOM 2663 O O . LEU A 1 358 ? 0.205 12.395 -10.772 1.00 98.81 358 LEU A O 1
ATOM 2667 N N . THR A 1 359 ? -1.166 13.722 -9.614 1.00 98.94 359 THR A N 1
ATOM 2668 C CA . THR A 1 359 ? -0.245 14.005 -8.511 1.00 98.94 359 THR A CA 1
ATOM 2669 C C . THR A 1 359 ? -0.927 13.634 -7.206 1.00 98.94 359 THR A C 1
ATOM 2671 O O . THR A 1 359 ? -2.025 14.111 -6.925 1.00 98.94 359 THR A O 1
ATOM 2674 N N . VAL A 1 360 ? -0.267 12.811 -6.394 1.00 98.94 360 VAL A N 1
ATOM 2675 C CA . VAL A 1 360 ? -0.644 12.603 -4.991 1.00 98.94 360 VAL A CA 1
ATOM 2676 C C . VAL A 1 360 ? 0.442 13.200 -4.110 1.00 98.94 360 VAL A C 1
ATOM 2678 O O . VAL A 1 360 ? 1.630 12.926 -4.318 1.00 98.94 360 VAL A O 1
ATOM 2681 N N . GLN A 1 361 ? 0.048 14.061 -3.173 1.00 98.69 361 GLN A N 1
ATOM 2682 C CA . GLN A 1 361 ? 1.000 14.738 -2.308 1.00 98.69 361 GLN A CA 1
ATOM 2683 C C . GLN A 1 361 ? 0.533 14.910 -0.868 1.00 98.69 361 GLN A C 1
ATOM 2685 O O . GLN A 1 361 ? -0.656 15.079 -0.608 1.00 98.69 361 GLN A O 1
ATOM 2690 N N . ASN A 1 362 ? 1.487 14.876 0.066 1.00 97.56 362 ASN A N 1
ATOM 2691 C CA . ASN A 1 362 ? 1.247 15.073 1.500 1.00 97.56 362 ASN A CA 1
ATOM 2692 C C . ASN A 1 362 ? 0.066 14.221 2.014 1.00 97.56 362 ASN A C 1
ATOM 2694 O O . ASN A 1 362 ? -0.807 14.721 2.721 1.00 97.56 362 ASN A O 1
ATOM 2698 N N . ILE A 1 363 ? -0.035 12.961 1.587 1.00 98.06 363 ILE A N 1
ATOM 2699 C CA . ILE A 1 363 ? -1.227 12.137 1.820 1.00 98.06 363 ILE A CA 1
ATOM 2700 C C . ILE A 1 363 ? -0.859 10.674 2.085 1.00 98.06 363 ILE A C 1
ATOM 2702 O O . ILE A 1 363 ? 0.111 10.141 1.544 1.00 98.06 363 ILE A O 1
ATOM 2706 N N . GLY A 1 364 ? -1.637 10.022 2.947 1.00 97.88 364 GLY A N 1
ATOM 2707 C CA . GLY A 1 364 ? -1.527 8.596 3.236 1.00 97.88 364 GLY A CA 1
ATOM 2708 C C . GLY A 1 364 ? -2.480 7.740 2.395 1.00 97.88 364 GLY A C 1
ATOM 2709 O O . GLY A 1 364 ? -3.581 8.166 2.058 1.00 97.88 364 GLY A O 1
ATOM 2710 N N . PHE A 1 365 ? -2.090 6.497 2.133 1.00 98.69 365 PHE A N 1
ATOM 2711 C CA . PHE A 1 365 ? -2.884 5.451 1.497 1.00 98.69 365 PHE A CA 1
ATOM 2712 C C . PHE A 1 365 ? -2.735 4.151 2.283 1.00 98.69 365 PHE A C 1
ATOM 2714 O O . PHE A 1 365 ? -1.620 3.645 2.461 1.00 98.69 365 PHE A O 1
ATOM 2721 N N . THR A 1 366 ? -3.845 3.591 2.755 1.00 97.19 366 THR A N 1
ATOM 2722 C CA . THR A 1 366 ? -3.811 2.353 3.533 1.00 97.19 366 THR A CA 1
ATOM 2723 C C . THR A 1 366 ? -4.921 1.381 3.181 1.00 97.19 366 THR A C 1
ATOM 2725 O O . THR A 1 366 ? -5.980 1.787 2.714 1.00 97.19 366 THR A O 1
ATOM 2728 N N . GLN A 1 367 ? -4.703 0.085 3.410 1.00 92.44 367 GLN A N 1
ATOM 2729 C CA . GLN A 1 367 ? -5.735 -0.948 3.225 1.00 92.44 367 GLN A CA 1
ATOM 2730 C C . GLN A 1 367 ? -6.399 -0.920 1.841 1.00 92.44 367 GLN A C 1
ATOM 2732 O O . GLN A 1 367 ? -7.563 -1.298 1.694 1.00 92.44 367 GLN A O 1
ATOM 2737 N N . GLY A 1 368 ? -5.690 -0.433 0.825 1.00 98.06 368 GLY A N 1
ATOM 2738 C CA . GLY A 1 368 ? -6.084 -0.585 -0.562 1.00 98.06 368 GLY A CA 1
ATOM 2739 C C . GLY A 1 368 ? -6.075 -2.063 -0.925 1.00 98.06 368 GLY A C 1
ATOM 2740 O O . GLY A 1 368 ? -5.141 -2.775 -0.562 1.00 98.06 368 GLY A O 1
ATOM 2741 N N . ASN A 1 369 ? -7.113 -2.539 -1.603 1.00 96.19 369 ASN A N 1
ATOM 2742 C CA . ASN A 1 369 ? -7.193 -3.923 -2.052 1.00 96.19 369 ASN A CA 1
ATOM 2743 C C . ASN A 1 369 ? -7.698 -3.983 -3.494 1.00 96.19 369 ASN A C 1
ATOM 2745 O O . ASN A 1 369 ? -8.858 -3.664 -3.760 1.00 96.19 369 ASN A O 1
ATOM 2749 N N . SER A 1 370 ? -6.832 -4.405 -4.413 1.00 97.44 370 SER A N 1
ATOM 2750 C CA . SER A 1 370 ? -7.184 -4.577 -5.824 1.00 97.44 370 SER A CA 1
ATOM 2751 C C . SER A 1 370 ? -7.505 -6.020 -6.217 1.00 97.44 370 SER A C 1
ATOM 2753 O O . SER A 1 370 ? -7.801 -6.243 -7.385 1.00 97.44 370 SER A O 1
ATOM 2755 N N . THR A 1 371 ? -7.514 -6.979 -5.282 1.00 92.56 371 THR A N 1
ATOM 2756 C CA . THR A 1 371 ? -7.761 -8.397 -5.588 1.00 92.56 371 THR A CA 1
ATOM 2757 C C . THR A 1 371 ? -9.036 -8.600 -6.405 1.00 92.56 371 THR A C 1
ATOM 2759 O O . THR A 1 371 ? -10.127 -8.192 -6.003 1.00 92.56 371 THR A O 1
ATOM 2762 N N . GLY A 1 372 ? -8.890 -9.269 -7.549 1.00 91.31 372 GLY A N 1
ATOM 2763 C CA . GLY A 1 372 ? -9.974 -9.550 -8.490 1.00 91.31 372 GLY A CA 1
ATOM 2764 C C . GLY A 1 372 ? -10.186 -8.447 -9.531 1.00 91.31 372 GLY A C 1
ATOM 2765 O O . GLY A 1 372 ? -10.974 -8.628 -10.458 1.00 91.31 372 GLY A O 1
ATOM 2766 N N . GLN A 1 373 ? -9.470 -7.324 -9.438 1.00 92.88 373 GLN A N 1
ATOM 2767 C CA . GLN A 1 373 ? -9.513 -6.237 -10.418 1.00 92.88 373 GLN A CA 1
ATOM 2768 C C . GLN A 1 373 ? -8.445 -6.457 -11.493 1.00 92.88 373 GLN A C 1
ATOM 2770 O O . GLN A 1 373 ? -7.463 -5.730 -11.566 1.00 92.88 373 GLN A O 1
ATOM 2775 N N . LEU A 1 374 ? -8.657 -7.462 -12.345 1.00 92.25 374 LEU A N 1
ATOM 2776 C CA . LEU A 1 374 ? -7.642 -8.006 -13.259 1.00 92.25 374 LEU A CA 1
ATOM 2777 C C . LEU A 1 374 ? -7.432 -7.228 -14.569 1.00 92.25 374 LEU A C 1
ATOM 2779 O O . LEU A 1 374 ? -6.645 -7.664 -15.412 1.00 92.25 374 LEU A O 1
ATOM 2783 N N . THR A 1 375 ? -8.119 -6.099 -14.770 1.00 88.50 375 THR A N 1
ATOM 2784 C CA . THR A 1 375 ? -7.926 -5.247 -15.955 1.00 88.50 375 THR A CA 1
ATOM 2785 C C . THR A 1 375 ? -6.441 -4.943 -16.139 1.00 88.50 375 THR A C 1
ATOM 2787 O O . THR A 1 375 ? -5.777 -4.518 -15.195 1.00 88.50 375 THR A O 1
ATOM 2790 N N . ASP A 1 376 ? -5.925 -5.181 -17.348 1.00 89.12 376 ASP A N 1
ATOM 2791 C CA . ASP A 1 376 ? -4.517 -4.965 -17.703 1.00 89.12 376 ASP A CA 1
ATOM 2792 C C . ASP A 1 376 ? -3.504 -5.698 -16.795 1.00 89.12 376 ASP A C 1
ATOM 2794 O O . ASP A 1 376 ? -2.396 -5.223 -16.539 1.00 89.12 376 ASP A O 1
ATOM 2798 N N . GLY A 1 377 ? -3.878 -6.883 -16.304 1.00 87.75 377 GLY A N 1
ATOM 2799 C CA . GLY A 1 377 ? -3.001 -7.744 -15.506 1.00 87.75 377 GLY A CA 1
ATOM 2800 C C . GLY A 1 377 ? -3.053 -7.496 -13.996 1.00 87.75 377 GLY A C 1
ATOM 2801 O O . GLY A 1 377 ? -2.219 -8.037 -13.275 1.00 87.75 377 GLY A O 1
ATOM 2802 N N . GLY A 1 378 ? -4.020 -6.716 -13.504 1.00 92.25 378 GLY A N 1
ATOM 2803 C CA . GLY A 1 378 ? -4.274 -6.544 -12.067 1.00 92.25 378 GLY A CA 1
ATOM 2804 C C . GLY A 1 378 ? -3.237 -5.697 -11.334 1.00 92.25 378 GLY A C 1
ATOM 2805 O O . GLY A 1 378 ? -2.523 -4.925 -11.967 1.00 92.25 378 GLY A O 1
ATOM 2806 N N . GLY A 1 379 ? -3.158 -5.817 -10.002 1.00 96.50 379 GLY A N 1
ATOM 2807 C CA . GLY A 1 379 ? -2.196 -5.079 -9.171 1.00 96.50 379 GLY A CA 1
ATOM 2808 C C . GLY A 1 379 ? -2.609 -3.653 -8.772 1.00 96.50 379 GLY A C 1
ATOM 2809 O O . GLY A 1 379 ? -3.744 -3.226 -8.992 1.00 96.50 379 GLY A O 1
ATOM 2810 N N . GLY A 1 380 ? -1.692 -2.913 -8.143 1.00 98.19 380 GLY A N 1
ATOM 2811 C CA . GLY A 1 380 ? -1.913 -1.526 -7.709 1.00 98.19 380 GLY A CA 1
ATOM 2812 C C . GLY A 1 380 ? -2.947 -1.393 -6.592 1.00 98.19 380 GLY A C 1
ATOM 2813 O O . GLY A 1 380 ? -3.965 -0.728 -6.779 1.00 98.19 380 GLY A O 1
ATOM 2814 N N . GLY A 1 381 ? -2.707 -2.033 -5.445 1.00 98.00 381 GLY A N 1
ATOM 2815 C CA . GLY A 1 381 ? -3.686 -2.123 -4.354 1.00 98.00 381 GLY A CA 1
ATOM 2816 C C . GLY A 1 381 ? -4.171 -0.767 -3.844 1.00 98.00 381 GLY A C 1
ATOM 2817 O O . GLY A 1 381 ? -5.371 -0.576 -3.648 1.00 98.00 381 GLY A O 1
ATOM 2818 N N . ALA A 1 382 ? -3.274 0.211 -3.690 1.00 98.81 382 ALA A N 1
ATOM 2819 C CA . ALA A 1 382 ? -3.669 1.598 -3.451 1.00 98.81 382 ALA A CA 1
ATOM 2820 C C . ALA A 1 382 ? -3.963 2.327 -4.763 1.00 98.81 382 ALA A C 1
ATOM 2822 O O . ALA A 1 382 ? -5.036 2.910 -4.913 1.00 98.81 382 ALA A O 1
ATOM 2823 N N . ILE A 1 383 ? -3.007 2.322 -5.694 1.00 98.94 383 ILE A N 1
ATOM 2824 C CA . ILE A 1 383 ? -3.065 3.130 -6.912 1.00 98.94 383 ILE A CA 1
ATOM 2825 C C . ILE A 1 383 ? -2.670 2.288 -8.118 1.00 98.94 383 ILE A C 1
ATOM 2827 O O . ILE A 1 383 ? -1.611 1.659 -8.141 1.00 98.94 383 ILE A O 1
ATOM 2831 N N . PHE A 1 384 ? -3.494 2.359 -9.155 1.00 98.81 384 PHE A N 1
ATOM 2832 C CA . PHE A 1 384 ? -3.162 1.859 -10.481 1.00 98.81 384 PHE A CA 1
ATOM 2833 C C . PHE A 1 384 ? -3.162 3.009 -11.485 1.00 98.81 384 PHE A C 1
ATOM 2835 O O . PHE A 1 384 ? -4.104 3.807 -11.517 1.00 98.81 384 PHE A O 1
ATOM 2842 N N . VAL A 1 385 ? -2.130 3.060 -12.324 1.00 98.69 385 VAL A N 1
ATOM 2843 C CA . VAL A 1 385 ? -1.983 4.067 -13.377 1.00 98.69 385 VAL A CA 1
ATOM 2844 C C . VAL A 1 385 ? -1.666 3.409 -14.712 1.00 98.69 385 VAL A C 1
ATOM 2846 O O . VAL A 1 385 ? -0.765 2.576 -14.794 1.00 98.69 385 VAL A O 1
ATOM 2849 N N . ARG A 1 386 ? -2.351 3.848 -15.772 1.00 97.25 386 ARG A N 1
ATOM 2850 C CA . ARG A 1 386 ? -1.974 3.572 -17.156 1.00 97.25 386 ARG A CA 1
ATOM 2851 C C . ARG A 1 386 ? -2.105 4.776 -18.083 1.00 97.25 386 ARG A C 1
ATOM 2853 O O . ARG A 1 386 ? -3.181 5.370 -18.196 1.00 97.25 386 ARG A O 1
ATOM 2860 N N . GLY A 1 387 ? -1.012 5.085 -18.783 1.00 96.06 387 GLY A N 1
ATOM 2861 C CA . GLY A 1 387 ? -0.843 6.276 -19.621 1.00 96.06 387 GLY A CA 1
ATOM 2862 C C . GLY A 1 387 ? -0.977 7.588 -18.840 1.00 96.06 387 GLY A C 1
ATOM 2863 O O . GLY A 1 387 ? -1.054 7.595 -17.606 1.00 96.06 387 GLY A O 1
ATOM 2864 N N . GLY A 1 388 ? -0.980 8.715 -19.552 1.00 97.12 388 GLY A N 1
ATOM 2865 C CA . GLY A 1 388 ? -0.887 10.024 -18.910 1.00 97.12 388 GLY A CA 1
ATOM 2866 C C . GLY A 1 388 ? 0.471 10.207 -18.228 1.00 97.12 388 GLY A C 1
ATOM 2867 O O . GLY A 1 388 ? 1.496 9.679 -18.675 1.00 97.12 388 GLY A O 1
ATOM 2868 N N . GLN A 1 389 ? 0.474 10.938 -17.115 1.00 98.06 389 GLN A N 1
ATOM 2869 C CA . GLN A 1 389 ? 1.644 11.109 -16.247 1.00 98.06 389 GLN A CA 1
ATOM 2870 C C . GLN A 1 389 ? 1.264 10.912 -14.780 1.00 98.06 389 GLN A C 1
ATOM 2872 O O . GLN A 1 389 ? 0.108 11.106 -14.398 1.00 98.06 389 GLN A O 1
ATOM 2877 N N . PHE A 1 390 ? 2.243 10.545 -13.950 1.00 98.75 390 PHE A N 1
ATOM 2878 C CA . PHE A 1 390 ? 2.023 10.304 -12.528 1.00 98.75 390 PHE A CA 1
ATOM 2879 C C . PHE A 1 390 ? 3.243 10.665 -11.679 1.00 98.75 390 PHE A C 1
ATOM 2881 O O . PHE A 1 390 ? 4.376 10.361 -12.056 1.00 98.75 390 PHE A O 1
ATOM 2888 N N . LYS A 1 391 ? 3.005 11.284 -10.517 1.00 98.75 391 LYS A N 1
ATOM 2889 C CA . LYS A 1 391 ? 4.024 11.476 -9.478 1.00 98.75 391 LYS A CA 1
ATOM 2890 C C . LYS A 1 391 ? 3.465 11.360 -8.062 1.00 98.75 391 LYS A C 1
ATOM 2892 O O . LYS A 1 391 ? 2.294 11.647 -7.804 1.00 98.75 391 LYS A O 1
ATOM 2897 N N . ILE A 1 392 ? 4.352 10.971 -7.153 1.00 98.94 392 ILE A N 1
ATOM 2898 C CA . ILE A 1 392 ? 4.104 10.774 -5.726 1.00 98.94 392 ILE A CA 1
ATOM 2899 C C . ILE A 1 392 ? 5.092 11.645 -4.957 1.00 98.94 392 ILE A C 1
ATOM 2901 O O . ILE A 1 392 ? 6.301 11.516 -5.155 1.00 98.94 392 ILE A O 1
ATOM 2905 N N . VAL A 1 393 ? 4.598 12.507 -4.071 1.00 98.75 393 VAL A N 1
ATOM 2906 C CA . VAL A 1 393 ? 5.450 13.404 -3.278 1.00 98.75 393 VAL A CA 1
ATOM 2907 C C . VAL A 1 393 ? 5.006 13.391 -1.820 1.00 98.75 393 VAL A C 1
ATOM 2909 O O . VAL A 1 393 ? 3.816 13.481 -1.543 1.00 98.75 393 VAL A O 1
ATOM 2912 N N . ASN A 1 394 ? 5.922 13.289 -0.858 1.00 97.25 394 ASN A N 1
ATOM 2913 C CA . ASN A 1 394 ? 5.594 13.391 0.572 1.00 97.25 394 ASN A CA 1
ATOM 2914 C C . ASN A 1 394 ? 4.437 12.471 1.022 1.00 97.25 394 ASN A C 1
ATOM 2916 O O . ASN A 1 394 ? 3.569 12.892 1.786 1.00 97.25 394 ASN A O 1
ATOM 2920 N N . SER A 1 395 ? 4.358 11.245 0.502 1.00 98.62 395 SER A N 1
ATOM 2921 C CA . SER A 1 395 ? 3.187 10.380 0.697 1.00 98.62 395 SER A CA 1
ATOM 2922 C C . SER A 1 395 ? 3.542 9.064 1.380 1.00 98.62 395 SER A C 1
ATOM 2924 O O . SER A 1 395 ? 4.690 8.619 1.347 1.00 98.62 395 SER A O 1
ATOM 2926 N N . VAL A 1 396 ? 2.554 8.434 2.016 1.00 98.00 396 VAL A N 1
ATOM 2927 C CA . VAL A 1 396 ? 2.744 7.216 2.819 1.00 98.00 396 VAL A CA 1
ATOM 2928 C C . VAL A 1 396 ? 1.822 6.105 2.335 1.00 98.00 396 VAL A C 1
ATOM 2930 O O . VAL A 1 396 ? 0.625 6.318 2.206 1.00 98.00 396 VAL A O 1
ATOM 2933 N N . PHE A 1 397 ? 2.348 4.902 2.122 1.00 98.62 397 PHE A N 1
ATOM 2934 C CA . PHE A 1 397 ? 1.601 3.737 1.646 1.00 98.62 397 PHE A CA 1
ATOM 2935 C C . PHE A 1 397 ? 1.794 2.566 2.601 1.00 98.62 397 PHE A C 1
ATOM 2937 O O . PHE A 1 397 ? 2.904 2.044 2.708 1.00 98.62 397 PHE A O 1
ATOM 2944 N N . THR A 1 398 ? 0.734 2.122 3.276 1.00 96.06 398 THR A N 1
ATOM 2945 C CA . THR A 1 398 ? 0.817 1.023 4.253 1.00 96.06 398 THR A CA 1
ATOM 2946 C C . THR A 1 398 ? -0.280 -0.012 4.076 1.00 96.06 398 THR A C 1
ATOM 2948 O O . THR A 1 398 ? -1.430 0.337 3.835 1.00 96.06 398 THR A O 1
ATOM 2951 N N . ARG A 1 399 ? 0.031 -1.295 4.276 1.00 93.19 399 ARG A N 1
ATOM 2952 C CA . ARG A 1 399 ? -0.963 -2.385 4.329 1.00 93.19 399 ARG A CA 1
ATOM 2953 C C . ARG A 1 399 ? -1.869 -2.455 3.097 1.00 93.19 399 ARG A C 1
ATOM 2955 O O . ARG A 1 399 ? -3.012 -2.889 3.192 1.00 93.19 399 ARG A O 1
ATOM 2962 N N . ASN A 1 400 ? -1.379 -2.002 1.948 1.00 98.31 400 ASN A N 1
ATOM 2963 C CA . ASN A 1 400 ? -2.085 -2.154 0.687 1.00 98.31 400 ASN A CA 1
ATOM 2964 C C . ASN A 1 400 ? -1.752 -3.521 0.094 1.00 98.31 400 ASN A C 1
ATOM 2966 O O . ASN A 1 400 ? -0.636 -4.028 0.270 1.00 98.31 400 ASN A O 1
ATOM 2970 N N . ARG A 1 401 ? -2.723 -4.126 -0.587 1.00 96.19 401 ARG A N 1
ATOM 2971 C CA . ARG A 1 401 ? -2.558 -5.436 -1.190 1.00 96.19 401 ARG A CA 1
ATOM 2972 C C . ARG A 1 401 ? -3.146 -5.581 -2.580 1.00 96.19 401 ARG A C 1
ATOM 2974 O O . ARG A 1 401 ? -4.110 -4.913 -2.943 1.00 96.19 401 ARG A O 1
ATOM 2981 N N . CYS A 1 402 ? -2.565 -6.511 -3.317 1.00 95.31 402 CYS A N 1
ATOM 2982 C CA . CYS A 1 402 ? -3.138 -7.058 -4.534 1.00 95.31 402 CYS A CA 1
ATOM 2983 C C . CYS A 1 402 ? -3.305 -8.582 -4.383 1.00 95.31 402 CYS A C 1
ATOM 2985 O O . CYS A 1 402 ? -3.103 -9.140 -3.301 1.00 95.31 402 CYS A O 1
ATOM 2987 N N . GLU A 1 403 ? -3.639 -9.254 -5.477 1.00 93.06 403 GLU A N 1
ATOM 2988 C CA . GLU A 1 403 ? -3.574 -10.701 -5.615 1.00 93.06 403 GLU A CA 1
ATOM 2989 C C . GLU A 1 403 ? -2.292 -11.325 -5.038 1.00 93.06 403 GLU A C 1
ATOM 2991 O O . GLU A 1 403 ? -1.189 -10.792 -5.144 1.00 93.06 403 GLU A O 1
ATOM 2996 N N . THR A 1 404 ? -2.426 -12.514 -4.459 1.00 87.12 404 THR A N 1
ATOM 2997 C CA . THR A 1 404 ? -1.318 -13.211 -3.795 1.00 87.12 404 THR A CA 1
ATOM 2998 C C . THR A 1 404 ? -0.446 -14.021 -4.747 1.00 87.12 404 THR A C 1
ATOM 3000 O O . THR A 1 404 ? 0.618 -14.473 -4.346 1.00 87.12 404 THR A O 1
ATOM 3003 N N . THR A 1 405 ? -0.883 -14.241 -5.987 1.00 89.25 405 THR A N 1
ATOM 3004 C CA . THR A 1 405 ? -0.174 -15.036 -7.001 1.00 89.25 405 THR A CA 1
ATOM 3005 C C . THR A 1 405 ? -0.457 -14.502 -8.400 1.00 89.25 405 THR A C 1
ATOM 3007 O O . THR A 1 405 ? -1.495 -13.882 -8.615 1.00 89.25 405 THR A O 1
ATOM 3010 N N . GLY A 1 406 ? 0.413 -14.813 -9.357 1.00 88.31 406 GLY A N 1
ATOM 3011 C CA . GLY A 1 406 ? 0.279 -14.436 -10.761 1.00 88.31 406 GLY A CA 1
ATOM 3012 C C . GLY A 1 406 ? 1.581 -13.848 -11.318 1.00 88.31 406 GLY A C 1
ATOM 3013 O O . GLY A 1 406 ? 2.237 -13.069 -10.613 1.00 88.31 406 GLY A O 1
ATOM 3014 N N . PRO A 1 407 ? 1.973 -14.192 -12.559 1.00 88.75 407 PRO A N 1
ATOM 3015 C CA . PRO A 1 407 ? 3.072 -13.522 -13.252 1.00 88.75 407 PRO A CA 1
ATOM 3016 C C . PRO A 1 407 ? 2.705 -12.062 -13.529 1.00 88.75 407 PRO A C 1
ATOM 3018 O O . PRO A 1 407 ? 1.524 -11.746 -13.678 1.00 88.75 407 PRO A O 1
ATOM 3021 N N . ASP A 1 408 ? 3.701 -11.174 -13.561 1.00 88.88 408 ASP A N 1
ATOM 3022 C CA . ASP A 1 408 ? 3.584 -9.736 -13.869 1.00 88.88 408 ASP A CA 1
ATOM 3023 C C . ASP A 1 408 ? 2.634 -8.903 -13.000 1.00 88.88 408 ASP A C 1
ATOM 3025 O O . ASP A 1 408 ? 2.602 -7.677 -13.108 1.00 88.88 408 ASP A O 1
ATOM 3029 N N . MET A 1 409 ? 1.865 -9.539 -12.128 1.00 94.56 409 MET A N 1
ATOM 3030 C CA . MET A 1 409 ? 0.895 -8.932 -11.239 1.00 94.56 409 MET A CA 1
ATOM 3031 C C . MET A 1 409 ? 1.630 -8.386 -10.027 1.00 94.56 409 MET A C 1
ATOM 3033 O O . MET A 1 409 ? 2.270 -9.140 -9.290 1.00 94.56 409 MET A O 1
ATOM 3037 N N . GLY A 1 410 ? 1.607 -7.067 -9.860 1.00 96.50 410 GLY A N 1
ATOM 3038 C CA . GLY A 1 410 ? 2.493 -6.416 -8.911 1.00 96.50 410 GLY A CA 1
ATOM 3039 C C . GLY A 1 410 ? 1.971 -5.106 -8.340 1.00 96.50 410 GLY A C 1
ATOM 3040 O O . GLY A 1 410 ? 0.975 -4.554 -8.805 1.00 96.50 410 GLY A O 1
ATOM 3041 N N . GLY A 1 411 ? 2.678 -4.583 -7.342 1.00 97.75 411 GLY A N 1
ATOM 3042 C CA . GLY A 1 411 ? 2.418 -3.261 -6.786 1.00 97.75 411 GLY A CA 1
ATOM 3043 C C . GLY A 1 411 ? 1.338 -3.319 -5.722 1.00 97.75 411 GLY A C 1
ATOM 3044 O O . GLY A 1 411 ? 0.228 -2.839 -5.940 1.00 97.75 411 GLY A O 1
ATOM 3045 N N . GLY A 1 412 ? 1.653 -3.895 -4.562 1.00 97.94 412 GLY A N 1
ATOM 3046 C CA . GLY A 1 412 ? 0.729 -3.915 -3.425 1.00 97.94 412 GLY A CA 1
ATOM 3047 C C . GLY A 1 412 ? 0.272 -2.506 -3.063 1.00 97.94 412 GLY A C 1
ATOM 3048 O O . GLY A 1 412 ? -0.917 -2.287 -2.856 1.00 97.94 412 GLY A O 1
ATOM 3049 N N . ALA A 1 413 ? 1.180 -1.527 -3.105 1.00 98.81 413 ALA A N 1
ATOM 3050 C CA . ALA A 1 413 ? 0.805 -0.118 -3.087 1.00 98.81 413 ALA A CA 1
ATOM 3051 C C . ALA A 1 413 ? 0.490 0.412 -4.492 1.00 98.81 413 ALA A C 1
ATOM 3053 O O . ALA A 1 413 ? -0.649 0.788 -4.764 1.00 98.81 413 ALA A O 1
ATOM 3054 N N . VAL A 1 414 ? 1.484 0.469 -5.379 1.00 98.94 414 VAL A N 1
ATOM 3055 C CA . VAL A 1 414 ? 1.375 1.212 -6.640 1.00 98.94 414 VAL A CA 1
ATOM 3056 C C . VAL A 1 414 ? 1.783 0.346 -7.816 1.00 98.94 414 VAL A C 1
ATOM 3058 O O . VAL A 1 414 ? 2.870 -0.234 -7.818 1.00 98.94 414 VAL A O 1
ATOM 3061 N N . ARG A 1 415 ? 0.945 0.344 -8.853 1.00 98.62 415 ARG A N 1
ATOM 3062 C CA . ARG A 1 415 ? 1.264 -0.236 -10.156 1.00 98.62 415 ARG A CA 1
ATOM 3063 C C . ARG A 1 415 ? 1.120 0.783 -11.273 1.00 98.62 415 ARG A C 1
ATOM 3065 O O . ARG A 1 415 ? 0.115 1.491 -11.329 1.00 98.62 415 ARG A O 1
ATOM 3072 N N . VAL A 1 416 ? 2.093 0.808 -12.182 1.00 98.62 416 VAL A N 1
ATOM 3073 C CA . VAL A 1 416 ? 2.079 1.703 -13.345 1.00 98.62 416 VAL A CA 1
ATOM 3074 C C . VAL A 1 416 ? 2.373 0.948 -14.642 1.00 98.62 416 VAL A C 1
ATOM 3076 O O . VAL A 1 416 ? 3.354 0.212 -14.731 1.00 98.62 416 VAL A O 1
ATOM 3079 N N . LEU A 1 417 ? 1.534 1.158 -15.657 1.00 96.31 417 LEU A N 1
ATOM 3080 C CA . LEU A 1 417 ? 1.637 0.553 -16.987 1.00 96.31 417 LEU A CA 1
ATOM 3081 C C . LEU A 1 417 ? 1.612 1.640 -18.063 1.00 96.31 417 LEU A C 1
ATOM 3083 O O . LEU A 1 417 ? 0.583 2.259 -18.271 1.00 96.31 417 LEU A O 1
ATOM 3087 N N . SER A 1 418 ? 2.705 1.845 -18.794 1.00 94.62 418 SER A N 1
ATOM 3088 C CA . SER A 1 418 ? 2.861 2.947 -19.763 1.00 94.62 418 SER A CA 1
ATOM 3089 C C . SER A 1 418 ? 2.738 4.362 -19.158 1.00 94.62 418 SER A C 1
ATOM 3091 O O . SER A 1 418 ? 1.833 4.673 -18.388 1.00 94.62 418 SER A O 1
ATOM 3093 N N . ILE A 1 419 ? 3.639 5.260 -19.547 1.00 96.44 419 ILE A N 1
ATOM 3094 C CA . ILE A 1 419 ? 3.606 6.693 -19.217 1.00 96.44 419 ILE A CA 1
ATOM 3095 C C . ILE A 1 419 ? 3.984 7.464 -20.479 1.00 96.44 419 ILE A C 1
ATOM 3097 O O . ILE A 1 419 ? 4.759 6.968 -21.300 1.00 96.44 419 ILE A O 1
ATOM 3101 N N . TYR A 1 420 ? 3.440 8.672 -20.634 1.00 97.00 420 TYR A N 1
ATOM 3102 C CA . TYR A 1 420 ? 3.722 9.547 -21.766 1.00 97.00 420 TYR A CA 1
ATOM 3103 C C . TYR A 1 420 ? 5.218 9.624 -22.088 1.00 97.00 420 TYR A C 1
ATOM 3105 O O . TYR A 1 420 ? 6.027 10.002 -21.238 1.00 97.00 420 TYR A O 1
ATOM 3113 N N . GLN A 1 421 ? 5.577 9.275 -23.325 1.00 95.75 421 GLN A N 1
ATOM 3114 C CA . GLN A 1 421 ? 6.941 9.313 -23.859 1.00 95.75 421 GLN A CA 1
ATOM 3115 C C . GLN A 1 421 ? 7.981 8.577 -22.994 1.00 95.75 421 GLN A C 1
ATOM 3117 O O . GLN A 1 421 ? 9.147 8.966 -22.979 1.00 95.75 421 GLN A O 1
ATOM 3122 N N . ASN A 1 422 ? 7.573 7.538 -22.254 1.00 92.69 422 ASN A N 1
ATOM 3123 C CA . ASN A 1 422 ? 8.427 6.820 -21.299 1.00 92.69 422 ASN A CA 1
ATOM 3124 C C . ASN A 1 422 ? 9.089 7.735 -20.250 1.00 92.69 422 ASN A C 1
ATOM 3126 O O . ASN A 1 422 ? 10.146 7.403 -19.704 1.00 92.69 422 ASN A O 1
ATOM 3130 N N . ARG A 1 423 ? 8.471 8.887 -19.952 1.00 96.12 423 ARG A N 1
ATOM 3131 C CA . ARG A 1 423 ? 8.901 9.753 -18.850 1.00 96.12 423 ARG A CA 1
ATOM 3132 C C . ARG A 1 423 ? 8.862 8.968 -17.536 1.00 96.12 423 ARG A C 1
ATOM 3134 O O . ARG A 1 423 ? 7.989 8.114 -17.360 1.00 96.12 423 ARG A O 1
ATOM 3141 N N . PRO A 1 424 ? 9.789 9.237 -16.605 1.00 97.69 424 PRO A N 1
ATOM 3142 C CA . PRO A 1 424 ? 9.796 8.529 -15.342 1.00 97.69 424 PRO A CA 1
ATOM 3143 C C . PRO A 1 424 ? 8.615 8.948 -14.468 1.00 97.69 424 PRO A C 1
ATOM 3145 O O . PRO A 1 424 ? 8.215 10.113 -14.435 1.00 97.69 424 PRO A O 1
ATOM 3148 N N . VAL A 1 425 ? 8.109 7.995 -13.693 1.00 98.75 425 VAL A N 1
ATOM 3149 C CA . VAL A 1 425 ? 7.296 8.292 -12.516 1.00 98.75 425 VAL A CA 1
ATOM 3150 C C . VAL A 1 425 ? 8.228 8.771 -11.411 1.00 98.75 425 VAL A C 1
ATOM 3152 O O . VAL A 1 425 ? 9.131 8.042 -10.987 1.00 98.75 425 VAL A O 1
ATOM 3155 N N . TYR A 1 426 ? 7.997 9.988 -10.927 1.00 98.88 426 TYR A N 1
ATOM 3156 C CA . TYR A 1 426 ? 8.738 10.537 -9.796 1.00 98.88 426 TYR A CA 1
ATOM 3157 C C . TYR A 1 426 ? 8.112 10.070 -8.482 1.00 98.88 426 TYR A C 1
ATOM 3159 O O . TYR A 1 426 ? 6.921 10.279 -8.244 1.00 98.88 426 TYR A O 1
ATOM 3167 N N . VAL A 1 427 ? 8.928 9.457 -7.626 1.00 98.88 427 VAL A N 1
ATOM 3168 C CA . VAL A 1 427 ? 8.563 9.066 -6.260 1.00 98.88 427 VAL A CA 1
ATOM 3169 C C . VAL A 1 427 ? 9.501 9.793 -5.316 1.00 98.88 427 VAL A C 1
ATOM 3171 O O . VAL A 1 427 ? 10.686 9.485 -5.252 1.00 98.88 427 VAL A O 1
ATOM 3174 N N . VAL A 1 428 ? 8.991 10.799 -4.620 1.00 98.75 428 VAL A N 1
ATOM 3175 C CA . VAL A 1 428 ? 9.818 11.756 -3.888 1.00 98.75 428 VAL A CA 1
ATOM 3176 C C . VAL A 1 428 ? 9.423 11.776 -2.428 1.00 98.75 428 VAL A C 1
ATOM 3178 O O . VAL A 1 428 ? 8.244 11.929 -2.104 1.00 98.75 428 VAL A O 1
ATOM 3181 N N . ASN A 1 429 ? 10.424 11.652 -1.556 1.00 97.62 429 ASN A N 1
ATOM 3182 C CA . ASN A 1 429 ? 10.285 11.774 -0.111 1.00 97.62 429 ASN A CA 1
ATOM 3183 C C . ASN A 1 429 ? 9.065 11.000 0.402 1.00 97.62 429 ASN A C 1
ATOM 3185 O O . ASN A 1 429 ? 8.178 11.576 1.007 1.00 97.62 429 ASN A O 1
ATOM 3189 N N . SER A 1 430 ? 8.926 9.728 0.036 1.00 98.69 430 SER A N 1
ATOM 3190 C CA . SER A 1 430 ? 7.712 8.953 0.315 1.00 98.69 430 SER A CA 1
ATOM 3191 C C . SER A 1 430 ? 8.036 7.660 1.051 1.00 98.69 430 SER A C 1
ATOM 3193 O O . SER A 1 430 ? 9.133 7.118 0.921 1.00 98.69 430 SER A O 1
ATOM 3195 N N . THR A 1 431 ? 7.082 7.173 1.841 1.00 98.38 431 THR A N 1
ATOM 3196 C CA . THR A 1 431 ? 7.235 5.963 2.654 1.00 98.38 431 THR A CA 1
ATOM 3197 C C . THR A 1 431 ? 6.333 4.853 2.133 1.00 98.38 431 THR A C 1
ATOM 3199 O O . THR A 1 431 ? 5.122 5.026 2.045 1.00 98.38 431 THR A O 1
ATOM 3202 N N . PHE A 1 432 ? 6.899 3.684 1.852 1.00 98.62 432 PHE A N 1
ATOM 3203 C CA . PHE A 1 432 ? 6.168 2.460 1.535 1.00 98.62 432 PHE A CA 1
ATOM 3204 C C . PHE A 1 432 ? 6.455 1.433 2.626 1.00 98.62 432 PHE A C 1
ATOM 3206 O O . PHE A 1 432 ? 7.574 0.931 2.738 1.00 98.62 432 PHE A O 1
ATOM 3213 N N . GLY A 1 433 ? 5.449 1.154 3.450 1.00 93.88 433 GLY A N 1
ATOM 3214 C CA . GLY A 1 433 ? 5.588 0.445 4.714 1.00 93.88 433 GLY A CA 1
ATOM 3215 C C . GLY A 1 433 ? 6.033 1.396 5.821 1.00 93.88 433 GLY A C 1
ATOM 3216 O O . GLY A 1 433 ? 5.300 2.317 6.164 1.00 93.88 433 GLY A O 1
ATOM 3217 N N . GLY A 1 434 ? 7.217 1.182 6.390 1.00 83.62 434 GLY A N 1
ATOM 3218 C CA . GLY A 1 434 ? 7.796 2.039 7.442 1.00 83.62 434 GLY A CA 1
ATOM 3219 C C . GLY A 1 434 ? 8.061 1.313 8.761 1.00 83.62 434 GLY A C 1
ATOM 3220 O O . GLY A 1 434 ? 8.928 1.726 9.522 1.00 83.62 434 GLY A O 1
ATOM 3221 N N . ALA A 1 435 ? 7.359 0.207 9.007 1.00 76.94 435 ALA A N 1
ATOM 3222 C CA . ALA A 1 435 ? 7.574 -0.676 10.146 1.00 76.94 435 ALA A CA 1
ATOM 3223 C C . ALA A 1 435 ? 7.014 -2.074 9.852 1.00 76.94 435 ALA A C 1
ATOM 3225 O O . ALA A 1 435 ? 6.191 -2.257 8.945 1.00 76.94 435 ALA A O 1
ATOM 3226 N N . LEU A 1 436 ? 7.414 -3.054 10.662 1.00 76.06 436 LEU A N 1
ATOM 3227 C CA . LEU A 1 436 ? 6.827 -4.390 10.647 1.00 76.06 436 LEU A CA 1
ATOM 3228 C C . LEU A 1 436 ? 5.301 -4.301 10.793 1.00 76.06 436 LEU A C 1
ATOM 3230 O O . LEU A 1 436 ? 4.795 -3.587 11.650 1.00 76.06 436 LEU A O 1
ATOM 3234 N N . GLY A 1 437 ? 4.568 -5.017 9.938 1.00 71.00 437 GLY A N 1
ATOM 3235 C CA . GLY A 1 437 ? 3.102 -4.996 9.901 1.00 71.00 437 GLY A CA 1
ATOM 3236 C C . GLY A 1 437 ? 2.480 -3.827 9.124 1.00 71.00 437 GLY A C 1
ATOM 3237 O O . GLY A 1 437 ? 1.273 -3.850 8.896 1.00 71.00 437 GLY A O 1
ATOM 3238 N N . LEU A 1 438 ? 3.267 -2.836 8.681 1.00 82.00 438 LEU A N 1
ATOM 3239 C CA . LEU A 1 438 ? 2.806 -1.768 7.776 1.00 82.00 438 LEU A CA 1
ATOM 3240 C C . LEU A 1 438 ? 3.092 -2.052 6.306 1.00 82.00 438 LEU A C 1
ATOM 3242 O O . LEU A 1 438 ? 2.630 -1.309 5.442 1.00 82.00 438 LEU A O 1
ATOM 3246 N N . GLY A 1 439 ? 3.856 -3.104 6.029 1.00 87.31 439 GLY A N 1
ATOM 3247 C CA . GLY A 1 439 ? 4.225 -3.536 4.692 1.00 87.31 439 GLY A CA 1
ATOM 3248 C C . GLY A 1 439 ? 3.057 -3.640 3.727 1.00 87.31 439 GLY A C 1
ATOM 3249 O O . GLY A 1 439 ? 1.960 -4.063 4.091 1.00 87.31 439 GLY A O 1
ATOM 3250 N N . ASN A 1 440 ? 3.313 -3.283 2.477 1.00 98.19 440 ASN A N 1
ATOM 3251 C CA . ASN A 1 440 ? 2.413 -3.584 1.374 1.00 98.19 440 ASN A CA 1
ATOM 3252 C C . ASN A 1 440 ? 2.743 -4.978 0.820 1.00 98.19 440 ASN A C 1
ATOM 3254 O O . ASN A 1 440 ? 3.891 -5.424 0.910 1.00 98.19 440 ASN A O 1
ATOM 3258 N N . SER A 1 441 ? 1.749 -5.677 0.270 1.00 95.94 441 SER A N 1
ATOM 3259 C CA . SER A 1 441 ? 1.926 -7.063 -0.185 1.00 95.94 441 SER A CA 1
ATOM 3260 C C . SER A 1 441 ? 1.218 -7.365 -1.497 1.00 95.94 441 SER A C 1
ATOM 3262 O O . SER A 1 441 ? 0.118 -6.893 -1.739 1.00 95.94 441 SER A O 1
ATOM 3264 N N . CYS A 1 442 ? 1.839 -8.136 -2.375 1.00 96.88 442 CYS A N 1
ATOM 3265 C CA . CYS A 1 442 ? 1.274 -8.473 -3.683 1.00 96.88 442 CYS A CA 1
ATOM 3266 C C . CYS A 1 442 ? 2.010 -9.692 -4.246 1.00 96.88 442 CYS A C 1
ATOM 3268 O O . CYS A 1 442 ? 3.031 -10.093 -3.684 1.00 96.88 442 CYS A O 1
ATOM 3270 N N . SER A 1 443 ? 1.518 -10.297 -5.327 1.00 95.31 443 SER A N 1
ATOM 3271 C CA . SER A 1 443 ? 2.187 -11.430 -5.978 1.00 95.31 443 SER A CA 1
ATOM 3272 C C . SER A 1 443 ? 3.653 -11.094 -6.275 1.00 95.31 443 SER A C 1
ATOM 3274 O O . SER A 1 443 ? 4.557 -11.829 -5.876 1.00 95.31 443 SER A O 1
ATOM 3276 N N . ASN A 1 444 ? 3.886 -9.924 -6.870 1.00 98.00 444 ASN A N 1
ATOM 3277 C CA . ASN A 1 444 ? 5.191 -9.303 -7.071 1.00 98.00 444 ASN A CA 1
ATOM 3278 C C . ASN A 1 444 ? 5.166 -7.860 -6.557 1.00 98.00 444 ASN A C 1
ATOM 3280 O O . ASN A 1 444 ? 4.091 -7.294 -6.389 1.00 98.00 444 ASN A O 1
ATOM 3284 N N . GLY A 1 445 ? 6.314 -7.216 -6.355 1.00 97.38 445 GLY A N 1
ATOM 3285 C CA . GLY A 1 445 ? 6.352 -5.768 -6.101 1.00 97.38 445 GLY A CA 1
ATOM 3286 C C . GLY A 1 445 ? 5.499 -5.356 -4.904 1.00 97.38 445 GLY A C 1
ATOM 3287 O O . GLY A 1 445 ? 4.434 -4.771 -5.097 1.00 97.38 445 GLY A O 1
ATOM 3288 N N . GLY A 1 446 ? 5.908 -5.660 -3.672 1.00 96.88 446 GLY A N 1
ATOM 3289 C CA . GLY A 1 446 ? 5.100 -5.329 -2.493 1.00 96.88 446 GLY A CA 1
ATOM 3290 C C . GLY A 1 446 ? 4.762 -3.835 -2.431 1.00 96.88 446 GLY A C 1
ATOM 3291 O O . GLY A 1 446 ? 3.598 -3.475 -2.268 1.00 96.88 446 GLY A O 1
ATOM 3292 N N . ALA A 1 447 ? 5.746 -2.959 -2.664 1.00 98.75 447 ALA A N 1
ATOM 3293 C CA . ALA A 1 447 ? 5.524 -1.517 -2.758 1.00 98.75 447 ALA A CA 1
ATOM 3294 C C . ALA A 1 447 ? 5.202 -1.066 -4.191 1.00 98.75 447 ALA A C 1
ATOM 3296 O O . ALA A 1 447 ? 4.071 -0.665 -4.474 1.00 98.75 447 ALA A O 1
ATOM 3297 N N . LEU A 1 448 ? 6.193 -1.114 -5.083 1.00 98.88 448 LEU A N 1
ATOM 3298 C CA . LEU A 1 448 ? 6.113 -0.551 -6.432 1.00 98.88 448 LEU A CA 1
ATOM 3299 C C . LEU A 1 448 ? 6.186 -1.650 -7.489 1.00 98.88 448 LEU A C 1
ATOM 3301 O O . LEU A 1 448 ? 6.975 -2.589 -7.368 1.00 98.88 448 LEU A O 1
ATOM 3305 N N . SER A 1 449 ? 5.409 -1.495 -8.558 1.00 98.62 449 SER A N 1
ATOM 3306 C CA . SER A 1 449 ? 5.487 -2.353 -9.737 1.00 98.62 449 SER A CA 1
ATOM 3307 C C . SER A 1 449 ? 5.293 -1.583 -11.037 1.00 98.62 449 SER A C 1
ATOM 3309 O O . SER A 1 449 ? 4.418 -0.719 -11.125 1.00 98.62 449 SER A O 1
ATOM 3311 N N . SER A 1 450 ? 6.044 -1.954 -12.074 1.00 97.88 450 SER A N 1
ATOM 3312 C CA . SER A 1 450 ? 5.747 -1.532 -13.442 1.00 97.88 450 SER A CA 1
ATOM 3313 C C . SER A 1 450 ? 6.007 -2.588 -14.507 1.00 97.88 450 SER A C 1
ATOM 3315 O O . SER A 1 450 ? 6.768 -3.532 -14.297 1.00 97.88 450 SER A O 1
ATOM 3317 N N . ILE A 1 451 ? 5.392 -2.352 -15.672 1.00 96.06 451 ILE A N 1
ATOM 3318 C CA . ILE A 1 451 ? 5.750 -2.970 -16.951 1.00 96.06 451 ILE A CA 1
ATOM 3319 C C . ILE A 1 451 ? 6.041 -1.855 -17.962 1.00 96.06 451 ILE A C 1
ATOM 3321 O O . ILE A 1 451 ? 5.159 -1.051 -18.277 1.00 96.06 451 ILE A O 1
ATOM 3325 N N . GLY A 1 452 ? 7.276 -1.796 -18.459 1.00 94.94 452 GLY A N 1
ATOM 3326 C CA . GLY A 1 452 ? 7.742 -0.838 -19.461 1.00 94.94 452 GLY A CA 1
ATOM 3327 C C . GLY A 1 452 ? 7.728 0.618 -18.994 1.00 94.94 452 GLY A C 1
ATOM 3328 O O . GLY A 1 452 ? 7.597 1.513 -19.824 1.00 94.94 452 GLY A O 1
ATOM 3329 N N . VAL A 1 453 ? 7.802 0.874 -17.683 1.00 97.94 453 VAL A N 1
ATOM 3330 C CA . VAL A 1 453 ? 7.761 2.235 -17.122 1.00 97.94 453 VAL A CA 1
ATOM 3331 C C . VAL A 1 453 ? 8.969 2.493 -16.249 1.00 97.94 453 VAL A C 1
ATOM 3333 O O . VAL A 1 453 ? 9.285 1.704 -15.354 1.00 97.94 453 VAL A O 1
ATOM 3336 N N . SER A 1 454 ? 9.582 3.646 -16.497 1.00 98.50 454 SER A N 1
ATOM 3337 C CA . SER A 1 454 ? 10.714 4.151 -15.741 1.00 98.50 454 SER A CA 1
ATOM 3338 C C . SER A 1 454 ? 10.289 4.739 -14.393 1.00 98.50 454 SER A C 1
ATOM 3340 O O . SER A 1 454 ? 9.275 5.433 -14.299 1.00 98.50 454 SER A O 1
ATOM 3342 N N . TYR A 1 455 ? 11.101 4.535 -13.359 1.00 98.75 455 TYR A N 1
ATOM 3343 C CA . TYR A 1 455 ? 10.942 5.168 -12.048 1.00 98.75 455 TYR A CA 1
ATOM 3344 C C . TYR A 1 455 ? 12.159 6.019 -11.700 1.00 98.75 455 TYR A C 1
ATOM 3346 O O . TYR A 1 455 ? 13.303 5.639 -11.948 1.00 98.75 455 TYR A O 1
ATOM 3354 N N . SER A 1 456 ? 11.913 7.158 -11.057 1.00 98.75 456 SER A N 1
ATOM 3355 C CA . SER A 1 456 ? 12.948 7.956 -10.401 1.00 98.75 456 SER A CA 1
ATOM 3356 C C . SER A 1 456 ? 12.547 8.213 -8.952 1.00 98.75 456 SER A C 1
ATOM 3358 O O . SER A 1 456 ? 11.650 9.006 -8.661 1.00 98.75 456 SER A O 1
ATOM 3360 N N . VAL A 1 457 ? 13.196 7.482 -8.049 1.00 98.88 457 VAL A N 1
ATOM 3361 C CA . VAL A 1 457 ? 12.922 7.453 -6.614 1.00 98.88 457 VAL A CA 1
ATOM 3362 C C . VAL A 1 457 ? 13.944 8.325 -5.891 1.00 98.88 457 VAL A C 1
ATOM 3364 O O . VAL A 1 457 ? 15.145 8.104 -6.018 1.00 98.88 457 VAL A O 1
ATOM 3367 N N . TYR A 1 458 ? 13.470 9.299 -5.122 1.00 98.75 458 TYR A N 1
ATOM 3368 C CA . TYR A 1 458 ? 14.288 10.247 -4.370 1.00 98.75 458 TYR A CA 1
ATOM 3369 C C . TYR A 1 458 ? 13.893 10.242 -2.897 1.00 98.75 458 TYR A C 1
ATOM 3371 O O . TYR A 1 458 ? 12.702 10.299 -2.580 1.00 98.75 458 TYR A O 1
ATOM 3379 N N . ASN A 1 459 ? 14.880 10.254 -1.999 1.00 98.25 459 ASN A N 1
ATOM 3380 C CA . ASN A 1 459 ? 14.707 10.517 -0.563 1.00 98.25 459 ASN A CA 1
ATOM 3381 C C . ASN A 1 459 ? 13.636 9.647 0.119 1.00 98.25 459 ASN A C 1
ATOM 3383 O O . ASN A 1 459 ? 12.978 10.075 1.061 1.00 98.25 459 ASN A O 1
ATOM 3387 N N . SER A 1 460 ? 13.388 8.441 -0.390 1.00 98.62 460 SER A N 1
ATOM 3388 C CA . SER A 1 460 ? 12.227 7.633 -0.012 1.00 98.62 460 SER A CA 1
ATOM 3389 C C . SER A 1 460 ? 12.614 6.470 0.895 1.00 98.62 460 SER A C 1
ATOM 3391 O O . SER A 1 460 ? 13.741 5.978 0.858 1.00 98.62 460 SER A O 1
ATOM 3393 N N . LEU A 1 461 ? 11.661 6.029 1.712 1.00 98.06 461 LEU A N 1
ATOM 3394 C CA . LEU A 1 461 ? 11.794 4.883 2.604 1.00 98.06 461 LEU A CA 1
ATOM 3395 C C . LEU A 1 461 ? 10.898 3.750 2.098 1.00 98.06 461 LEU A C 1
ATOM 3397 O O . LEU A 1 461 ? 9.678 3.868 2.120 1.00 98.06 461 LEU A O 1
ATOM 3401 N N . ILE A 1 462 ? 11.481 2.637 1.663 1.00 98.69 462 ILE A N 1
ATOM 3402 C CA . ILE A 1 462 ? 10.739 1.466 1.181 1.00 98.69 462 ILE A CA 1
ATOM 3403 C C . ILE A 1 462 ? 11.112 0.278 2.056 1.00 98.69 462 ILE A C 1
ATOM 3405 O O . ILE A 1 462 ? 12.180 -0.315 1.905 1.00 98.69 462 ILE A O 1
ATOM 3409 N N . THR A 1 463 ? 10.250 -0.060 3.010 1.00 95.31 463 THR A N 1
ATOM 3410 C CA . THR A 1 463 ? 10.601 -1.051 4.023 1.00 95.31 463 THR A CA 1
ATOM 3411 C C . THR A 1 463 ? 9.458 -1.953 4.451 1.00 95.31 463 THR A C 1
ATOM 3413 O O . THR A 1 463 ? 8.306 -1.524 4.483 1.00 95.31 463 THR A O 1
ATOM 3416 N N . HIS A 1 464 ? 9.788 -3.193 4.819 1.00 92.38 464 HIS A N 1
ATOM 3417 C CA . HIS A 1 464 ? 8.843 -4.208 5.294 1.00 92.38 464 HIS A CA 1
ATOM 3418 C C . HIS A 1 464 ? 7.788 -4.642 4.265 1.00 92.38 464 HIS A C 1
ATOM 3420 O O . HIS A 1 464 ? 6.763 -5.198 4.644 1.00 92.38 464 HIS A O 1
ATOM 3426 N N . ASN A 1 465 ? 8.006 -4.411 2.968 1.00 97.44 465 ASN A N 1
ATOM 3427 C CA . ASN A 1 465 ? 7.082 -4.834 1.911 1.00 97.44 465 ASN A CA 1
ATOM 3428 C C . ASN A 1 465 ? 7.345 -6.285 1.490 1.00 97.44 465 ASN A C 1
ATOM 3430 O O . ASN A 1 465 ? 8.457 -6.794 1.652 1.00 97.44 465 ASN A O 1
ATOM 3434 N N . SER A 1 466 ? 6.327 -6.955 0.943 1.00 91.75 466 SER A N 1
ATOM 3435 C CA . SER A 1 466 ? 6.427 -8.369 0.583 1.00 91.75 466 SER A CA 1
ATOM 3436 C C . SER A 1 466 ? 5.878 -8.699 -0.806 1.00 91.75 466 SER A C 1
ATOM 3438 O O . SER A 1 466 ? 4.733 -8.390 -1.130 1.00 91.75 466 SER A O 1
ATOM 3440 N N . ALA A 1 467 ? 6.681 -9.397 -1.605 1.00 93.31 467 ALA A N 1
ATOM 3441 C CA . ALA A 1 467 ? 6.205 -10.168 -2.744 1.00 93.31 467 ALA A CA 1
ATOM 3442 C C . ALA A 1 467 ? 5.911 -11.599 -2.269 1.00 93.31 467 ALA A C 1
ATOM 3444 O O . ALA A 1 467 ? 6.837 -12.361 -1.975 1.00 93.31 467 ALA A O 1
ATOM 3445 N N . VAL A 1 468 ? 4.622 -11.930 -2.154 1.00 86.88 468 VAL A N 1
ATOM 3446 C CA . VAL A 1 468 ? 4.120 -13.164 -1.516 1.00 86.88 468 VAL A CA 1
ATOM 3447 C C . VAL A 1 468 ? 3.847 -14.298 -2.504 1.00 86.88 468 VAL A C 1
ATOM 3449 O O . VAL A 1 468 ? 3.562 -15.417 -2.079 1.00 86.88 468 VAL A O 1
ATOM 3452 N N . GLY A 1 469 ? 3.921 -14.015 -3.807 1.00 82.56 469 GLY A N 1
ATOM 3453 C CA . GLY A 1 469 ? 3.694 -15.002 -4.856 1.00 82.56 469 GLY A CA 1
ATOM 3454 C C . GLY A 1 469 ? 4.735 -16.116 -4.875 1.00 82.56 469 GLY A C 1
ATOM 3455 O O . GLY A 1 469 ? 5.753 -16.083 -4.183 1.00 82.56 469 GLY A O 1
ATOM 3456 N N . TYR A 1 470 ? 4.467 -17.124 -5.697 1.00 85.31 470 TYR A N 1
ATOM 3457 C CA . TYR A 1 470 ? 5.318 -18.298 -5.816 1.00 85.31 470 TYR A CA 1
ATOM 3458 C C . TYR A 1 470 ? 5.300 -18.828 -7.240 1.00 85.31 470 TYR A C 1
ATOM 3460 O O . TYR A 1 470 ? 4.234 -18.994 -7.835 1.00 85.31 470 TYR A O 1
ATOM 3468 N N . GLY A 1 471 ? 6.471 -19.182 -7.759 1.00 82.44 471 GLY A N 1
ATOM 3469 C CA . GLY A 1 471 ? 6.594 -19.717 -9.109 1.00 82.44 471 GLY A CA 1
ATOM 3470 C C . GLY A 1 471 ? 7.477 -18.916 -10.050 1.00 82.44 471 GLY A C 1
ATOM 3471 O O . GLY A 1 471 ? 7.717 -19.405 -11.146 1.00 82.44 471 GLY A O 1
ATOM 3472 N N . ALA A 1 472 ? 8.013 -17.777 -9.608 1.00 87.06 472 ALA A N 1
ATOM 3473 C CA . ALA A 1 472 ? 8.826 -16.846 -10.392 1.00 87.06 472 ALA A CA 1
ATOM 3474 C C . ALA A 1 472 ? 8.047 -16.161 -11.529 1.00 87.06 472 ALA A C 1
ATOM 3476 O O . ALA A 1 472 ? 6.832 -16.340 -11.671 1.00 87.06 472 ALA A O 1
ATOM 3477 N N . ASN A 1 473 ? 8.755 -15.339 -12.305 1.00 84.81 473 ASN A N 1
ATOM 3478 C CA . ASN A 1 473 ? 8.238 -14.729 -13.518 1.00 84.81 473 ASN A CA 1
ATOM 3479 C C . ASN A 1 473 ? 9.281 -14.804 -14.654 1.00 84.81 473 ASN A C 1
ATOM 3481 O O . ASN A 1 473 ? 10.383 -14.283 -14.458 1.00 84.81 473 ASN A O 1
ATOM 3485 N N . PRO A 1 474 ? 8.991 -15.455 -15.802 1.00 88.88 474 PRO A N 1
ATOM 3486 C CA . PRO A 1 474 ? 7.785 -16.234 -16.121 1.00 88.88 474 PRO A CA 1
ATOM 3487 C C . PRO A 1 474 ? 7.493 -17.357 -15.118 1.00 88.88 474 PRO A C 1
ATOM 3489 O O . PRO A 1 474 ? 8.402 -17.871 -14.463 1.00 88.88 474 PRO A O 1
ATOM 3492 N N . ALA A 1 475 ? 6.221 -17.743 -14.993 1.00 91.81 475 ALA A N 1
ATOM 3493 C CA . ALA A 1 475 ? 5.823 -18.808 -14.079 1.00 91.81 475 ALA A CA 1
ATOM 3494 C C . ALA A 1 475 ? 6.481 -20.142 -14.470 1.00 91.81 475 ALA A C 1
ATOM 3496 O O . ALA A 1 475 ? 6.382 -20.602 -15.611 1.00 91.81 475 ALA A O 1
ATOM 3497 N N . ARG A 1 476 ? 7.125 -20.803 -13.506 1.00 90.88 476 ARG A N 1
ATOM 3498 C CA . ARG A 1 476 ? 7.620 -22.174 -13.663 1.00 90.88 476 ARG A CA 1
ATOM 3499 C C . ARG A 1 476 ? 6.452 -23.127 -13.891 1.00 90.88 476 ARG A C 1
ATOM 3501 O O . ARG A 1 476 ? 5.357 -22.930 -13.357 1.00 90.88 476 ARG A O 1
ATOM 3508 N N . ALA A 1 477 ? 6.710 -24.202 -14.631 1.00 93.44 477 ALA A N 1
ATOM 3509 C CA . ALA A 1 477 ? 5.715 -25.232 -14.903 1.00 93.44 477 ALA A CA 1
ATOM 3510 C C . ALA A 1 477 ? 5.036 -25.718 -13.607 1.00 93.44 477 ALA A C 1
ATOM 3512 O O . ALA A 1 477 ? 5.707 -26.071 -12.637 1.00 93.44 477 ALA A O 1
ATOM 3513 N N . GLY A 1 478 ? 3.699 -25.714 -13.598 1.00 90.19 478 GLY A N 1
ATOM 3514 C CA . GLY A 1 478 ? 2.890 -26.162 -12.459 1.00 90.19 478 GLY A CA 1
ATOM 3515 C C . GLY A 1 478 ? 2.781 -25.172 -11.294 1.00 90.19 478 GLY A C 1
ATOM 3516 O O . GLY A 1 478 ? 2.276 -25.549 -10.240 1.00 90.19 478 GLY A O 1
ATOM 3517 N N . THR A 1 479 ? 3.233 -23.925 -11.451 1.00 89.44 479 THR A N 1
ATOM 3518 C CA . THR A 1 479 ? 3.137 -22.889 -10.410 1.00 89.44 479 THR A CA 1
ATOM 3519 C C . THR A 1 479 ? 2.276 -21.708 -10.868 1.00 89.44 479 THR A C 1
ATOM 3521 O O . THR A 1 479 ? 2.213 -21.442 -12.068 1.00 89.44 479 THR A O 1
ATOM 3524 N N . PRO A 1 480 ? 1.609 -20.987 -9.946 1.00 85.88 480 PRO A N 1
ATOM 3525 C CA . PRO A 1 480 ? 0.751 -19.859 -10.309 1.00 85.88 480 PRO A CA 1
ATOM 3526 C C . PRO A 1 480 ? 1.536 -18.589 -10.692 1.00 85.88 480 PRO A C 1
ATOM 3528 O O . PRO A 1 480 ? 0.951 -17.665 -11.249 1.00 85.88 480 PRO A O 1
ATOM 3531 N N . GLY A 1 481 ? 2.847 -18.543 -10.428 1.00 88.69 481 GLY A N 1
ATOM 3532 C CA . GLY A 1 481 ? 3.723 -17.418 -10.752 1.00 88.69 481 GLY A CA 1
ATOM 3533 C C . GLY A 1 481 ? 3.770 -16.345 -9.662 1.00 88.69 481 GLY A C 1
ATOM 3534 O O . GLY A 1 481 ? 2.869 -16.224 -8.827 1.00 88.69 481 GLY A O 1
ATOM 3535 N N . GLY A 1 482 ? 4.844 -15.560 -9.684 1.00 93.06 482 GLY A N 1
ATOM 3536 C CA . GLY A 1 482 ? 5.093 -14.449 -8.767 1.00 93.06 482 GLY A CA 1
ATOM 3537 C C . GLY A 1 482 ? 6.205 -14.706 -7.751 1.00 93.06 482 GLY A C 1
ATOM 3538 O O . GLY A 1 482 ? 6.954 -15.672 -7.875 1.00 93.06 482 GLY A O 1
ATOM 3539 N N . GLY A 1 483 ? 6.292 -13.852 -6.730 1.00 89.62 483 GLY A N 1
ATOM 3540 C CA . GLY A 1 483 ? 7.277 -13.922 -5.644 1.00 89.62 483 GLY A CA 1
ATOM 3541 C C . GLY A 1 483 ? 8.506 -13.038 -5.846 1.00 89.62 483 GLY A C 1
ATOM 3542 O O . GLY A 1 483 ? 9.495 -13.179 -5.121 1.00 89.62 483 GLY A O 1
ATOM 3543 N N . SER A 1 484 ? 8.468 -12.142 -6.830 1.00 96.75 484 SER A N 1
ATOM 3544 C CA . SER A 1 484 ? 9.604 -11.322 -7.239 1.00 96.75 484 SER A CA 1
ATOM 3545 C C . SER A 1 484 ? 9.455 -9.861 -6.811 1.00 96.75 484 SER A C 1
ATOM 3547 O O . SER A 1 484 ? 8.368 -9.291 -6.890 1.00 96.75 484 SER A O 1
ATOM 3549 N N . GLY A 1 485 ? 10.550 -9.221 -6.391 1.00 95.62 485 GLY A N 1
ATOM 3550 C CA . GLY A 1 485 ? 10.547 -7.778 -6.120 1.00 95.62 485 GLY A CA 1
ATOM 3551 C C . GLY A 1 485 ? 9.853 -7.421 -4.809 1.00 95.62 485 GLY A C 1
ATOM 3552 O O . GLY A 1 485 ? 8.768 -6.857 -4.834 1.00 95.62 485 GLY A O 1
ATOM 3553 N N . GLY A 1 486 ? 10.426 -7.745 -3.649 1.00 94.00 486 GLY A N 1
ATOM 3554 C CA . GLY A 1 486 ? 9.756 -7.481 -2.362 1.00 94.00 486 GLY A CA 1
ATOM 3555 C C . GLY A 1 486 ? 9.391 -6.004 -2.171 1.00 94.00 486 GLY A C 1
ATOM 3556 O O . GLY A 1 486 ? 8.250 -5.674 -1.847 1.00 94.00 486 GLY A O 1
ATOM 3557 N N . ALA A 1 487 ? 10.338 -5.112 -2.461 1.00 98.56 487 ALA A N 1
ATOM 3558 C CA . ALA A 1 487 ? 10.108 -3.675 -2.536 1.00 98.56 487 ALA A CA 1
ATOM 3559 C C . ALA A 1 487 ? 9.669 -3.239 -3.944 1.00 98.56 487 ALA A C 1
ATOM 3561 O O . ALA A 1 487 ? 8.551 -2.746 -4.112 1.00 98.56 487 ALA A O 1
ATOM 3562 N N . ILE A 1 488 ? 10.532 -3.420 -4.948 1.00 98.81 488 ILE A N 1
ATOM 3563 C CA . ILE A 1 488 ? 10.307 -2.930 -6.315 1.00 98.81 488 ILE A CA 1
ATOM 3564 C C . ILE A 1 488 ? 10.334 -4.094 -7.308 1.00 98.81 488 ILE A C 1
ATOM 3566 O O . ILE A 1 488 ? 11.268 -4.897 -7.310 1.00 98.81 488 ILE A O 1
ATOM 3570 N N . TYR A 1 489 ? 9.329 -4.144 -8.178 1.00 98.62 489 TYR A N 1
ATOM 3571 C CA . TYR A 1 489 ? 9.267 -5.035 -9.332 1.00 98.62 489 TYR A CA 1
ATOM 3572 C C . TYR A 1 489 ? 9.219 -4.222 -10.631 1.00 98.62 489 TYR A C 1
ATOM 3574 O O . TYR A 1 489 ? 8.290 -3.439 -10.828 1.00 98.62 489 TYR A O 1
ATOM 3582 N N . ASN A 1 490 ? 10.161 -4.427 -11.547 1.00 98.25 490 ASN A N 1
ATOM 3583 C CA . ASN A 1 490 ? 10.108 -3.840 -12.883 1.00 98.25 490 ASN A CA 1
ATOM 3584 C C . ASN A 1 490 ? 10.382 -4.889 -13.962 1.00 98.25 490 ASN A C 1
ATOM 3586 O O . ASN A 1 490 ? 11.355 -5.637 -13.876 1.00 98.25 490 ASN A O 1
ATOM 3590 N N . ASP A 1 491 ? 9.552 -4.870 -14.998 1.00 97.31 491 ASP A N 1
ATOM 3591 C CA . ASP A 1 491 ? 9.705 -5.661 -16.221 1.00 97.31 491 ASP A CA 1
ATOM 3592 C C . ASP A 1 491 ? 9.520 -4.748 -17.440 1.00 97.31 491 ASP A C 1
ATOM 3594 O O . ASP A 1 491 ? 8.903 -3.687 -17.335 1.00 97.31 491 ASP A O 1
ATOM 3598 N N . GLY A 1 492 ? 10.028 -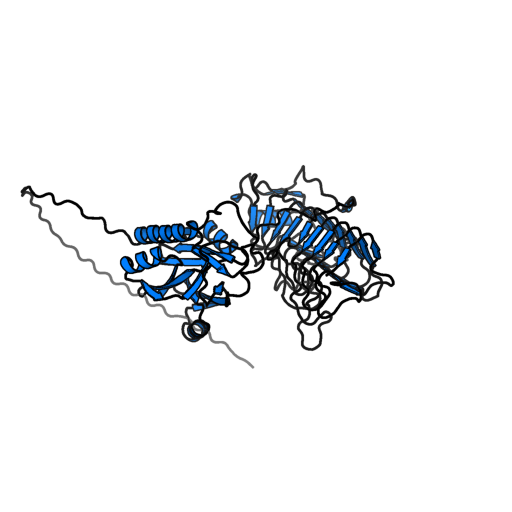5.128 -18.603 1.00 96.62 492 GLY A N 1
ATOM 3599 C CA . GLY A 1 492 ? 9.858 -4.418 -19.862 1.00 96.62 492 GLY A CA 1
ATOM 3600 C C . GLY A 1 492 ? 11.052 -4.595 -20.788 1.00 96.62 492 GLY A C 1
ATOM 3601 O O . GLY A 1 492 ? 11.924 -5.419 -20.557 1.00 96.62 492 GLY A O 1
ATOM 3602 N N . ASN A 1 493 ? 11.102 -3.802 -21.854 1.00 96.50 493 ASN A N 1
ATOM 3603 C CA . ASN A 1 493 ? 12.263 -3.735 -22.744 1.00 96.50 493 ASN A CA 1
ATOM 3604 C C . ASN A 1 493 ? 13.161 -2.577 -22.291 1.00 96.50 493 ASN A C 1
ATOM 3606 O O . ASN A 1 493 ? 13.881 -2.692 -21.298 1.00 96.50 493 ASN A O 1
ATOM 3610 N N . PHE A 1 494 ? 13.023 -1.420 -22.938 1.00 96.56 494 PHE A N 1
ATOM 3611 C CA . PHE A 1 494 ? 13.704 -0.193 -22.554 1.00 96.56 494 PHE A CA 1
ATOM 3612 C C . PHE A 1 494 ? 12.938 0.566 -21.466 1.00 96.56 494 PHE A C 1
ATOM 3614 O O . PHE A 1 494 ? 11.845 1.081 -21.707 1.00 96.56 494 PHE A O 1
ATOM 3621 N N . PHE A 1 495 ? 13.532 0.673 -20.280 1.00 97.88 495 PHE A N 1
ATOM 3622 C CA . PHE A 1 495 ? 13.089 1.549 -19.193 1.00 97.88 495 PHE A CA 1
ATOM 3623 C C . PHE A 1 495 ? 14.244 1.798 -18.216 1.00 97.88 495 PHE A C 1
ATOM 3625 O O . PHE A 1 495 ? 15.285 1.137 -18.279 1.00 97.88 495 PHE A O 1
ATOM 3632 N N . THR A 1 496 ? 14.074 2.743 -17.291 1.00 98.31 496 THR A N 1
ATOM 3633 C CA . THR A 1 496 ? 15.087 3.047 -16.274 1.00 98.31 496 THR A CA 1
ATOM 3634 C C . THR A 1 496 ? 14.561 2.911 -14.849 1.00 98.31 496 THR A C 1
ATOM 3636 O O . THR A 1 496 ? 13.419 3.255 -14.553 1.00 98.31 496 THR A O 1
ATOM 3639 N N . LEU A 1 497 ? 15.406 2.427 -13.939 1.00 98.75 497 LEU A N 1
ATOM 3640 C CA . LEU A 1 497 ? 15.181 2.557 -12.499 1.00 98.75 497 LEU A CA 1
ATOM 3641 C C . LEU A 1 497 ? 16.305 3.391 -11.901 1.00 98.75 497 LEU A C 1
ATOM 3643 O O . LEU A 1 497 ? 17.45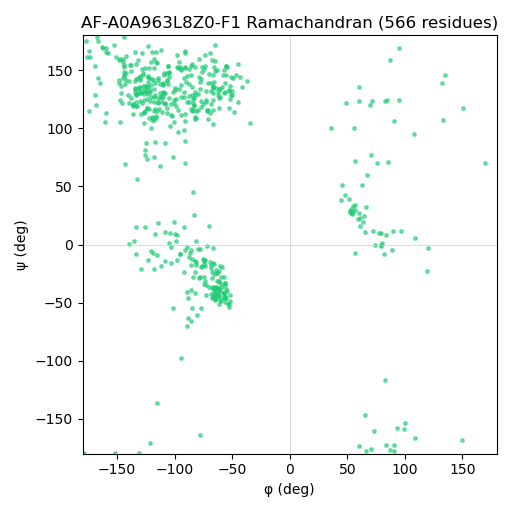8 2.966 -11.895 1.00 98.75 497 LEU A O 1
ATOM 3647 N N . SER A 1 498 ? 15.962 4.546 -11.347 1.00 98.75 498 SER A N 1
ATOM 3648 C CA . SER A 1 498 ? 16.916 5.371 -10.618 1.00 98.75 498 SER A CA 1
ATOM 3649 C C . SER A 1 498 ? 16.491 5.533 -9.166 1.00 98.75 498 SER A C 1
ATOM 3651 O O . SER A 1 498 ? 15.361 5.938 -8.900 1.00 98.75 498 SER A O 1
ATOM 3653 N N . VAL A 1 499 ? 17.390 5.229 -8.231 1.00 98.75 499 VAL A N 1
ATOM 3654 C CA . VAL A 1 499 ? 17.161 5.351 -6.786 1.00 98.75 499 VAL A CA 1
ATOM 3655 C C . VAL A 1 499 ? 18.244 6.238 -6.179 1.00 98.75 499 VAL A C 1
ATOM 3657 O O . VAL A 1 499 ? 19.429 5.903 -6.226 1.00 98.75 499 VAL A O 1
ATOM 3660 N N . TYR A 1 500 ? 17.823 7.371 -5.619 1.00 98.56 500 TYR A N 1
ATOM 3661 C CA . TYR A 1 500 ? 18.687 8.411 -5.072 1.00 98.56 500 TYR A CA 1
ATOM 3662 C C . TYR A 1 500 ? 18.335 8.722 -3.615 1.00 98.56 500 TYR A C 1
ATOM 3664 O O . TYR A 1 500 ? 17.156 8.889 -3.288 1.00 98.56 500 TYR A O 1
ATOM 3672 N N . GLY A 1 501 ? 19.335 8.844 -2.737 1.00 97.88 501 GLY A N 1
ATOM 3673 C CA . GLY A 1 501 ? 19.123 9.326 -1.363 1.00 97.88 501 GLY A CA 1
ATOM 3674 C C . GLY A 1 501 ? 18.145 8.489 -0.534 1.00 97.88 501 GLY A C 1
ATOM 3675 O O . GLY A 1 501 ? 17.516 9.026 0.369 1.00 97.88 501 GLY A O 1
ATOM 3676 N N . SER A 1 502 ? 17.907 7.224 -0.885 1.00 98.56 502 SER A N 1
ATOM 3677 C CA . SER A 1 502 ? 16.767 6.445 -0.380 1.00 98.56 502 SER A CA 1
ATOM 3678 C C . SER A 1 502 ? 17.212 5.258 0.471 1.00 98.56 502 SER A C 1
ATOM 3680 O O . SER A 1 502 ? 18.319 4.747 0.315 1.00 98.56 502 SER A O 1
ATOM 3682 N N . MET A 1 503 ? 16.329 4.791 1.352 1.00 97.88 503 MET A N 1
ATOM 3683 C CA . MET A 1 503 ? 16.511 3.557 2.118 1.00 97.88 503 MET A CA 1
ATOM 3684 C C . MET A 1 503 ? 15.534 2.498 1.618 1.00 97.88 503 MET A C 1
ATOM 3686 O O . MET A 1 503 ? 14.322 2.716 1.610 1.00 97.88 503 MET A O 1
ATOM 3690 N N . VAL A 1 504 ? 16.059 1.324 1.279 1.00 98.50 504 VAL A N 1
ATOM 3691 C CA . VAL A 1 504 ? 15.278 0.126 0.972 1.00 98.50 504 VAL A CA 1
ATOM 3692 C C . VAL A 1 504 ? 15.707 -0.980 1.927 1.00 98.50 504 VAL A C 1
ATOM 3694 O O . VAL A 1 504 ? 16.821 -1.494 1.824 1.00 98.50 504 VAL A O 1
ATOM 3697 N N . SER A 1 505 ? 14.858 -1.353 2.883 1.00 94.19 505 SER A N 1
ATOM 3698 C CA . SER A 1 505 ? 15.256 -2.325 3.908 1.00 94.19 505 SER A CA 1
ATOM 3699 C C . SER A 1 505 ? 14.159 -3.267 4.357 1.00 94.19 505 SER A C 1
ATOM 3701 O O . SER A 1 505 ? 12.987 -2.917 4.318 1.00 94.19 505 SER A O 1
ATOM 3703 N N . ASP A 1 506 ? 14.529 -4.443 4.856 1.00 89.44 506 ASP A N 1
ATOM 3704 C CA . ASP A 1 506 ? 13.588 -5.360 5.515 1.00 89.44 506 ASP A CA 1
ATOM 3705 C C . ASP A 1 506 ? 12.440 -5.829 4.597 1.00 89.44 506 ASP A C 1
ATOM 3707 O O . ASP A 1 506 ? 11.369 -6.199 5.068 1.00 89.44 506 ASP A O 1
ATOM 3711 N N . ASN A 1 507 ? 12.626 -5.790 3.274 1.00 94.81 507 ASN A N 1
ATOM 3712 C CA . ASN A 1 507 ? 11.630 -6.263 2.314 1.00 94.81 507 ASN A CA 1
ATOM 3713 C C . ASN A 1 507 ? 11.861 -7.740 1.989 1.00 94.81 507 ASN A C 1
ATOM 3715 O O . ASN A 1 507 ? 12.988 -8.224 2.031 1.00 94.81 507 ASN A O 1
ATOM 3719 N N . VAL A 1 508 ? 10.804 -8.461 1.618 1.00 88.12 508 VAL A N 1
ATOM 3720 C CA . VAL A 1 508 ? 10.859 -9.906 1.357 1.00 88.12 508 VAL A CA 1
ATOM 3721 C C . VAL A 1 508 ? 10.302 -10.217 -0.025 1.00 88.12 508 VAL A C 1
ATOM 3723 O O . VAL A 1 508 ? 9.190 -9.822 -0.347 1.00 88.12 508 VAL A O 1
ATOM 3726 N N . GLY A 1 509 ? 11.043 -10.974 -0.831 1.00 88.44 509 GLY A N 1
ATOM 3727 C CA . GLY A 1 509 ? 10.521 -11.598 -2.048 1.00 88.44 509 GLY A CA 1
ATOM 3728 C C . GLY A 1 509 ? 10.711 -13.102 -1.961 1.00 88.44 509 GLY A C 1
ATOM 3729 O O . GLY A 1 509 ? 11.852 -13.552 -1.871 1.00 88.44 509 GLY A O 1
ATOM 3730 N N . VAL A 1 510 ? 9.616 -13.867 -1.948 1.00 83.56 510 VAL A N 1
ATOM 3731 C CA . VAL A 1 510 ? 9.634 -15.331 -1.740 1.00 83.56 510 VAL A CA 1
ATOM 3732 C C . VAL A 1 510 ? 10.535 -16.058 -2.749 1.00 83.56 510 VAL A C 1
ATOM 3734 O O . VAL A 1 510 ? 11.176 -17.051 -2.399 1.00 83.56 510 VAL A O 1
ATOM 3737 N N . GLU A 1 511 ? 10.628 -15.557 -3.981 1.00 87.81 511 GLU A N 1
ATOM 3738 C CA . GLU A 1 511 ? 11.447 -16.145 -5.043 1.00 87.81 511 GLU A CA 1
ATOM 3739 C C . GLU A 1 511 ? 12.769 -15.409 -5.259 1.00 87.81 511 GLU A C 1
ATOM 3741 O O . GLU A 1 511 ? 13.822 -16.037 -5.192 1.00 87.81 511 GLU A O 1
ATOM 3746 N N . GLY A 1 512 ? 12.753 -14.098 -5.499 1.00 90.44 512 GLY A N 1
ATOM 3747 C CA . GLY A 1 512 ? 13.994 -13.371 -5.772 1.00 90.44 512 GLY A CA 1
ATOM 3748 C C . GLY A 1 512 ? 13.832 -11.863 -5.872 1.00 90.44 512 GLY A C 1
ATOM 3749 O O . GLY A 1 512 ? 12.730 -11.344 -6.055 1.00 90.44 512 GLY A O 1
ATOM 3750 N N . GLY A 1 513 ? 14.948 -11.146 -5.731 1.00 95.12 513 GLY A N 1
ATOM 3751 C CA . GLY A 1 513 ? 14.958 -9.682 -5.762 1.00 95.12 513 GLY A CA 1
ATOM 3752 C C . GLY A 1 513 ? 14.152 -9.052 -4.620 1.00 95.12 513 GLY A C 1
ATOM 3753 O O . GLY A 1 513 ? 13.264 -8.245 -4.862 1.00 95.12 513 GLY A O 1
ATOM 3754 N N . SER A 1 514 ? 14.393 -9.445 -3.367 1.00 95.12 514 SER A N 1
ATOM 3755 C CA . SER A 1 514 ? 13.650 -8.919 -2.208 1.00 95.12 514 SER A CA 1
ATOM 3756 C C . SER A 1 514 ? 13.698 -7.388 -2.079 1.00 95.12 514 SER A C 1
ATOM 3758 O O . SER A 1 514 ? 12.688 -6.783 -1.730 1.00 95.12 514 SER A O 1
ATOM 3760 N N . ALA A 1 515 ? 14.812 -6.750 -2.437 1.00 97.94 515 ALA A N 1
ATOM 3761 C CA . ALA A 1 515 ? 14.895 -5.305 -2.619 1.00 97.94 515 ALA A CA 1
ATOM 3762 C C . ALA A 1 515 ? 14.343 -4.896 -3.991 1.00 97.94 515 ALA A C 1
ATOM 3764 O O . ALA A 1 515 ? 13.377 -4.138 -4.085 1.00 97.94 515 ALA A O 1
ATOM 3765 N N . VAL A 1 516 ? 14.954 -5.408 -5.060 1.00 98.62 516 VAL A N 1
ATOM 3766 C CA . VAL A 1 516 ? 14.604 -5.048 -6.436 1.00 98.62 516 VAL A CA 1
ATOM 3767 C C . VAL A 1 516 ? 14.657 -6.284 -7.322 1.00 98.62 516 VAL A C 1
ATOM 3769 O O . VAL A 1 516 ? 15.667 -6.987 -7.371 1.00 98.62 516 VAL A O 1
ATOM 3772 N N . PHE A 1 517 ? 13.582 -6.507 -8.066 1.00 98.44 517 PHE A N 1
ATOM 3773 C CA . PHE A 1 517 ? 13.567 -7.370 -9.237 1.00 98.44 517 PHE A CA 1
ATOM 3774 C C . PHE A 1 517 ? 13.449 -6.488 -10.479 1.00 98.44 517 PHE A C 1
ATOM 3776 O O . PHE A 1 517 ? 12.496 -5.719 -10.593 1.00 98.44 517 PHE A O 1
ATOM 3783 N N . TYR A 1 518 ? 14.425 -6.577 -11.376 1.00 98.44 518 TYR A N 1
ATOM 3784 C CA . TYR A 1 518 ? 14.527 -5.749 -12.570 1.00 98.44 518 TYR A CA 1
ATOM 3785 C C . TYR A 1 518 ? 14.845 -6.620 -13.780 1.00 98.44 518 TYR A C 1
ATOM 3787 O O . TYR A 1 518 ? 15.899 -7.259 -13.825 1.00 98.44 518 TYR A O 1
ATOM 3795 N N . VAL A 1 519 ? 13.955 -6.609 -14.768 1.00 98.06 519 VAL A N 1
ATOM 3796 C CA . VAL A 1 519 ? 14.105 -7.357 -16.016 1.00 98.06 519 VAL A CA 1
ATOM 3797 C C . VAL A 1 519 ? 13.890 -6.435 -17.209 1.00 98.06 519 VAL A C 1
ATOM 3799 O O . VAL A 1 519 ? 12.788 -5.960 -17.446 1.00 98.06 519 VAL A O 1
ATOM 3802 N N . SER A 1 520 ? 14.961 -6.199 -17.964 1.00 98.06 520 SER A N 1
ATOM 3803 C CA . SER A 1 520 ? 14.936 -5.651 -19.317 1.00 98.06 520 SER A CA 1
ATOM 3804 C C . SER A 1 520 ? 15.106 -6.800 -20.308 1.00 98.06 520 SER A C 1
ATOM 3806 O O . SER A 1 520 ? 16.198 -7.349 -20.457 1.00 98.06 520 SER A O 1
ATOM 3808 N N . ASN A 1 521 ? 14.016 -7.181 -20.968 1.00 96.94 521 ASN A N 1
ATOM 3809 C CA . ASN A 1 521 ? 13.934 -8.365 -21.824 1.00 96.94 521 ASN A CA 1
ATOM 3810 C C . ASN A 1 521 ? 14.892 -8.310 -23.023 1.00 96.94 521 ASN A C 1
ATOM 3812 O O . ASN A 1 521 ? 15.379 -9.344 -23.471 1.00 96.94 521 ASN A O 1
ATOM 3816 N N . ASP A 1 522 ? 15.178 -7.111 -23.532 1.00 97.62 522 ASP A N 1
ATOM 3817 C CA . ASP A 1 522 ? 16.094 -6.876 -24.651 1.00 97.62 522 ASP A CA 1
ATOM 3818 C C . ASP A 1 522 ? 17.457 -6.312 -24.214 1.00 97.62 522 ASP A C 1
ATOM 3820 O O . ASP A 1 522 ? 18.255 -5.910 -25.059 1.00 97.62 522 ASP A O 1
ATOM 3824 N N . LEU A 1 523 ? 17.733 -6.296 -22.902 1.00 97.88 523 LEU A N 1
ATOM 3825 C CA . LEU A 1 523 ? 18.971 -5.782 -22.306 1.00 97.88 523 LEU A CA 1
ATOM 3826 C C . LEU A 1 523 ? 19.272 -4.319 -22.675 1.00 97.88 523 LEU A C 1
ATOM 3828 O O . LEU A 1 523 ? 20.433 -3.918 -22.732 1.00 97.88 523 LEU A O 1
ATOM 3832 N N . SER A 1 524 ? 18.243 -3.509 -22.923 1.00 97.94 524 SER A N 1
ATOM 3833 C CA . SER A 1 524 ? 18.391 -2.079 -23.226 1.00 97.94 524 SER A CA 1
ATOM 3834 C C . SER A 1 524 ? 18.173 -1.169 -22.009 1.00 97.94 524 SER A C 1
ATOM 3836 O O . SER A 1 524 ? 18.490 0.018 -22.051 1.00 97.94 524 SER A O 1
ATOM 3838 N N . GLY A 1 525 ? 17.629 -1.707 -20.917 1.00 98.12 525 GLY A N 1
ATOM 3839 C CA . GLY A 1 525 ? 17.291 -0.963 -19.707 1.00 98.12 525 GLY A CA 1
ATOM 3840 C C . GLY A 1 525 ? 18.494 -0.613 -18.826 1.00 98.12 525 GLY A C 1
ATOM 3841 O O . GLY A 1 525 ? 19.505 -1.322 -18.796 1.00 98.12 525 GLY A O 1
ATOM 3842 N N . HIS A 1 526 ? 18.360 0.477 -18.067 1.00 98.38 526 HIS A N 1
ATOM 3843 C CA . HIS A 1 526 ? 19.399 1.002 -17.177 1.00 98.38 526 HIS A CA 1
ATOM 3844 C C . HIS A 1 526 ? 18.937 1.115 -15.720 1.00 98.38 526 HIS A C 1
ATOM 3846 O O . HIS A 1 526 ? 17.795 1.484 -15.438 1.00 98.38 526 HIS A O 1
ATOM 3852 N N . MET A 1 527 ? 19.856 0.879 -14.781 1.00 98.50 527 MET A N 1
ATOM 3853 C CA . MET A 1 527 ? 19.613 1.022 -13.348 1.00 98.50 527 MET A CA 1
ATOM 3854 C C . MET A 1 527 ? 20.703 1.866 -12.679 1.00 98.50 527 MET A C 1
ATOM 3856 O O . MET A 1 527 ? 21.880 1.516 -12.705 1.00 98.50 527 MET A O 1
ATOM 3860 N N . THR A 1 528 ? 20.304 2.950 -12.013 1.00 98.56 528 THR A N 1
ATOM 3861 C CA . THR A 1 528 ? 21.205 3.805 -11.226 1.00 98.56 528 THR A CA 1
ATOM 3862 C C . THR A 1 528 ? 20.855 3.734 -9.748 1.00 98.56 528 THR A C 1
ATOM 3864 O O . THR A 1 528 ? 19.726 4.033 -9.366 1.00 98.56 528 THR A O 1
ATOM 3867 N N . LEU A 1 529 ? 21.838 3.414 -8.909 1.00 98.50 529 LEU A N 1
ATOM 3868 C CA . LEU A 1 529 ? 21.735 3.481 -7.454 1.00 98.50 529 LEU A CA 1
ATOM 3869 C C . LEU A 1 529 ? 22.762 4.496 -6.945 1.00 98.50 529 LEU A C 1
ATOM 3871 O O . LEU A 1 529 ? 23.967 4.289 -7.104 1.00 98.50 529 LEU A O 1
ATOM 3875 N N . SER A 1 530 ? 22.306 5.602 -6.357 1.00 98.19 530 SER A N 1
ATOM 3876 C CA . SER A 1 530 ? 23.203 6.631 -5.826 1.00 98.19 530 SER A CA 1
ATOM 3877 C C . SER A 1 530 ? 22.796 7.096 -4.438 1.00 98.19 530 SER A C 1
ATOM 3879 O O . SER A 1 530 ? 21.611 7.278 -4.162 1.00 98.19 530 SER A O 1
ATOM 3881 N N . ASP A 1 531 ? 23.779 7.321 -3.567 1.00 98.00 531 ASP A N 1
ATOM 3882 C CA . ASP A 1 531 ? 23.573 7.923 -2.240 1.00 98.00 531 ASP A CA 1
ATOM 3883 C C . ASP A 1 531 ? 22.494 7.201 -1.408 1.00 98.00 531 ASP A C 1
ATOM 3885 O O . ASP A 1 531 ? 21.771 7.817 -0.631 1.00 98.00 531 ASP A O 1
ATOM 3889 N N . SER A 1 532 ? 22.332 5.892 -1.619 1.00 98.25 532 SER A N 1
ATOM 3890 C CA . SER A 1 532 ? 21.219 5.106 -1.079 1.00 98.25 532 SER A CA 1
ATOM 3891 C C . SER A 1 532 ? 21.704 3.975 -0.171 1.00 98.25 532 SER A C 1
ATOM 3893 O O . SER A 1 532 ? 22.882 3.614 -0.156 1.00 98.25 532 SER A O 1
ATOM 3895 N N . VAL A 1 533 ? 20.787 3.397 0.599 1.00 97.69 533 VAL A N 1
ATOM 3896 C CA . VAL A 1 533 ? 21.065 2.286 1.512 1.00 97.69 533 VAL A CA 1
ATOM 3897 C C . VAL A 1 533 ? 20.100 1.141 1.230 1.00 97.69 533 VAL A C 1
ATOM 3899 O O . VAL A 1 533 ? 18.885 1.308 1.291 1.00 97.69 533 VAL A O 1
ATOM 3902 N N . PHE A 1 534 ? 20.655 -0.035 0.960 1.00 98.00 534 PHE A N 1
ATOM 3903 C CA . PHE A 1 534 ? 19.943 -1.292 0.781 1.00 98.00 534 PHE A CA 1
ATOM 3904 C C . PHE A 1 534 ? 20.443 -2.278 1.834 1.00 98.00 534 PHE A C 1
ATOM 3906 O O . PHE A 1 534 ? 21.589 -2.715 1.770 1.00 98.00 534 PHE A O 1
ATOM 3913 N N . VAL A 1 535 ? 19.612 -2.606 2.823 1.00 92.19 535 VAL A N 1
ATOM 3914 C CA . VAL A 1 535 ? 20.044 -3.398 3.989 1.00 92.19 535 VAL A CA 1
ATOM 3915 C C . VAL A 1 535 ? 18.951 -4.352 4.460 1.00 92.19 535 VAL A C 1
ATOM 3917 O O . VAL A 1 535 ? 17.779 -3.998 4.393 1.00 92.19 535 VAL A O 1
ATOM 3920 N N . ARG A 1 536 ? 19.291 -5.554 4.942 1.00 86.50 536 ARG A N 1
ATOM 3921 C CA . ARG A 1 536 ? 18.313 -6.546 5.437 1.00 86.50 536 ARG A CA 1
ATOM 3922 C C . ARG A 1 536 ? 17.246 -6.932 4.412 1.00 86.50 536 ARG A C 1
ATOM 3924 O O . ARG A 1 536 ? 16.103 -7.205 4.759 1.00 86.50 536 ARG A O 1
ATOM 3931 N N . ASN A 1 537 ? 17.617 -6.972 3.134 1.00 90.31 537 ASN A N 1
ATOM 3932 C CA . ASN A 1 537 ? 16.778 -7.545 2.083 1.00 90.31 537 ASN A CA 1
ATOM 3933 C C . ASN A 1 537 ? 17.361 -8.924 1.719 1.00 90.31 537 ASN A C 1
ATOM 3935 O O . ASN A 1 537 ? 18.389 -8.985 1.039 1.00 90.31 537 ASN A O 1
ATOM 3939 N N . PRO A 1 538 ? 16.780 -10.041 2.196 1.00 78.88 538 PRO A N 1
ATOM 3940 C CA . PRO A 1 538 ? 17.351 -11.368 2.003 1.00 78.88 538 PRO A CA 1
ATOM 3941 C C . PRO A 1 538 ? 17.476 -11.758 0.541 1.00 78.88 538 PRO A C 1
ATOM 3943 O O . PRO A 1 538 ? 16.527 -11.638 -0.233 1.00 78.88 538 PRO A O 1
ATOM 3946 N N . ALA A 1 539 ? 18.640 -12.294 0.176 1.00 76.50 539 ALA A N 1
ATOM 3947 C CA . ALA A 1 539 ? 18.727 -13.140 -1.001 1.00 76.50 539 ALA A CA 1
ATOM 3948 C C . ALA A 1 539 ? 17.841 -14.370 -0.766 1.00 76.50 539 ALA A C 1
ATOM 3950 O O . ALA A 1 539 ? 17.895 -14.989 0.297 1.00 76.50 539 ALA A O 1
ATOM 3951 N N . THR A 1 540 ? 17.001 -14.692 -1.741 1.00 78.56 540 THR A N 1
ATOM 3952 C CA . THR A 1 540 ? 16.101 -15.842 -1.669 1.00 78.56 540 THR A CA 1
ATOM 3953 C C . THR A 1 540 ? 16.477 -16.852 -2.749 1.00 78.56 540 THR A C 1
ATOM 3955 O O . THR A 1 540 ? 17.658 -17.163 -2.898 1.00 78.56 540 THR A O 1
ATOM 3958 N N . ARG A 1 541 ? 15.519 -17.435 -3.469 1.00 86.75 541 ARG A N 1
ATOM 3959 C CA . ARG A 1 541 ? 15.763 -18.586 -4.354 1.00 86.75 541 ARG A CA 1
ATOM 3960 C C . ARG A 1 541 ? 16.621 -18.236 -5.566 1.00 86.75 541 ARG A C 1
ATOM 3962 O O . ARG A 1 541 ? 17.329 -19.106 -6.064 1.00 86.75 541 ARG A O 1
ATOM 3969 N N . PHE A 1 542 ? 16.572 -16.990 -6.028 1.00 91.12 542 PHE A N 1
ATOM 3970 C CA . PHE A 1 542 ? 17.467 -16.475 -7.059 1.00 91.12 542 PHE A CA 1
ATOM 3971 C C . PHE A 1 542 ? 17.822 -14.999 -6.831 1.00 91.12 542 PHE A C 1
ATOM 3973 O O . PHE A 1 542 ? 17.114 -14.254 -6.149 1.00 91.12 542 PHE A O 1
ATOM 3980 N N . GLY A 1 543 ? 18.928 -14.566 -7.436 1.00 93.94 543 GLY A N 1
ATOM 3981 C CA . GLY A 1 543 ? 19.417 -13.193 -7.365 1.00 93.94 543 GLY A CA 1
ATOM 3982 C C . GLY A 1 543 ? 20.666 -12.979 -8.216 1.00 93.94 543 GLY A C 1
ATOM 3983 O O . GLY A 1 543 ? 21.209 -13.925 -8.788 1.00 93.94 543 GLY A O 1
ATOM 3984 N N . THR A 1 544 ? 21.123 -11.734 -8.296 1.00 95.56 544 THR A N 1
ATOM 3985 C CA . THR A 1 544 ? 22.356 -11.362 -8.998 1.00 95.56 544 THR A CA 1
ATOM 3986 C C . THR A 1 544 ? 23.557 -11.552 -8.077 1.00 95.56 544 THR A C 1
ATOM 3988 O O . THR A 1 544 ? 23.584 -11.054 -6.949 1.00 95.56 544 THR A O 1
ATOM 3991 N N . ALA A 1 545 ? 24.572 -12.274 -8.556 1.00 91.88 545 ALA A N 1
ATOM 3992 C CA . ALA A 1 545 ? 25.793 -12.520 -7.797 1.00 91.88 545 ALA A CA 1
ATOM 3993 C C . ALA A 1 545 ? 26.452 -11.196 -7.367 1.00 91.88 545 ALA A C 1
ATOM 3995 O O . ALA A 1 545 ? 26.619 -10.285 -8.173 1.00 91.88 545 ALA A O 1
ATOM 3996 N N . GLY A 1 546 ? 26.813 -11.090 -6.085 1.00 90.50 546 GLY A N 1
ATOM 3997 C CA . GLY A 1 546 ? 27.423 -9.883 -5.517 1.00 90.50 546 GLY A CA 1
ATOM 3998 C C . GLY A 1 546 ? 26.453 -8.739 -5.191 1.00 90.50 546 GLY A C 1
ATOM 3999 O O . GLY A 1 546 ? 26.898 -7.729 -4.656 1.00 90.50 546 GLY A O 1
ATOM 4000 N N . LEU A 1 547 ? 25.147 -8.887 -5.450 1.00 94.06 547 LEU A N 1
ATOM 4001 C CA . LEU A 1 547 ? 24.120 -7.882 -5.146 1.00 94.06 547 LEU A CA 1
ATOM 4002 C C . LEU A 1 547 ? 22.993 -8.500 -4.291 1.00 94.06 547 LEU A C 1
ATOM 4004 O O . LEU A 1 547 ? 21.954 -8.900 -4.823 1.00 94.06 547 LEU A O 1
ATOM 4008 N N . PRO A 1 548 ? 23.172 -8.624 -2.961 1.00 91.38 548 PRO A N 1
ATOM 4009 C CA . PRO A 1 548 ? 22.183 -9.263 -2.096 1.00 91.38 548 PRO A CA 1
ATOM 4010 C C . PRO A 1 548 ? 20.847 -8.514 -2.119 1.00 91.38 548 PRO A C 1
ATOM 4012 O O . PRO A 1 548 ? 20.796 -7.289 -2.030 1.00 91.38 548 PRO A O 1
ATOM 4015 N N . GLY A 1 549 ? 19.758 -9.272 -2.252 1.00 94.62 549 GLY A N 1
ATOM 4016 C CA . GLY A 1 549 ? 18.405 -8.732 -2.372 1.00 94.62 549 GLY A CA 1
ATOM 4017 C C . GLY A 1 549 ? 18.039 -8.224 -3.771 1.00 94.62 549 GLY A C 1
ATOM 4018 O O . GLY A 1 549 ? 16.907 -7.790 -3.966 1.00 94.62 549 GLY A O 1
ATOM 4019 N N . PHE A 1 550 ? 18.931 -8.318 -4.759 1.00 98.19 550 PHE A N 1
ATOM 4020 C CA . PHE A 1 550 ? 18.652 -7.910 -6.136 1.00 98.19 550 PHE A CA 1
ATOM 4021 C C . PHE A 1 550 ? 18.541 -9.107 -7.079 1.00 98.19 550 PHE A C 1
ATOM 4023 O O . PHE A 1 550 ? 19.242 -10.107 -6.935 1.00 98.19 550 PHE A O 1
ATOM 4030 N N . PHE A 1 551 ? 17.697 -8.964 -8.095 1.00 97.56 551 PHE A N 1
ATOM 4031 C CA . PHE A 1 551 ? 17.790 -9.701 -9.350 1.00 97.56 551 PHE A CA 1
ATOM 4032 C C . PHE A 1 551 ? 17.742 -8.685 -10.489 1.00 97.56 551 PHE A C 1
ATOM 4034 O O . PHE A 1 551 ? 16.796 -7.904 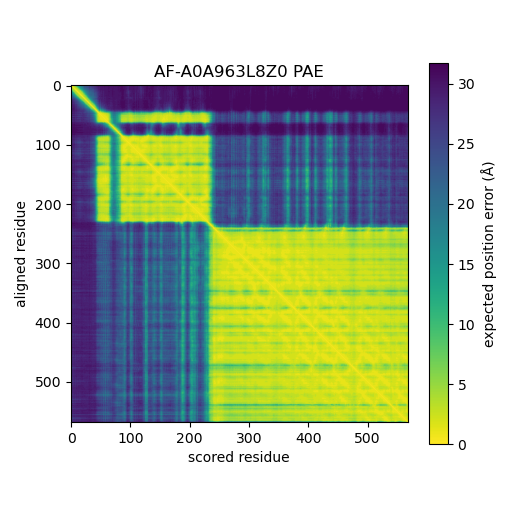-10.572 1.00 97.56 551 PHE A O 1
ATOM 4041 N N . VAL A 1 552 ? 18.776 -8.670 -11.324 1.00 97.69 552 VAL A N 1
ATOM 4042 C CA . VAL A 1 552 ? 18.978 -7.669 -12.375 1.00 97.69 552 VAL A CA 1
ATOM 4043 C C . VAL A 1 552 ? 19.329 -8.360 -13.684 1.00 97.69 552 VAL A C 1
ATOM 4045 O O . VAL A 1 552 ? 20.368 -9.013 -13.788 1.00 97.69 552 VAL A O 1
ATOM 4048 N N . LEU A 1 553 ? 18.478 -8.149 -14.683 1.00 97.62 553 LEU A N 1
ATOM 4049 C CA . LEU A 1 553 ? 18.741 -8.396 -16.093 1.00 97.62 553 LEU A CA 1
ATOM 4050 C C . LEU A 1 553 ? 18.613 -7.054 -16.826 1.00 97.62 553 LEU A C 1
ATOM 4052 O O . LEU A 1 553 ? 17.524 -6.495 -16.903 1.00 97.62 553 LEU A O 1
ATOM 4056 N N . ALA A 1 554 ? 19.729 -6.492 -17.284 1.00 97.44 554 ALA A N 1
ATOM 4057 C CA . ALA A 1 554 ? 19.809 -5.122 -17.797 1.00 97.44 554 ALA A CA 1
ATOM 4058 C C . ALA A 1 554 ? 20.936 -4.984 -18.832 1.00 97.44 554 ALA A C 1
ATOM 4060 O O . ALA A 1 554 ? 21.643 -5.954 -19.119 1.00 97.44 554 ALA A O 1
ATOM 4061 N N . ALA A 1 555 ? 21.126 -3.774 -19.366 1.00 98.00 555 ALA A N 1
ATOM 4062 C CA . ALA A 1 555 ? 22.248 -3.473 -20.247 1.00 98.00 555 ALA A CA 1
ATOM 4063 C C . ALA A 1 555 ? 23.610 -3.819 -19.605 1.00 98.00 555 ALA A C 1
ATOM 4065 O O . ALA A 1 555 ? 23.752 -3.775 -18.376 1.00 98.00 555 ALA A O 1
ATOM 4066 N N . PRO A 1 556 ? 24.646 -4.138 -20.407 1.00 97.06 556 PRO A N 1
ATOM 4067 C CA . PRO A 1 556 ? 25.984 -4.403 -19.888 1.00 97.06 556 PRO A CA 1
ATOM 4068 C C . PRO A 1 556 ? 26.496 -3.281 -18.969 1.00 97.06 556 PRO A C 1
ATOM 4070 O O . PRO A 1 556 ? 26.362 -2.096 -19.275 1.00 97.06 556 PRO A O 1
ATOM 4073 N N . GLY A 1 557 ? 27.099 -3.660 -17.838 1.00 94.38 557 GLY A N 1
ATOM 4074 C CA . GLY A 1 557 ? 27.648 -2.718 -16.853 1.00 94.38 557 GLY A CA 1
ATOM 4075 C C . GLY A 1 557 ? 26.636 -2.148 -15.850 1.00 94.38 557 GLY A C 1
ATOM 4076 O O . GLY A 1 557 ? 26.986 -1.243 -15.098 1.00 94.38 557 GLY A O 1
ATOM 4077 N N . GLN A 1 558 ? 25.401 -2.654 -15.827 1.00 96.88 558 GLN A N 1
ATOM 4078 C CA . GLN A 1 558 ? 24.375 -2.268 -14.854 1.00 96.88 558 GLN A CA 1
ATOM 4079 C C . GLN A 1 558 ? 24.330 -3.231 -13.647 1.00 96.88 558 GLN A C 1
ATOM 4081 O O . GLN A 1 558 ? 24.635 -4.416 -13.803 1.00 96.88 558 GLN A O 1
ATOM 4086 N N . PRO A 1 559 ? 23.896 -2.761 -12.461 1.00 97.38 559 PRO A N 1
ATOM 4087 C CA . PRO A 1 559 ? 23.556 -1.373 -12.138 1.00 97.38 559 PRO A CA 1
ATOM 4088 C C . PRO A 1 559 ? 24.793 -0.479 -11.974 1.00 97.38 559 PRO A C 1
ATOM 4090 O O . PRO A 1 559 ? 25.846 -0.925 -11.522 1.00 97.38 559 PRO A O 1
ATOM 4093 N N . VAL A 1 560 ? 24.641 0.813 -12.268 1.00 98.19 560 VAL A N 1
ATOM 4094 C CA . VAL A 1 560 ? 25.627 1.831 -11.883 1.00 98.19 560 VAL A CA 1
ATOM 4095 C C . VAL A 1 560 ? 25.411 2.176 -10.412 1.00 98.19 560 VAL A C 1
ATOM 4097 O O . VAL A 1 560 ? 24.367 2.718 -10.046 1.00 98.19 560 VAL A O 1
ATOM 4100 N N . VAL A 1 561 ? 26.398 1.872 -9.567 1.00 98.00 561 VAL A N 1
ATOM 4101 C CA . VAL A 1 561 ? 26.320 2.053 -8.109 1.00 98.00 561 VAL A CA 1
ATOM 4102 C C . VAL A 1 561 ? 27.320 3.116 -7.660 1.00 98.00 561 VAL A C 1
ATOM 4104 O O . VAL A 1 561 ? 28.519 2.980 -7.884 1.00 98.00 561 VAL A O 1
ATOM 4107 N N . THR A 1 562 ? 26.842 4.183 -7.017 1.00 98.00 562 THR A N 1
ATOM 4108 C CA . THR A 1 562 ? 27.674 5.295 -6.521 1.00 98.00 562 THR A CA 1
ATOM 4109 C C . THR A 1 562 ? 27.304 5.634 -5.081 1.00 98.00 562 THR A C 1
ATOM 4111 O O . THR A 1 562 ? 26.131 5.810 -4.778 1.00 98.00 562 THR A O 1
ATOM 4114 N N . ARG A 1 563 ? 28.282 5.730 -4.167 1.00 97.00 563 ARG A N 1
ATOM 4115 C CA . ARG A 1 563 ? 28.059 6.111 -2.748 1.00 97.00 563 ARG A CA 1
ATOM 4116 C C . ARG A 1 563 ? 26.846 5.410 -2.106 1.00 97.00 563 ARG A C 1
ATOM 4118 O O . ARG A 1 563 ? 26.074 6.021 -1.379 1.00 97.00 563 ARG A O 1
ATOM 4125 N N . THR A 1 564 ? 26.650 4.138 -2.439 1.00 97.19 564 THR A N 1
ATOM 4126 C CA . THR A 1 564 ? 25.480 3.355 -2.042 1.00 97.19 564 THR A CA 1
ATOM 4127 C C . THR A 1 564 ? 25.944 2.146 -1.254 1.00 97.19 564 THR A C 1
ATOM 4129 O O . THR A 1 564 ? 26.867 1.449 -1.676 1.00 97.19 564 THR A O 1
ATOM 4132 N N . THR A 1 565 ? 25.293 1.895 -0.123 1.00 96.56 565 THR A N 1
ATOM 4133 C CA . THR A 1 565 ? 25.549 0.715 0.705 1.00 96.56 565 THR A CA 1
ATOM 4134 C C . THR A 1 565 ? 24.571 -0.381 0.321 1.00 96.56 565 THR A C 1
ATOM 4136 O O . THR A 1 565 ? 23.365 -0.150 0.326 1.00 96.56 565 THR A O 1
ATOM 4139 N N . ILE A 1 566 ? 25.085 -1.571 0.015 1.00 96.00 566 ILE A N 1
ATOM 4140 C CA . ILE A 1 566 ? 24.285 -2.772 -0.233 1.00 96.00 566 ILE A CA 1
ATOM 4141 C C . ILE A 1 566 ? 24.810 -3.867 0.692 1.00 96.00 566 ILE A C 1
ATOM 4143 O O . ILE A 1 566 ? 25.960 -4.286 0.561 1.00 96.00 566 ILE A O 1
ATOM 4147 N N . SER A 1 567 ? 23.993 -4.310 1.643 1.00 87.31 567 SER A N 1
ATOM 4148 C CA . SER A 1 567 ? 24.377 -5.338 2.610 1.00 87.31 567 SER A CA 1
ATOM 4149 C C . SER A 1 567 ? 23.198 -6.217 3.017 1.00 87.31 567 SER A C 1
ATOM 4151 O O . SER A 1 567 ? 22.032 -5.842 2.870 1.00 87.31 567 SER A O 1
ATOM 4153 N N . TYR A 1 568 ? 23.517 -7.401 3.539 1.00 76.88 568 TYR A N 1
ATOM 4154 C CA . TYR A 1 568 ? 22.543 -8.249 4.218 1.00 76.88 568 TYR A CA 1
ATOM 4155 C C . TYR A 1 568 ? 22.348 -7.779 5.657 1.00 76.88 568 TYR A C 1
ATOM 4157 O O . TYR A 1 568 ? 23.369 -7.466 6.311 1.00 76.88 568 TYR A O 1
#

Nearest PDB structures (foldseek):
  7q6c-assembly1_A  TM=3.130E-01  e=6.327E+00  Homo sapiens
  3t5o-assembly1_A  TM=2.219E-01  e=5.722E+00  Homo sapiens

Sequence (568 aa):
MAMRSGAWTAAVMLLILGVTGCGGSRSDEQTGQQTLAAAGTGADAATEVDLWVKSAALNASDVQQSGAPSRLGETSSTGLMTKALTPVDVYRFYNRSSGAHFYTASASERDRVISSVPTMTYEGLAFQASSTADTSLSPVYRFFNAQTGVHFYTISASERDHIVANLRQFNYEGVAYQASTVAGTGLRPLYRFYVASLGFHFFTTSSTEAGRVIATMPQYRYEGIAYYVLGQADPQPPSGVGYQGNPVPVPQEGQLVDTSQPDHLIGTGTPASCTGQAVVNAVALGGKIRFNCGPNPVTITLPSTAKVFNNRPDVTLDGGGLVTLSGGDSVRILYQNTCDPAQVWTSAQCQNQETPRLTVQNIGFTQGNSTGQLTDGGGGGAIFVRGGQFKIVNSVFTRNRCETTGPDMGGGAVRVLSIYQNRPVYVVNSTFGGALGLGNSCSNGGALSSIGVSYSVYNSLITHNSAVGYGANPARAGTPGGGSGGAIYNDGNFFTLSVYGSMVSDNVGVEGGSAVFYVSNDLSGHMTLSDSVFVRNPATRFGTAGLPGFFVLAAPGQPVVTRTTISY

Solvent-accessible surface area (backbone atoms only — not comparable to full-atom values): 28997 Å² total; per-residue (Å²): 132,87,82,84,89,87,86,89,82,91,86,87,87,88,85,88,85,88,86,86,87,88,82,87,85,90,84,90,87,86,91,81,94,80,88,88,79,93,77,85,78,83,75,79,79,74,49,74,67,55,52,49,54,52,36,46,51,38,29,46,50,58,37,55,74,75,79,69,89,78,77,88,82,85,79,89,72,89,81,76,78,89,84,70,72,47,77,33,60,26,35,32,28,43,27,77,83,79,74,46,49,47,77,42,56,45,67,67,57,51,54,46,42,68,73,73,34,89,55,48,42,82,73,48,79,65,47,34,29,19,71,45,86,48,96,81,42,38,55,26,37,31,29,41,26,77,85,78,75,45,50,49,78,41,54,25,67,66,24,50,53,51,40,62,76,70,40,81,55,43,44,79,74,47,72,64,38,22,31,19,50,57,88,52,92,52,27,20,57,28,37,32,26,40,26,77,94,77,75,46,54,47,77,41,61,45,66,66,58,52,51,46,39,65,74,73,34,83,66,43,42,77,65,50,61,54,36,21,30,48,42,63,40,84,55,74,76,57,96,64,64,21,31,90,60,74,72,58,92,76,56,80,88,47,49,85,78,92,58,92,77,51,78,39,71,40,35,84,49,36,57,84,51,39,43,24,63,54,51,30,54,48,42,47,57,28,33,33,35,34,68,31,33,45,96,58,73,42,77,29,55,38,89,55,59,21,40,43,34,41,87,36,54,44,33,35,43,37,31,82,69,33,34,26,43,24,10,74,66,69,21,27,39,38,40,37,39,33,72,37,67,95,25,40,65,84,58,96,53,26,53,61,23,75,58,34,37,42,37,42,27,25,26,34,37,28,24,6,18,17,61,89,50,53,71,94,56,34,26,7,0,26,31,30,38,24,19,5,39,51,38,37,26,46,23,37,34,27,42,9,22,23,40,57,53,24,50,92,18,18,0,0,25,31,21,40,40,37,26,28,88,56,47,57,35,28,36,24,31,21,18,30,18,64,42,76,82,23,21,9,31,6,3,11,1,0,28,34,18,30,45,40,41,16,38,38,36,31,19,20,22,40,19,32,10,26,4,65,6,47,39,33,75,75,49,40,90,96,40,67,2,8,0,32,0,0,27,30,22,40,37,36,41,67,38,38,44,35,40,30,14,23,37,39,30,51,12,39,11,66,28,19,4,0,43,32,20,38,40,17,80,73,35,65,13,49,38,40,37,30,52,23,40,35,36,48,13,53,65,48,79,41,58,36,89,97,38,71,6,25,24,74,42,47,22,92,81,57,66,44,76,41,81,49,51,76,41,104

Radius of gyration: 30.0 Å; Cα contacts (8 Å, |Δi|>4): 1604; chains: 1; bounding box: 98×58×94 Å

Mean predicted aligned error: 15.01 Å